Protein AF-0000000070205196 (afdb_homodimer)

Sequence (388 aa):
MRSLFSTGEDVELSTSTTYQYTLLTQYGYVFTPSPQANCITFQVKACHDAHIGLFESEDDLVNRYNVVIGGWINTRTVIQTSLSLDDIIIGHEEDGVISCDEYRYFWISWRNDGEVVLGRGEVVFQDVLLTARDDEYLYQVRFVGISTGFGSSGKWKFPRLLVWVYDQVLVGLLTSVDTPDVLTAFVYSPGTVIMRSLFSTGEDVELSTSTTYQYTLLTQYGYVFTPSPQANCITFQVKACHDAHIGLFESEDDLVNRYNVVIGGWINTRTVIQTSLSLDDIIIGHEEDGVISCDEYRYFWISWRNDGEVVLGRGEVVFQDVLLTARDDEYLYQVRFVGISTGFGSSGKWKFPRLLVWVYDQVLVGLLTSVDTPDVLTAFVYSPGTVI

Organism: Mizuhopecten yessoensis (NCBI:txid6573)

Radius of gyration: 24.02 Å; Cα contacts (8 Å, |Δi|>4): 1110; chains: 2; bounding box: 37×71×52 Å

Secondary structure (DSSP, 8-state):
---TTTTSPPEEEEE-TT--PEEGGGGT--SSPPPSEEEEEEEEEESS-EEEEEES-SS-TTSS-EEEEEHHHHTEEEEE-SS-TT-EEEEEE-TTSS-SSS-EEEEEEE-TTSEEEEEESSSTTSSEEEEEE-TT------EEEEEE-TT--EEEEE-SEEEEEETTEEEEEEE-SSS-SEEEEEEEETTEE-/---TTTTSPPEEEEE-TT--PEEGGGGT--SSPPPSEEEEEEEEEESS-EEEEEES-SS----SEEEEEEHHHHTEEEEESSSSTT-EEEEEE-TTSS-SSS-EEEEEEE-TTSEEEEEESSSTTSSEEEEEE-TT------EEEEEE-TT--EEEEE-SEEEEEETTEEEEEEE-SSS-SEEEEEEEETTEE-

Foldseek 3Di:
DPDPPPPDDDDDDDDDPPPDDDDCVVVVDDDDDDFQKKKWKKWKAKQFFKWKAFDQDPPCQFFTWIWTQLPPRHQKIFIATGDDPPGTQDMAGHHCRHHNPDIWMKMWMAGQQAWIWIAGDDDPPPRTRDIGGDNVRNGDGDDMDIDGDPPMDMDMDTFQWMWTHDPQKIKIFRADPVHNDGPDIAIDHVPPRD/DPDPPPPDDDDDDDDDPPPDDDDCVVVVDDDDDDFQKKKWKKKKAKQFFKKKFFDQDPPPSQGQWIWTQLPPRHQKIFIAGGPPPPGTQDMAGHHCRHHNPDIWMKMWMAGQQAWIWIAGDDDPPPRTRDIGGDNVRNGDGDDMDIDGDDPMDMDMDTFQWIWTHDPQKIWIFRADPVHNDGPDIAIDHVPPRD

Structure (mmCIF, N/CA/C/O backbone):
data_AF-0000000070205196-model_v1
#
loop_
_entity.id
_entity.type
_entity.pdbx_description
1 polymer 'C3 and PZP-like alpha-2-macroglobulin domain-containing protein 8'
#
loop_
_atom_site.group_PDB
_atom_site.id
_atom_site.type_symbol
_atom_site.label_atom_id
_atom_site.label_alt_id
_atom_site.label_comp_id
_atom_site.label_asym_id
_atom_site.label_entity_id
_atom_site.label_seq_id
_atom_site.pdbx_PDB_ins_code
_atom_site.Cartn_x
_atom_site.Cartn_y
_atom_site.Cartn_z
_atom_site.occupancy
_atom_site.B_iso_or_equiv
_atom_site.auth_seq_id
_atom_site.auth_comp_id
_atom_site.auth_asym_id
_atom_site.auth_atom_id
_atom_site.pdbx_PDB_model_num
ATOM 1 N N . MET A 1 1 ? -5.441 -5.613 -27.625 1 22.12 1 MET A N 1
ATOM 2 C CA . MET A 1 1 ? -5.551 -4.746 -26.453 1 22.12 1 MET A CA 1
ATOM 3 C C . MET A 1 1 ? -4.473 -5.074 -25.438 1 22.12 1 MET A C 1
ATOM 5 O O . MET A 1 1 ? -4.379 -6.211 -24.969 1 22.12 1 MET A O 1
ATOM 9 N N . ARG A 1 2 ? -3.414 -4.406 -25.5 1 29.23 2 ARG A N 1
ATOM 10 C CA . ARG A 1 2 ? -2.238 -4.641 -24.656 1 29.23 2 ARG A CA 1
ATOM 11 C C . ARG A 1 2 ? -2.598 -4.605 -23.188 1 29.23 2 ARG A C 1
ATOM 13 O O . ARG A 1 2 ? -3.42 -3.789 -22.75 1 29.23 2 ARG A O 1
ATOM 20 N N . SER A 1 3 ? -2.496 -5.727 -22.641 1 33.59 3 SER A N 1
ATOM 21 C CA . SER A 1 3 ? -2.764 -5.711 -21.203 1 33.59 3 SER A CA 1
ATOM 22 C C . SER A 1 3 ? -2.141 -4.488 -20.531 1 33.59 3 SER A C 1
ATOM 24 O O . SER A 1 3 ? -1.09 -4.012 -20.969 1 33.59 3 SER A O 1
ATOM 26 N N . LEU A 1 4 ? -2.898 -3.525 -20.109 1 38.59 4 LEU A N 1
ATOM 27 C CA . LEU A 1 4 ? -2.461 -2.348 -19.375 1 38.59 4 LEU A CA 1
ATOM 28 C C . LEU A 1 4 ? -1.177 -2.635 -18.609 1 38.59 4 LEU A C 1
ATOM 30 O O . LEU A 1 4 ? -0.462 -1.709 -18.219 1 38.59 4 LEU A O 1
ATOM 34 N N . PHE A 1 5 ? -0.943 -3.965 -18.484 1 42.78 5 PHE A N 1
ATOM 35 C CA . PHE A 1 5 ? 0.131 -4.371 -17.594 1 42.78 5 PHE A CA 1
ATOM 36 C C . PHE A 1 5 ? 1.384 -4.738 -18.375 1 42.78 5 PHE A C 1
ATOM 38 O O . PHE A 1 5 ? 2.328 -5.305 -17.828 1 42.78 5 PHE A O 1
ATOM 45 N N . SER A 1 6 ? 1.266 -4.684 -19.641 1 41.16 6 SER A N 1
ATOM 46 C CA . SER A 1 6 ? 2.336 -5.246 -20.453 1 41.16 6 SER A CA 1
ATOM 47 C C . SER A 1 6 ? 3.48 -4.254 -20.625 1 41.16 6 SER A C 1
ATOM 49 O O . SER A 1 6 ? 3.898 -3.965 -21.75 1 41.16 6 SER A O 1
ATOM 51 N N . THR A 1 7 ? 3.68 -3.342 -19.656 1 46.72 7 THR A N 1
ATOM 52 C CA . THR A 1 7 ? 4.605 -2.338 -20.172 1 46.72 7 THR A CA 1
ATOM 53 C C . THR A 1 7 ? 6.027 -2.885 -20.219 1 46.72 7 THR A C 1
ATOM 55 O O . THR A 1 7 ? 6.891 -2.328 -20.906 1 46.72 7 THR A O 1
ATOM 58 N N . GLY A 1 8 ? 6.227 -3.875 -19.328 1 51.22 8 GLY A N 1
ATOM 59 C CA . GLY A 1 8 ? 7.605 -4.32 -19.422 1 51.22 8 GLY A CA 1
ATOM 60 C C . GLY A 1 8 ? 7.738 -5.793 -19.75 1 51.22 8 GLY A C 1
ATOM 61 O O . GLY A 1 8 ? 6.738 -6.48 -19.969 1 51.22 8 GLY A O 1
ATOM 62 N N . GLU A 1 9 ? 9.047 -6.172 -20.094 1 62 9 GLU A N 1
ATOM 63 C CA . GLU A 1 9 ? 9.344 -7.562 -20.438 1 62 9 GLU A CA 1
ATOM 64 C C . GLU A 1 9 ? 9.016 -8.5 -19.266 1 62 9 GLU A C 1
ATOM 66 O O . GLU A 1 9 ? 9.344 -8.203 -18.125 1 62 9 GLU A O 1
ATOM 71 N N . ASP A 1 10 ? 8.273 -9.453 -19.453 1 72.69 10 ASP A N 1
ATOM 72 C CA . ASP A 1 10 ? 7.969 -10.484 -18.469 1 72.69 10 ASP A CA 1
ATOM 73 C C . ASP A 1 10 ? 9.25 -11.148 -17.969 1 72.69 10 ASP A C 1
ATOM 75 O O . ASP A 1 10 ? 10.25 -11.219 -18.672 1 72.69 10 ASP A O 1
ATOM 79 N N . VAL A 1 11 ? 9.297 -11.359 -16.75 1 77.94 11 VAL A N 1
ATOM 80 C CA . VAL A 1 11 ? 10.32 -12.242 -16.203 1 77.94 11 VAL A CA 1
ATOM 81 C C . VAL A 1 11 ? 9.992 -13.688 -16.547 1 77.94 11 VAL A C 1
ATOM 83 O O . VAL A 1 11 ? 8.883 -14.164 -16.281 1 77.94 11 VAL A O 1
ATOM 86 N N . GLU A 1 12 ? 10.977 -14.32 -17.234 1 88.88 12 GLU A N 1
ATOM 87 C CA . GLU A 1 12 ? 10.781 -15.719 -17.594 1 88.88 12 GLU A CA 1
ATOM 88 C C . GLU A 1 12 ? 11.523 -16.641 -16.625 1 88.88 12 GLU A C 1
ATOM 90 O O . GLU A 1 12 ? 12.719 -16.453 -16.375 1 88.88 12 GLU A O 1
ATOM 95 N N . LEU A 1 13 ? 10.766 -17.562 -16.047 1 92.62 13 LEU A N 1
ATOM 96 C CA . LEU A 1 13 ? 11.328 -18.5 -15.086 1 92.62 13 LEU A CA 1
ATOM 97 C C . LEU A 1 13 ? 11.023 -19.938 -15.5 1 92.62 13 LEU A C 1
ATOM 99 O O . LEU A 1 13 ? 10.141 -20.172 -16.328 1 92.62 13 LEU A O 1
ATOM 103 N N . SER A 1 14 ? 11.812 -20.828 -14.969 1 96.06 14 SER A N 1
ATOM 104 C CA . SER A 1 14 ? 11.57 -22.25 -15.195 1 96.06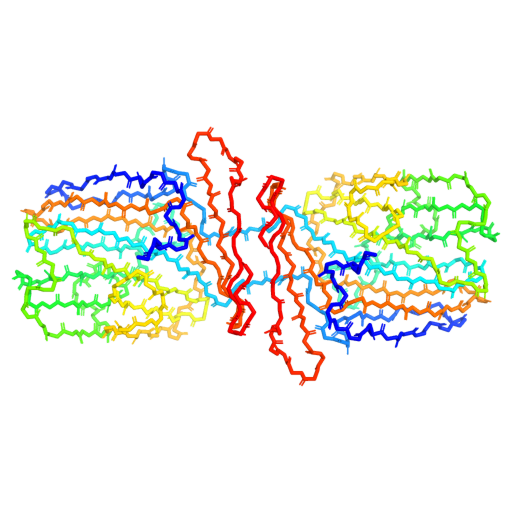 14 SER A CA 1
ATOM 105 C C . SER A 1 14 ? 11.617 -23.031 -13.891 1 96.06 14 SER A C 1
ATOM 107 O O . SER A 1 14 ? 12.352 -22.672 -12.969 1 96.06 14 SER A O 1
ATOM 109 N N . THR A 1 15 ? 10.766 -23.906 -13.766 1 95.5 15 THR A N 1
ATOM 110 C CA . THR A 1 15 ? 10.812 -24.859 -12.672 1 95.5 15 THR A CA 1
ATOM 111 C C . THR A 1 15 ? 11.172 -26.266 -13.18 1 95.5 15 THR A C 1
ATOM 113 O O . THR A 1 15 ? 10.789 -26.641 -14.289 1 95.5 15 THR A O 1
ATOM 116 N N . SER A 1 16 ? 11.914 -26.938 -12.359 1 94.06 16 SER A N 1
ATOM 117 C CA . SER A 1 16 ? 12.406 -28.25 -12.773 1 94.06 16 SER A CA 1
ATOM 118 C C . SER A 1 16 ? 11.562 -29.375 -12.172 1 94.06 16 SER A C 1
ATOM 120 O O . SER A 1 16 ? 10.555 -29.125 -11.508 1 94.06 16 SER A O 1
ATOM 122 N N . THR A 1 17 ? 12.016 -30.656 -12.406 1 93.38 17 THR A N 1
ATOM 123 C CA . THR A 1 17 ? 11.25 -31.844 -12.016 1 93.38 17 THR A CA 1
ATOM 124 C C . THR A 1 17 ? 11.539 -32.219 -10.562 1 93.38 17 THR A C 1
ATOM 126 O O . THR A 1 17 ? 11.086 -33.25 -10.086 1 93.38 17 THR A O 1
ATOM 129 N N . THR A 1 18 ? 12.211 -31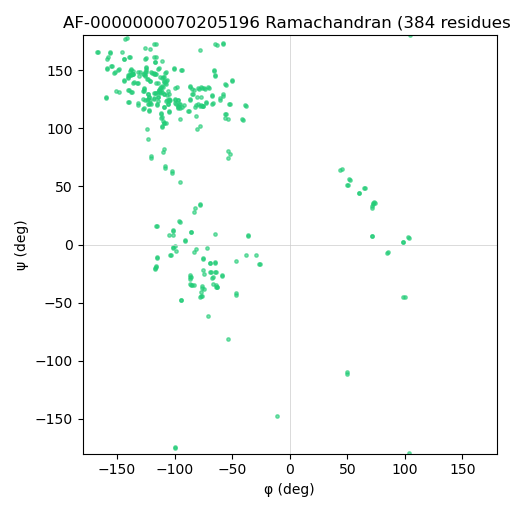.422 -9.719 1 90.12 18 THR A N 1
ATOM 130 C CA . THR A 1 18 ? 12.688 -31.766 -8.383 1 90.12 18 THR A CA 1
ATOM 131 C C . THR A 1 18 ? 11.766 -31.203 -7.312 1 90.12 18 THR A C 1
ATOM 133 O O . THR A 1 18 ? 12.031 -31.344 -6.117 1 90.12 18 THR A O 1
ATOM 136 N N . TYR A 1 19 ? 10.68 -30.766 -7.641 1 88.44 19 TYR A N 1
ATOM 137 C CA . TYR A 1 19 ? 9.68 -30.203 -6.727 1 88.44 19 TYR A CA 1
ATOM 138 C C . TYR A 1 19 ? 10.328 -29.281 -5.707 1 88.44 19 TYR A C 1
ATOM 140 O O . TYR A 1 19 ? 10.359 -29.594 -4.512 1 88.44 19 TYR A O 1
ATOM 148 N N . GLN A 1 20 ? 10.883 -28.266 -6 1 88.38 20 GLN A N 1
ATOM 149 C CA . GLN A 1 20 ? 11.484 -27.219 -5.188 1 88.38 20 GLN A CA 1
ATOM 150 C C . GLN A 1 20 ? 10.922 -25.844 -5.555 1 88.38 20 GLN A C 1
ATOM 152 O O . GLN A 1 20 ? 10.836 -25.5 -6.734 1 88.38 20 GLN A O 1
ATOM 157 N N . TYR A 1 21 ? 10.586 -25.203 -4.52 1 90.19 21 TYR A N 1
ATOM 158 C CA . TYR A 1 21 ? 10.008 -23.891 -4.793 1 90.19 21 TYR A CA 1
ATOM 159 C C . TYR A 1 21 ? 11.102 -22.859 -5.09 1 90.19 21 TYR A C 1
ATOM 161 O O . TYR A 1 21 ? 12.164 -22.875 -4.453 1 90.19 21 TYR A O 1
ATOM 169 N N . THR A 1 22 ? 10.867 -22.125 -6.086 1 90.62 22 THR A N 1
ATOM 170 C CA . THR A 1 22 ? 11.594 -20.906 -6.383 1 90.62 22 THR A CA 1
ATOM 171 C C . THR A 1 22 ? 10.812 -19.688 -5.922 1 90.62 22 THR A C 1
ATOM 173 O O . THR A 1 22 ? 9.664 -19.484 -6.336 1 90.62 22 THR A O 1
ATOM 176 N N . LEU A 1 23 ? 11.477 -18.922 -5.047 1 87.88 23 LEU A N 1
ATOM 177 C CA . LEU A 1 23 ? 10.781 -17.75 -4.527 1 87.88 23 LEU A CA 1
ATOM 178 C C . LEU A 1 23 ? 10.938 -16.562 -5.477 1 87.88 23 LEU A C 1
ATOM 180 O O . LEU A 1 23 ? 12.039 -16.266 -5.922 1 87.88 23 LEU A O 1
ATOM 184 N N . LEU A 1 24 ? 9.82 -15.914 -5.719 1 84.94 24 LEU A N 1
ATOM 185 C CA . LEU A 1 24 ? 9.812 -14.812 -6.672 1 84.94 24 LEU A CA 1
ATOM 186 C C . LEU A 1 24 ? 10.586 -13.617 -6.121 1 84.94 24 LEU A C 1
ATOM 188 O O . LEU A 1 24 ? 11.039 -12.758 -6.883 1 84.94 24 LEU A O 1
ATOM 192 N N . THR A 1 25 ? 10.688 -13.578 -4.781 1 77.69 25 THR A N 1
ATOM 193 C CA . THR A 1 25 ? 11.461 -12.5 -4.176 1 77.69 25 THR A CA 1
ATOM 194 C C . THR A 1 25 ? 12.906 -12.523 -4.676 1 77.69 25 THR A C 1
ATOM 196 O O . THR A 1 25 ? 13.57 -11.492 -4.711 1 77.69 25 THR A O 1
ATOM 199 N N . GLN A 1 26 ? 13.352 -13.711 -5.066 1 78.69 26 GLN A N 1
ATOM 200 C CA . GLN A 1 26 ? 14.695 -13.844 -5.625 1 78.69 26 GLN A CA 1
ATOM 201 C C . GLN A 1 26 ? 14.812 -13.094 -6.949 1 78.69 26 GLN A C 1
ATOM 203 O O . GLN A 1 26 ? 15.922 -12.836 -7.43 1 78.69 26 GLN A O 1
ATOM 208 N N . TYR A 1 27 ? 13.758 -12.75 -7.496 1 75.5 27 TYR A N 1
ATOM 209 C CA . TYR A 1 27 ? 13.742 -12.078 -8.789 1 75.5 27 TYR A CA 1
ATOM 210 C C . TYR A 1 27 ? 13.18 -10.664 -8.664 1 75.5 27 TYR A C 1
ATOM 212 O O . TYR A 1 27 ? 12.633 -10.117 -9.625 1 75.5 27 TYR A O 1
ATOM 220 N N . GLY A 1 28 ? 13.109 -10.164 -7.461 1 70.31 28 GLY A N 1
ATOM 221 C CA . GLY A 1 28 ? 12.82 -8.758 -7.23 1 70.31 28 GLY A CA 1
ATOM 222 C C . GLY A 1 28 ? 11.359 -8.5 -6.906 1 70.31 28 GLY A C 1
ATOM 223 O O . GLY A 1 28 ? 10.953 -7.344 -6.758 1 70.31 28 GLY A O 1
ATOM 224 N N . TYR A 1 29 ? 10.555 -9.547 -6.828 1 74.06 29 TYR A N 1
ATOM 225 C CA . TYR A 1 29 ? 9.156 -9.328 -6.488 1 74.06 29 TYR A CA 1
ATOM 226 C C . TYR A 1 29 ? 8.992 -9.055 -4.996 1 74.06 29 TYR A C 1
ATOM 228 O O . TYR A 1 29 ? 9.625 -9.711 -4.168 1 74.06 29 TYR A O 1
ATOM 236 N N . VAL A 1 30 ? 8.164 -8 -4.73 1 68.38 30 VAL A N 1
ATOM 237 C CA . VAL A 1 30 ? 7.836 -7.648 -3.352 1 68.38 30 VAL A CA 1
ATOM 238 C C . VAL A 1 30 ? 6.32 -7.68 -3.156 1 68.38 30 VAL A C 1
ATOM 240 O O . VAL A 1 30 ? 5.578 -7.039 -3.906 1 68.38 30 VAL A O 1
ATOM 243 N N . PHE A 1 31 ? 5.836 -8.508 -2.238 1 70.12 31 PHE A N 1
ATOM 244 C CA . PHE A 1 31 ? 4.402 -8.734 -2.1 1 70.12 31 PHE A CA 1
ATOM 245 C C . PHE A 1 31 ? 3.846 -7.977 -0.898 1 70.12 31 PHE A C 1
ATOM 247 O O . PHE A 1 31 ? 2.631 -7.926 -0.698 1 70.12 31 PHE A O 1
ATOM 254 N N . THR A 1 32 ? 4.582 -7.402 -0.048 1 62.22 32 THR A N 1
ATOM 255 C CA . THR A 1 32 ? 4.145 -6.535 1.039 1 62.22 32 THR A CA 1
ATOM 256 C C . THR A 1 32 ? 4.762 -5.148 0.906 1 62.22 32 THR A C 1
ATOM 258 O O . THR A 1 32 ? 5.766 -4.844 1.555 1 62.22 32 THR A O 1
ATOM 261 N N . PRO A 1 33 ? 4.102 -4.504 -0.108 1 55.75 33 PRO A N 1
ATOM 262 C CA . PRO A 1 33 ? 4.77 -3.207 -0.235 1 55.75 33 PRO A CA 1
ATOM 263 C C . PRO A 1 33 ? 4.391 -2.234 0.879 1 55.75 33 PRO A C 1
ATOM 265 O O . PRO A 1 33 ? 3.25 -2.246 1.351 1 55.75 33 PRO A O 1
ATOM 268 N N . SER A 1 34 ? 5.25 -1.84 1.588 1 59.72 34 SER A N 1
ATOM 269 C CA . SER A 1 34 ? 5.074 -0.721 2.51 1 59.72 34 SER A CA 1
ATOM 270 C C . SER A 1 34 ? 5.551 0.587 1.886 1 59.72 34 SER A C 1
ATOM 272 O O . SER A 1 34 ? 6.621 0.64 1.28 1 59.72 34 SER A O 1
ATOM 274 N N . PRO A 1 35 ? 4.469 1.461 1.77 1 62.69 35 PRO A N 1
ATOM 275 C CA . PRO A 1 35 ? 4.969 2.73 1.235 1 62.69 35 PRO A CA 1
ATOM 276 C C . PRO A 1 35 ? 6.188 3.25 1.992 1 62.69 35 PRO A C 1
ATOM 278 O O . PRO A 1 35 ? 6.328 2.996 3.191 1 62.69 35 PRO A O 1
ATOM 281 N N . GLN A 1 36 ? 7.078 3.82 1.13 1 66 36 GLN A N 1
ATOM 282 C CA . GLN A 1 36 ? 8.25 4.449 1.728 1 66 36 GLN A CA 1
ATOM 283 C C . GLN A 1 36 ? 7.859 5.691 2.527 1 66 36 GLN A C 1
ATOM 285 O O . GLN A 1 36 ? 8.547 6.062 3.48 1 66 36 GLN A O 1
ATOM 290 N N . ALA A 1 37 ? 6.75 6.246 2.01 1 72.69 37 ALA A N 1
ATOM 291 C CA . ALA A 1 37 ? 6.281 7.453 2.691 1 72.69 37 ALA A CA 1
ATOM 292 C C . ALA A 1 37 ? 4.77 7.609 2.545 1 72.69 37 ALA A C 1
ATOM 294 O O . ALA A 1 37 ? 4.18 7.133 1.574 1 72.69 37 ALA A O 1
ATOM 295 N N . ASN A 1 38 ? 4.23 8.164 3.533 1 79.5 38 ASN A N 1
ATOM 296 C CA . ASN A 1 38 ? 2.854 8.648 3.496 1 79.5 38 ASN A CA 1
ATOM 297 C C . ASN A 1 38 ? 2.797 10.172 3.447 1 79.5 38 ASN A C 1
ATOM 299 O O . ASN A 1 38 ? 3.652 10.852 4.023 1 79.5 38 ASN A O 1
ATOM 303 N N . CYS A 1 39 ? 1.847 10.609 2.652 1 81.25 39 CYS A N 1
ATOM 304 C CA . CYS A 1 39 ? 1.743 12.055 2.533 1 81.25 39 CYS A CA 1
ATOM 305 C C . CYS A 1 39 ? 0.289 12.508 2.604 1 81.25 39 CYS A C 1
ATOM 307 O O . CYS A 1 39 ? -0.608 11.805 2.141 1 81.25 39 CYS A O 1
ATOM 309 N N . ILE A 1 40 ? 0.09 13.695 3.176 1 84 40 ILE A N 1
ATOM 310 C CA . ILE A 1 40 ? -1.214 14.344 3.102 1 84 40 ILE A CA 1
ATOM 311 C C . ILE A 1 40 ? -1.032 15.836 2.82 1 84 40 ILE A C 1
ATOM 313 O O . ILE A 1 40 ? -0.119 16.469 3.357 1 84 40 ILE A O 1
ATOM 317 N N . THR A 1 41 ? -1.768 16.297 1.849 1 84.5 41 THR A N 1
ATOM 318 C CA . THR A 1 41 ? -1.832 17.719 1.559 1 84.5 41 THR A CA 1
ATOM 319 C C . THR A 1 41 ? -3.012 18.359 2.277 1 84.5 41 THR A C 1
ATOM 321 O O . THR A 1 41 ? -4.004 17.688 2.582 1 84.5 41 THR A O 1
ATOM 324 N N . PHE A 1 42 ? -2.84 19.688 2.615 1 90.81 42 PHE A N 1
ATOM 325 C CA . PHE A 1 42 ? -3.934 20.391 3.283 1 90.81 42 PHE A CA 1
ATOM 326 C C . PHE A 1 42 ? -3.809 21.891 3.104 1 90.81 42 PHE A C 1
ATOM 328 O O . PHE A 1 42 ? -2.76 22.391 2.688 1 90.81 42 PHE A O 1
ATOM 335 N N . GLN A 1 43 ? -4.938 22.469 3.332 1 94.12 43 GLN A N 1
ATOM 336 C CA . GLN A 1 43 ? -4.965 23.922 3.479 1 94.12 43 GLN A CA 1
ATOM 337 C C . GLN A 1 43 ? -5.316 24.328 4.906 1 94.12 43 GLN A C 1
ATOM 339 O O . GLN A 1 43 ? -6.148 23.688 5.551 1 94.12 43 GLN A O 1
ATOM 344 N N . VAL A 1 44 ? -4.684 25.422 5.336 1 97.56 44 VAL A N 1
ATOM 345 C CA . VAL A 1 44 ? -5.027 25.891 6.672 1 97.56 44 VAL A CA 1
ATOM 346 C C . VAL A 1 44 ? -5.094 27.422 6.68 1 97.56 44 VAL A C 1
ATOM 348 O O . VAL A 1 44 ? -4.27 28.078 6.047 1 97.56 44 VAL A O 1
ATOM 351 N N . LYS A 1 45 ? -6.109 27.891 7.238 1 98.44 45 LYS A N 1
ATOM 352 C CA . LYS A 1 45 ? -6.301 29.297 7.578 1 98.44 45 LYS A CA 1
ATOM 353 C C . LYS A 1 45 ? -6.289 29.5 9.094 1 98.44 45 LYS A C 1
ATOM 355 O O . LYS A 1 45 ? -7.195 29.047 9.789 1 98.44 45 LYS A O 1
ATOM 360 N N . ALA A 1 46 ? -5.246 30.109 9.609 1 98.38 46 ALA A N 1
ATOM 361 C CA . ALA A 1 46 ? -5.078 30.406 11.031 1 98.38 46 ALA A CA 1
ATOM 362 C C . ALA A 1 46 ? -4.152 31.594 11.242 1 98.38 46 ALA A C 1
ATOM 364 O O . ALA A 1 46 ? -3.275 31.859 10.422 1 98.38 46 ALA A O 1
ATOM 365 N N . CYS A 1 47 ? -4.336 32.25 12.328 1 97.94 47 CYS A N 1
ATOM 366 C CA . CYS A 1 47 ? -3.482 33.406 12.594 1 97.94 47 CYS A CA 1
ATOM 367 C C . CYS A 1 47 ? -2.098 32.969 13.055 1 97.94 47 CYS A C 1
ATOM 369 O O . CYS A 1 47 ? -1.105 33.656 12.789 1 97.94 47 CYS A O 1
ATOM 371 N N . HIS A 1 48 ? -2.008 31.969 13.758 1 97.12 48 HIS A N 1
ATOM 372 C CA . HIS A 1 48 ? -0.762 31.359 14.219 1 97.12 48 HIS A CA 1
ATOM 373 C C . HIS A 1 48 ? -1.007 29.984 14.812 1 97.12 48 HIS A C 1
ATOM 375 O O . HIS A 1 48 ? -2.156 29.578 15.023 1 97.12 48 HIS A O 1
ATOM 381 N N . ASP A 1 49 ? 0.075 29.172 15 1 96.38 49 ASP A N 1
ATOM 382 C CA . ASP A 1 49 ? 0.123 27.938 15.781 1 96.38 49 ASP A CA 1
ATOM 383 C C . ASP A 1 49 ? -0.776 26.859 15.172 1 96.38 49 ASP A C 1
ATOM 385 O O . ASP A 1 49 ? -1.599 26.266 15.867 1 96.38 49 ASP A O 1
ATOM 389 N N . ALA A 1 50 ? -0.726 26.594 13.93 1 96.62 50 ALA A N 1
ATOM 390 C CA . ALA A 1 50 ? -1.343 25.406 13.344 1 96.62 50 ALA A CA 1
ATOM 391 C C . ALA A 1 50 ? -0.517 24.156 13.633 1 96.62 50 ALA A C 1
ATOM 393 O O . ALA A 1 50 ? 0.652 24.078 13.25 1 96.62 50 ALA A O 1
ATOM 394 N N . HIS A 1 51 ? -1.086 23.219 14.297 1 92.94 51 HIS A N 1
ATOM 395 C CA . HIS A 1 51 ? -0.364 22.031 14.727 1 92.94 51 HIS A CA 1
ATOM 396 C C . HIS A 1 51 ? -0.827 20.797 13.961 1 92.94 51 HIS A C 1
ATOM 398 O O . HIS A 1 51 ? -2.027 20.609 13.758 1 92.94 51 HIS A O 1
ATOM 404 N N . ILE A 1 52 ? 0.07 20.031 13.539 1 92.31 52 ILE A N 1
ATOM 405 C CA . ILE A 1 52 ? -0.184 18.688 13.023 1 92.31 52 ILE A CA 1
ATOM 406 C C . ILE A 1 52 ? 0.595 17.672 13.844 1 92.31 52 ILE A C 1
ATOM 408 O O . ILE A 1 52 ? 1.816 17.766 13.977 1 92.31 52 ILE A O 1
ATOM 412 N N . GLY A 1 53 ? -0.093 16.766 14.344 1 89.25 53 GLY A N 1
ATOM 413 C CA . GLY A 1 53 ? 0.529 15.688 15.094 1 89.25 53 GLY A CA 1
ATOM 414 C C . GLY A 1 53 ? 0.53 14.359 14.359 1 89.25 53 GLY A C 1
ATOM 415 O O . GLY A 1 53 ? -0.447 14.016 13.688 1 89.25 53 GLY A O 1
ATOM 416 N N . LEU A 1 54 ? 1.581 13.641 14.414 1 87.44 54 LEU A N 1
ATOM 417 C CA . LEU A 1 54 ? 1.721 12.281 13.914 1 87.44 54 LEU A CA 1
ATOM 418 C C . LEU A 1 54 ? 1.833 11.289 15.07 1 87.44 54 LEU A C 1
ATOM 420 O O . LEU A 1 54 ? 2.793 11.336 15.844 1 87.44 54 LEU A O 1
ATOM 424 N N . PHE A 1 55 ? 0.861 10.398 15.109 1 83.25 55 PHE A N 1
ATOM 425 C CA . PHE A 1 55 ? 0.736 9.57 16.297 1 83.25 55 PHE A CA 1
ATOM 426 C C . PHE A 1 55 ? 0.738 8.094 15.938 1 83.25 55 PHE A C 1
ATOM 428 O O . PHE A 1 55 ? 0.243 7.711 14.875 1 83.25 55 PHE A O 1
ATOM 435 N N . GLU A 1 56 ? 1.26 7.34 16.828 1 79.94 56 GLU A N 1
ATOM 436 C CA . GLU A 1 56 ? 1.176 5.891 16.688 1 79.94 56 GLU A CA 1
ATOM 437 C C . GLU A 1 56 ? -0.124 5.348 17.266 1 79.94 56 GLU A C 1
ATOM 439 O O . GLU A 1 56 ? -0.627 4.312 16.828 1 79.94 56 GLU A O 1
ATOM 444 N N . SER A 1 57 ? -0.531 6.012 18.328 1 79.12 57 SER A N 1
ATOM 445 C CA . SER A 1 57 ? -1.733 5.574 19.031 1 79.12 57 SER A CA 1
ATOM 446 C C . SER A 1 57 ? -2.686 6.742 19.266 1 79.12 57 SER A C 1
ATOM 448 O O . SER A 1 57 ? -2.256 7.895 19.344 1 79.12 57 SER A O 1
ATOM 450 N N . GLU A 1 58 ? -3.988 6.41 19.266 1 76.12 58 GLU A N 1
ATOM 451 C CA . GLU A 1 58 ? -5.004 7.434 19.484 1 76.12 58 GLU A CA 1
ATOM 452 C C . GLU A 1 58 ? -4.887 8.039 20.875 1 76.12 58 GLU A C 1
ATOM 454 O O . GLU A 1 58 ? -5.227 9.211 21.078 1 76.12 58 GLU A O 1
ATOM 459 N N . ASP A 1 59 ? -4.531 7.172 21.875 1 70.19 59 ASP A N 1
ATOM 460 C CA . ASP A 1 59 ? -4.609 7.531 23.297 1 70.19 59 ASP A CA 1
ATOM 461 C C . ASP A 1 59 ? -3.332 8.227 23.75 1 70.19 59 ASP A C 1
ATOM 463 O O . ASP A 1 59 ? -3.322 8.891 24.797 1 70.19 59 ASP A O 1
ATOM 467 N N . ASP A 1 60 ? -2.281 7.91 23.156 1 61.47 60 ASP A N 1
ATOM 468 C CA . ASP A 1 60 ? -1.011 8.438 23.641 1 61.47 60 ASP A CA 1
ATOM 469 C C . ASP A 1 60 ? -0.448 9.484 22.672 1 61.47 60 ASP A C 1
ATOM 471 O O . ASP A 1 60 ? 0.375 9.156 21.812 1 61.47 60 ASP A O 1
ATOM 475 N N . LEU A 1 61 ? -0.996 10.594 22.906 1 58.66 61 LEU A N 1
ATOM 476 C CA . LEU A 1 61 ? -0.554 11.719 22.078 1 58.66 61 LEU A CA 1
ATOM 477 C C . LEU A 1 61 ? 0.856 12.148 22.469 1 58.66 61 LEU A C 1
ATOM 479 O O . LEU A 1 61 ? 1.275 13.266 22.141 1 58.66 61 LEU A O 1
ATOM 483 N N . VAL A 1 62 ? 1.466 11.469 23.562 1 54.03 62 VAL A N 1
ATOM 484 C CA . VAL A 1 62 ? 2.809 11.883 23.953 1 54.03 62 VAL A CA 1
ATOM 485 C C . VAL A 1 62 ? 3.736 11.844 22.75 1 54.03 62 VAL A C 1
ATOM 487 O O . VAL A 1 62 ? 4.602 12.703 22.594 1 54.03 62 VAL A O 1
ATOM 490 N N . ASN A 1 63 ? 4.312 10.805 22.281 1 48.12 63 ASN A N 1
ATOM 491 C CA . ASN A 1 63 ? 5.559 10.398 21.641 1 48.12 63 ASN A CA 1
ATOM 492 C C . ASN A 1 63 ? 5.422 10.367 20.125 1 48.12 63 ASN A C 1
ATOM 494 O O . ASN A 1 63 ? 5.141 9.312 19.547 1 48.12 63 ASN A O 1
ATOM 498 N N . ARG A 1 64 ? 4.938 11.547 19.406 1 65.31 64 ARG A N 1
ATOM 499 C CA . ARG A 1 64 ? 5.117 11.438 17.969 1 65.31 64 ARG A CA 1
ATOM 500 C C . ARG A 1 64 ? 5.418 12.797 17.344 1 65.31 64 ARG A C 1
ATOM 502 O O . ARG A 1 64 ? 5.508 13.805 18.047 1 65.31 64 ARG A O 1
ATOM 509 N N . TYR A 1 65 ? 5.895 13.062 16.109 1 78.88 65 TYR A N 1
ATOM 510 C CA . TYR A 1 65 ? 6.223 14.336 15.461 1 78.88 65 TYR A CA 1
ATOM 511 C C . TYR A 1 65 ? 5.059 15.312 15.562 1 78.88 65 TYR A C 1
ATOM 513 O O . TYR A 1 65 ? 3.906 14.945 15.336 1 78.88 65 TYR A O 1
ATOM 521 N N . ASN A 1 66 ? 5.418 16.484 16.219 1 86.94 66 ASN A N 1
ATOM 522 C CA . ASN A 1 66 ? 4.508 17.625 16.156 1 86.94 66 ASN A CA 1
ATOM 523 C C . ASN A 1 66 ? 5.047 18.719 15.25 1 86.94 66 ASN A C 1
ATOM 525 O O . ASN A 1 66 ? 6.172 19.188 15.445 1 86.94 66 ASN A O 1
ATOM 529 N N . VAL A 1 67 ? 4.316 19.031 14.375 1 91.94 67 VAL A N 1
ATOM 530 C CA . VAL A 1 67 ? 4.684 20.109 13.469 1 91.94 67 VAL A CA 1
ATOM 531 C C . VAL A 1 67 ? 3.875 21.359 13.805 1 91.94 67 VAL A C 1
ATOM 533 O O . VAL A 1 67 ? 2.646 21.312 13.898 1 91.94 67 VAL A O 1
ATOM 536 N N . VAL A 1 68 ? 4.586 22.422 14.047 1 93.69 68 VAL A N 1
ATOM 537 C CA . VAL A 1 68 ? 3.926 23.703 14.305 1 93.69 68 VAL A CA 1
ATOM 538 C C . VAL A 1 68 ? 4.199 24.656 13.156 1 93.69 68 VAL A C 1
ATOM 540 O O . VAL A 1 68 ? 5.352 25.016 12.883 1 93.69 68 VAL A O 1
ATOM 543 N N . ILE A 1 69 ? 3.18 24.953 12.469 1 96.81 69 ILE A N 1
ATOM 544 C CA . ILE A 1 69 ? 3.287 25.922 11.383 1 96.81 69 ILE A CA 1
ATOM 545 C C . ILE A 1 69 ? 2.842 27.297 11.875 1 96.81 69 ILE A C 1
ATOM 547 O O . ILE A 1 69 ? 1.727 27.453 12.383 1 96.81 69 ILE A O 1
ATOM 551 N N . GLY A 1 70 ? 3.738 28.266 11.711 1 97.44 70 GLY A N 1
ATOM 552 C CA . GLY A 1 70 ? 3.447 29.609 12.188 1 97.44 70 GLY A CA 1
ATOM 553 C C . GLY A 1 70 ? 3.467 29.734 13.695 1 97.44 70 GLY A C 1
ATOM 554 O O . GLY A 1 70 ? 2.631 30.422 14.281 1 97.44 70 GLY A O 1
ATOM 555 N N . GLY A 1 71 ? 4.254 28.984 14.359 1 95 71 GLY A N 1
ATOM 556 C CA . GLY A 1 71 ? 4.445 29.156 15.789 1 95 71 GLY A CA 1
ATOM 557 C C . GLY A 1 71 ? 5.051 30.5 16.156 1 95 71 GLY A C 1
ATOM 558 O O . GLY A 1 71 ? 5.414 31.281 15.266 1 95 71 GLY A O 1
ATOM 559 N N . TRP A 1 72 ? 5.098 30.797 17.562 1 93.56 72 TRP A N 1
ATOM 560 C CA . TRP A 1 72 ? 5.68 32.062 18.031 1 93.56 72 TRP A CA 1
ATOM 561 C C . TRP A 1 72 ? 5.09 33.25 17.281 1 93.56 72 TRP A C 1
ATOM 563 O O . TRP A 1 72 ? 5.832 34.062 16.719 1 93.56 72 TRP A O 1
ATOM 573 N N . ILE A 1 73 ? 3.771 33.25 17.266 1 95.12 73 ILE A N 1
ATOM 574 C CA . ILE A 1 73 ? 2.969 34.312 16.641 1 95.12 73 ILE A CA 1
ATOM 575 C C . ILE A 1 73 ? 3.287 34.406 15.156 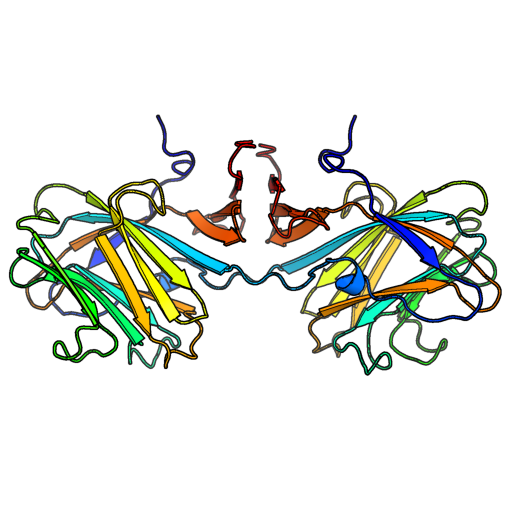1 95.12 73 ILE A C 1
ATOM 577 O O . ILE A 1 73 ? 3.557 35.469 14.633 1 95.12 73 ILE A O 1
ATOM 581 N N . ASN A 1 74 ? 3.377 33.281 14.492 1 97.56 74 ASN A N 1
ATOM 582 C CA . ASN A 1 74 ? 3.477 33.125 13.047 1 97.56 74 ASN A CA 1
ATOM 583 C C . ASN A 1 74 ? 4.852 33.562 12.531 1 97.56 74 ASN A C 1
ATOM 585 O O . ASN A 1 74 ? 4.961 34.156 11.461 1 97.56 74 ASN A O 1
ATOM 589 N N . THR A 1 75 ? 5.879 33.312 13.305 1 97.38 75 THR A N 1
ATOM 590 C CA . THR A 1 75 ? 7.207 33.719 12.859 1 97.38 75 THR A CA 1
ATOM 591 C C . THR A 1 75 ? 8.094 32.5 12.641 1 97.38 75 THR A C 1
ATOM 593 O O . THR A 1 75 ? 9.188 32.594 12.094 1 97.38 75 THR A O 1
ATOM 596 N N . ARG A 1 76 ? 7.59 31.312 13.117 1 96.62 76 ARG A N 1
ATOM 597 C CA . ARG A 1 76 ? 8.438 30.141 13.055 1 96.62 76 ARG A CA 1
ATOM 598 C C . ARG A 1 76 ? 7.621 28.891 12.742 1 96.62 76 ARG A C 1
ATOM 600 O O . ARG A 1 76 ? 6.5 28.734 13.234 1 96.62 76 ARG A O 1
ATOM 607 N N . THR A 1 77 ? 8.156 28.016 11.938 1 96.12 77 THR A N 1
ATOM 608 C CA . THR A 1 77 ? 7.672 26.656 11.734 1 96.12 77 THR A CA 1
ATOM 609 C C . THR A 1 77 ? 8.68 25.625 12.266 1 96.12 77 THR A C 1
ATOM 611 O O . THR A 1 77 ? 9.883 25.766 12.031 1 96.12 77 THR A O 1
ATOM 614 N N . VAL A 1 78 ? 8.172 24.688 13.055 1 93.38 78 VAL A N 1
ATOM 615 C CA . VAL A 1 78 ? 9.117 23.75 13.656 1 93.38 78 VAL A CA 1
ATOM 616 C C . VAL A 1 78 ? 8.57 22.328 13.57 1 93.38 78 VAL A C 1
ATOM 618 O O . VAL A 1 78 ? 7.355 22.141 13.461 1 93.38 78 VAL A O 1
ATOM 621 N N . ILE A 1 79 ? 9.406 21.359 13.477 1 91.12 79 ILE A N 1
ATOM 622 C CA . ILE A 1 79 ? 9.102 19.953 13.75 1 91.12 79 ILE A CA 1
ATOM 623 C C . ILE A 1 79 ? 9.711 19.547 15.094 1 91.12 79 ILE A C 1
ATOM 625 O O . ILE A 1 79 ? 10.914 19.734 15.32 1 91.12 79 ILE A O 1
ATOM 629 N N . GLN A 1 80 ? 8.906 19.109 15.883 1 85.5 80 GLN A N 1
ATOM 630 C CA . GLN A 1 80 ? 9.328 18.766 17.234 1 85.5 80 GLN A CA 1
ATOM 631 C C . GLN A 1 80 ? 8.977 17.312 17.562 1 85.5 80 GLN A C 1
ATOM 633 O O . GLN A 1 80 ? 8.148 16.703 16.891 1 85.5 80 GLN A O 1
ATOM 638 N N . THR A 1 81 ? 9.789 16.766 18.391 1 72.12 81 THR A N 1
ATOM 639 C CA . THR A 1 81 ? 9.406 15.461 18.938 1 72.12 81 THR A CA 1
ATOM 640 C C . THR A 1 81 ? 8.367 15.617 20.031 1 72.12 81 THR A C 1
ATOM 642 O O . THR A 1 81 ? 8.188 16.703 20.578 1 72.12 81 THR A O 1
ATOM 645 N N . SER A 1 82 ? 7.684 14.688 20.531 1 55.34 82 SER A N 1
ATOM 646 C CA . SER A 1 82 ? 6.594 14.609 21.5 1 55.34 82 SER A CA 1
ATOM 647 C C . SER A 1 82 ? 6.383 15.945 22.219 1 55.34 82 SER A C 1
ATOM 649 O O . SER A 1 82 ? 7.094 16.906 21.938 1 55.34 82 SER A O 1
ATOM 651 N N . LEU A 1 83 ? 5.93 15.867 23.609 1 52.03 83 LEU A N 1
ATOM 652 C CA . LEU A 1 83 ? 5.129 16.672 24.516 1 52.03 83 LEU A CA 1
ATOM 653 C C . LEU A 1 83 ? 5.828 18 24.828 1 52.03 83 LEU A C 1
ATOM 655 O O . LEU A 1 83 ? 5.184 18.953 25.25 1 52.03 83 LEU A O 1
ATOM 659 N N . SER A 1 84 ? 7.168 17.953 24.875 1 52.75 84 SER A N 1
ATOM 660 C CA . SER A 1 84 ? 7.648 19.203 25.438 1 52.75 84 SER A CA 1
ATOM 661 C C . SER A 1 84 ? 8.031 20.203 24.344 1 52.75 84 SER A C 1
ATOM 663 O O . SER A 1 84 ? 8.656 19.828 23.344 1 52.75 84 SER A O 1
ATOM 665 N N . LEU A 1 85 ? 7.277 21.203 24.156 1 53.38 85 LEU A N 1
ATOM 666 C CA . LEU A 1 85 ? 7.543 22.359 23.297 1 53.38 85 LEU A CA 1
ATOM 667 C C . LEU A 1 85 ? 9.039 22.625 23.203 1 53.38 85 LEU A C 1
ATOM 669 O O . LEU A 1 85 ? 9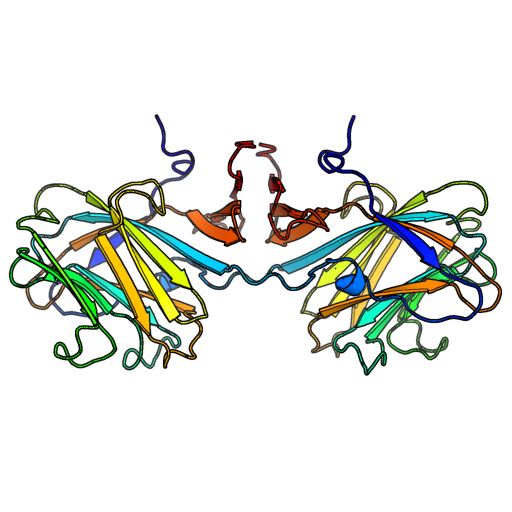.492 23.281 22.266 1 53.38 85 LEU A O 1
ATOM 673 N N . ASP A 1 86 ? 9.789 21.938 24 1 59.72 86 ASP A N 1
ATOM 674 C CA . ASP A 1 86 ? 11.211 22.25 24.078 1 59.72 86 ASP A CA 1
ATOM 675 C C . ASP A 1 86 ? 12.039 21.281 23.25 1 59.72 86 ASP A C 1
ATOM 677 O O . ASP A 1 86 ? 13.234 21.516 23.031 1 59.72 86 ASP A O 1
ATOM 681 N N . ASP A 1 87 ? 11.391 20.328 22.641 1 72.75 87 ASP A N 1
ATOM 682 C CA . ASP A 1 87 ? 12.227 19.375 21.922 1 72.75 87 ASP A CA 1
ATOM 683 C C . ASP A 1 87 ? 12.078 19.562 20.406 1 72.75 87 ASP A C 1
ATOM 685 O O . ASP A 1 87 ? 11.594 18.656 19.719 1 72.75 87 ASP A O 1
ATOM 689 N N . ILE A 1 88 ? 12.57 20.719 19.953 1 71.94 88 ILE A N 1
ATOM 690 C CA . ILE A 1 88 ? 12.523 21.078 18.531 1 71.94 88 ILE A CA 1
ATOM 691 C C . ILE A 1 88 ? 13.625 20.328 17.781 1 71.94 88 ILE A C 1
ATOM 693 O O . ILE A 1 88 ? 14.805 20.438 18.141 1 71.94 88 ILE A O 1
ATOM 697 N N . ILE A 1 89 ? 13.227 19.562 16.875 1 76.88 89 ILE A N 1
ATOM 698 C CA . ILE A 1 89 ? 14.18 18.875 16.016 1 76.88 89 ILE A CA 1
ATOM 699 C C . ILE A 1 89 ? 14.742 19.828 14.977 1 76.88 89 ILE A C 1
ATOM 701 O O . ILE A 1 89 ? 15.953 19.906 14.789 1 76.88 89 ILE A O 1
ATOM 705 N N . ILE A 1 90 ? 13.969 20.609 14.359 1 88.81 90 ILE A N 1
ATOM 706 C CA . ILE A 1 90 ? 14.367 21.531 13.297 1 88.81 90 ILE A CA 1
ATOM 707 C C . ILE A 1 90 ? 13.328 22.641 13.156 1 88.81 90 ILE A C 1
ATOM 709 O O . ILE A 1 90 ? 12.156 22.453 13.484 1 88.81 90 ILE A O 1
ATOM 713 N N . GLY A 1 91 ? 13.758 23.875 12.68 1 93.44 91 GLY A N 1
ATOM 714 C CA . GLY A 1 91 ? 12.859 25 12.516 1 93.44 91 GLY A CA 1
ATOM 715 C C . GLY A 1 91 ? 13.188 25.859 11.305 1 93.44 91 GLY A C 1
ATOM 716 O O . GLY A 1 91 ? 14.258 25.719 10.711 1 93.44 91 GLY A O 1
ATOM 717 N N . HIS A 1 92 ? 12.297 26.562 10.875 1 95.75 92 HIS A N 1
ATOM 718 C CA . HIS A 1 92 ? 12.367 27.531 9.789 1 95.75 92 HIS A CA 1
ATOM 719 C C . HIS A 1 92 ? 11.75 28.859 10.188 1 95.75 92 HIS A C 1
ATOM 721 O O . HIS A 1 92 ? 10.586 28.922 10.578 1 95.75 92 HIS A O 1
ATOM 727 N N . GLU A 1 93 ? 12.547 29.938 10.148 1 96.69 93 GLU A N 1
ATOM 728 C CA . GLU A 1 93 ? 12.047 31.266 10.508 1 96.69 93 GLU A CA 1
ATOM 729 C C . GLU A 1 93 ? 11.539 32 9.281 1 96.69 93 GLU A C 1
ATOM 731 O O . GLU A 1 93 ? 12.289 32.25 8.336 1 96.69 93 GLU A O 1
ATOM 736 N N . GLU A 1 94 ? 10.352 32.312 9.32 1 97.06 94 GLU A N 1
ATOM 737 C CA . GLU A 1 94 ? 9.688 33.094 8.281 1 97.06 94 GLU A CA 1
ATOM 738 C C . GLU A 1 94 ? 8.398 33.75 8.805 1 97.06 94 GLU A C 1
ATOM 740 O O . GLU A 1 94 ? 7.527 33.031 9.328 1 97.06 94 GLU A O 1
ATOM 745 N N . ASP A 1 95 ? 8.344 35 8.617 1 97 95 ASP A N 1
ATOM 746 C CA . ASP A 1 95 ? 7.141 35.688 9.062 1 97 95 ASP A CA 1
ATOM 747 C C . ASP A 1 95 ? 5.961 35.406 8.141 1 97 95 ASP A C 1
ATOM 749 O O . ASP A 1 95 ? 6.105 35.406 6.914 1 97 95 ASP A O 1
ATOM 753 N N . GLY A 1 96 ? 4.793 35.094 8.742 1 97.38 96 GLY A N 1
ATOM 754 C CA . GLY A 1 96 ? 3.543 35.031 8.008 1 97.38 96 GLY A CA 1
ATOM 755 C C . GLY A 1 96 ? 3.441 33.781 7.133 1 97.38 96 GLY A C 1
ATOM 756 O O . GLY A 1 96 ? 2.99 33.875 5.988 1 97.38 96 GLY A O 1
ATOM 757 N N . VAL A 1 97 ? 3.955 32.719 7.609 1 97.69 97 VAL A N 1
ATOM 758 C CA . VAL A 1 97 ? 3.902 31.469 6.844 1 97.69 97 VAL A CA 1
ATOM 759 C C . VAL A 1 97 ? 2.449 31.047 6.656 1 97.69 97 VAL A C 1
ATOM 761 O O . VAL A 1 97 ? 2.096 30.453 5.633 1 97.69 97 VAL A O 1
ATOM 764 N N . ILE A 1 98 ? 1.59 31.266 7.648 1 98.25 98 ILE A N 1
ATOM 765 C CA . ILE A 1 98 ? 0.153 31.047 7.523 1 98.25 98 ILE A CA 1
ATOM 766 C C . ILE A 1 98 ? -0.582 32.375 7.684 1 98.25 98 ILE A C 1
ATOM 768 O O . ILE A 1 98 ? 0.041 33.406 7.934 1 98.25 98 ILE A O 1
ATOM 772 N N . SER A 1 99 ? -1.888 32.375 7.445 1 98.06 99 SER A N 1
ATOM 773 C CA . SER A 1 99 ? -2.625 33.625 7.375 1 98.06 99 SER A CA 1
ATOM 774 C C . SER A 1 99 ? -3.992 33.5 8.039 1 98.06 99 SER A C 1
ATOM 776 O O . SER A 1 99 ? -4.66 32.469 7.91 1 98.06 99 SER A O 1
ATOM 778 N N . CYS A 1 100 ? -4.383 34.625 8.648 1 95.88 100 CYS A N 1
ATOM 779 C CA . CYS A 1 100 ? -5.707 34.688 9.25 1 95.88 100 CYS A CA 1
ATOM 780 C C . CYS A 1 100 ? -6.785 34.844 8.188 1 95.88 100 CYS A C 1
ATOM 782 O O . CYS A 1 100 ? -7.969 34.625 8.461 1 95.88 100 CYS A O 1
ATOM 784 N N . ASP A 1 101 ? -6.398 35.125 7.023 1 96.88 101 ASP A N 1
ATOM 785 C CA . ASP A 1 101 ? -7.387 35.594 6.055 1 96.88 101 ASP A CA 1
ATOM 786 C C . ASP A 1 101 ? -7.5 34.625 4.883 1 96.88 101 ASP A C 1
ATOM 788 O O . ASP A 1 101 ? -8.492 34.625 4.145 1 96.88 101 ASP A O 1
ATOM 792 N N . GLU A 1 102 ? -6.473 33.844 4.711 1 97.44 102 GLU A N 1
ATOM 793 C CA . GLU A 1 102 ? -6.496 33 3.521 1 97.44 102 GLU A CA 1
ATOM 794 C C . GLU A 1 102 ? -6.004 31.594 3.836 1 97.44 102 GLU A C 1
ATOM 796 O O . GLU A 1 102 ? -5.121 31.406 4.676 1 97.44 102 GLU A O 1
ATOM 801 N N . TYR A 1 103 ? -6.613 30.703 3.15 1 96.81 103 TYR A N 1
ATOM 802 C CA . TYR A 1 103 ? -6.105 29.328 3.195 1 96.81 103 TYR A CA 1
ATOM 803 C C . TYR A 1 103 ? -4.766 29.219 2.477 1 96.81 103 TYR A C 1
ATOM 805 O O . TYR A 1 103 ? -4.598 29.75 1.377 1 96.81 103 TYR A O 1
ATOM 813 N N . ARG A 1 104 ? -3.82 28.562 3.059 1 96.81 104 ARG A N 1
ATOM 814 C CA . ARG A 1 104 ? -2.533 28.281 2.428 1 96.81 104 ARG A CA 1
ATOM 815 C C . ARG A 1 104 ? -2.252 26.781 2.387 1 96.81 104 ARG A C 1
ATOM 817 O O . ARG A 1 104 ? -2.541 26.062 3.346 1 96.81 104 ARG A O 1
ATOM 824 N N . TYR A 1 105 ? -1.65 26.359 1.283 1 93.56 105 TYR A N 1
ATOM 825 C CA . TYR A 1 105 ? -1.425 24.938 1.037 1 93.56 105 TYR A CA 1
ATOM 826 C C . TYR A 1 105 ? -0.123 24.484 1.678 1 93.56 105 TYR A C 1
ATOM 828 O O . TYR A 1 105 ? 0.908 25.141 1.556 1 93.56 105 TYR A O 1
ATOM 836 N N . PHE A 1 106 ? -0.223 23.312 2.312 1 94.5 106 PHE A N 1
ATOM 837 C CA . PHE A 1 106 ? 0.938 22.609 2.844 1 94.5 106 PHE A CA 1
ATOM 838 C C . PHE A 1 106 ? 0.821 21.109 2.602 1 94.5 106 PHE A C 1
ATOM 840 O O . PHE A 1 106 ? -0.249 20.625 2.244 1 94.5 106 PHE A O 1
ATOM 847 N N . TRP A 1 107 ? 1.916 20.453 2.68 1 88.62 107 TRP A N 1
ATOM 848 C CA . TRP A 1 107 ? 1.918 18.984 2.725 1 88.62 107 TRP A CA 1
ATOM 849 C C . TRP A 1 107 ? 2.928 18.484 3.746 1 88.62 107 TRP A C 1
ATOM 851 O O . TRP A 1 107 ? 3.918 19.156 4.039 1 88.62 107 TRP A O 1
ATOM 861 N N . ILE A 1 108 ? 2.631 17.328 4.336 1 91.38 108 ILE A N 1
ATOM 862 C CA . ILE A 1 108 ? 3.535 16.625 5.246 1 91.38 108 ILE A CA 1
ATOM 863 C C . ILE A 1 108 ? 3.727 15.188 4.789 1 91.38 108 ILE A C 1
ATOM 865 O O . ILE A 1 108 ? 2.77 14.531 4.363 1 91.38 108 ILE A O 1
ATOM 869 N N . SER A 1 109 ? 4.922 14.805 4.793 1 86.69 109 SER A N 1
ATOM 870 C CA . SER A 1 109 ? 5.277 13.422 4.488 1 86.69 109 SER A CA 1
ATOM 871 C C . SER A 1 109 ? 6.035 12.773 5.645 1 86.69 109 SER A C 1
ATOM 873 O O . SER A 1 109 ? 6.852 13.43 6.297 1 86.69 109 SER A O 1
ATOM 875 N N . TRP A 1 110 ? 5.73 11.516 5.887 1 86.25 110 TRP A N 1
ATOM 876 C CA . TRP A 1 110 ? 6.465 10.781 6.91 1 86.25 110 TRP A CA 1
ATOM 877 C C . TRP A 1 110 ? 6.801 9.375 6.434 1 86.25 110 TRP A C 1
ATOM 879 O O . TRP A 1 110 ? 6.051 8.781 5.652 1 86.25 110 TRP A O 1
ATOM 889 N N . ARG A 1 111 ? 7.934 8.977 6.914 1 80.56 111 ARG A N 1
ATOM 890 C CA . ARG A 1 111 ? 8.422 7.645 6.582 1 80.56 111 ARG A CA 1
ATOM 891 C C . ARG A 1 111 ? 8.547 6.781 7.832 1 80.56 111 ARG A C 1
ATOM 893 O O . ARG A 1 111 ? 8.719 7.297 8.938 1 80.56 111 ARG A O 1
ATOM 900 N N . ASN A 1 112 ? 8.508 5.527 7.574 1 71.69 112 ASN A N 1
ATOM 901 C CA . ASN A 1 112 ? 8.602 4.586 8.688 1 71.69 112 ASN A CA 1
ATOM 902 C C . ASN A 1 112 ? 10 4.598 9.312 1 71.69 112 ASN A C 1
ATOM 904 O O . ASN A 1 112 ? 10.188 4.117 10.43 1 71.69 112 ASN A O 1
ATOM 908 N N . ASP A 1 113 ? 10.914 5.164 8.586 1 74 113 ASP A N 1
ATOM 909 C CA . ASP A 1 113 ? 12.266 5.211 9.133 1 74 113 ASP A CA 1
ATOM 910 C C . ASP A 1 113 ? 12.492 6.492 9.93 1 74 113 ASP A C 1
ATOM 912 O O . ASP A 1 113 ? 13.617 6.789 10.336 1 74 113 ASP A O 1
ATOM 916 N N . GLY A 1 114 ? 11.438 7.266 10.047 1 76.69 114 GLY A N 1
ATOM 917 C CA . GLY A 1 114 ? 11.492 8.383 10.969 1 76.69 114 GLY A CA 1
ATOM 918 C C . GLY A 1 114 ? 11.703 9.719 10.281 1 76.69 114 GLY A C 1
ATOM 919 O O . GLY A 1 114 ? 11.938 10.734 10.938 1 76.69 114 GLY A O 1
ATOM 920 N N . GLU A 1 115 ? 11.664 9.688 9.016 1 84.44 115 GLU A N 1
ATOM 921 C CA . GLU A 1 115 ? 11.789 10.961 8.312 1 84.44 115 GLU A CA 1
ATOM 922 C C . GLU A 1 115 ? 10.43 11.656 8.195 1 84.44 115 GLU A C 1
ATOM 924 O O . GLU A 1 115 ? 9.43 11.023 7.855 1 84.44 115 GLU A O 1
ATOM 929 N N . VAL A 1 116 ? 10.414 12.938 8.594 1 89 116 VAL A N 1
ATOM 930 C CA . VAL A 1 116 ? 9.242 13.781 8.414 1 89 116 VAL A CA 1
ATOM 931 C C . VAL A 1 116 ? 9.617 15.016 7.59 1 89 116 VAL A C 1
ATOM 933 O O . VAL A 1 116 ? 10.609 15.68 7.879 1 89 116 VAL A O 1
ATOM 936 N N . VAL A 1 117 ? 8.883 15.25 6.539 1 90.19 117 VAL A N 1
ATOM 937 C CA . VAL A 1 117 ? 9.156 16.391 5.668 1 90.19 117 VAL A CA 1
ATOM 938 C C . VAL A 1 117 ? 7.914 17.281 5.574 1 90.19 117 VAL A C 1
ATOM 940 O O . VAL A 1 117 ? 6.797 16.781 5.426 1 90.19 117 VAL A O 1
ATOM 943 N N . LEU A 1 118 ? 8.039 18.547 5.777 1 95.19 118 LEU A N 1
ATOM 944 C CA . LEU A 1 118 ? 6.996 19.547 5.594 1 95.19 118 LEU A CA 1
ATOM 945 C C . LEU A 1 118 ? 7.324 20.453 4.418 1 95.19 118 LEU A C 1
ATOM 947 O O . LEU A 1 118 ? 8.469 20.906 4.27 1 95.19 118 LEU A O 1
ATOM 951 N N . GLY A 1 119 ? 6.371 20.656 3.611 1 94.88 119 GLY A N 1
ATOM 952 C CA . GLY A 1 119 ? 6.539 21.625 2.535 1 94.88 119 GLY A CA 1
ATOM 953 C C . GLY A 1 119 ? 5.277 22.406 2.244 1 94.88 119 GLY A C 1
ATOM 954 O O . GLY A 1 119 ? 4.262 22.25 2.922 1 94.88 119 GLY A O 1
ATOM 955 N N . ARG A 1 120 ? 5.402 23.375 1.288 1 94.19 120 ARG A N 1
ATOM 956 C CA . ARG A 1 120 ? 4.289 24.234 0.893 1 94.19 120 ARG A CA 1
ATOM 957 C C . ARG A 1 120 ? 3.773 23.859 -0.492 1 94.19 120 ARG A C 1
ATOM 959 O O . ARG A 1 120 ? 4.527 23.344 -1.322 1 94.19 120 ARG A O 1
ATOM 966 N N . GLY A 1 121 ? 2.455 24.094 -0.583 1 87.56 121 GLY A N 1
ATOM 967 C CA . GLY A 1 121 ? 1.865 23.938 -1.903 1 87.56 121 GLY A CA 1
ATOM 968 C C . GLY A 1 121 ? 1.081 22.641 -2.059 1 87.56 121 GLY A C 1
ATOM 969 O O . GLY A 1 121 ? 0.983 21.859 -1.119 1 87.56 121 GLY A O 1
ATOM 970 N N . GLU A 1 122 ? 0.534 22.453 -3.238 1 76 122 GLU A N 1
ATOM 971 C CA . GLU A 1 122 ? -0.364 21.344 -3.539 1 76 122 GLU A CA 1
ATOM 972 C C . GLU A 1 122 ? 0.416 20.109 -3.959 1 76 122 GLU A C 1
ATOM 974 O O . GLU A 1 122 ? -0.087 18.984 -3.854 1 76 122 GLU A O 1
ATOM 979 N N . VAL A 1 123 ? 1.551 20.375 -4.473 1 72.38 123 VAL A N 1
ATOM 980 C CA . VAL A 1 123 ? 2.338 19.266 -5.008 1 72.38 123 VAL A CA 1
ATOM 981 C C . VAL A 1 123 ? 3.346 18.797 -3.959 1 72.38 123 VAL A C 1
ATOM 983 O O . VAL A 1 123 ? 4.23 19.562 -3.559 1 72.38 123 VAL A O 1
ATOM 986 N N . VAL A 1 124 ? 3.244 17.547 -3.59 1 77.75 124 VAL A N 1
ATOM 987 C CA . VAL A 1 124 ? 4.098 16.984 -2.555 1 77.75 124 VAL A CA 1
ATOM 988 C C . VAL A 1 124 ? 5.551 16.984 -3.027 1 77.75 124 VAL A C 1
ATOM 990 O O . VAL A 1 124 ? 5.82 16.875 -4.227 1 77.75 124 VAL A O 1
ATOM 993 N N . PHE A 1 125 ? 6.484 17.188 -2.131 1 77.06 125 PHE A N 1
ATOM 994 C CA . PHE A 1 125 ? 7.938 17.125 -2.252 1 77.06 125 PHE A CA 1
ATOM 995 C C . PHE A 1 125 ? 8.469 18.297 -3.074 1 77.06 125 PHE A C 1
ATOM 997 O O . PHE A 1 125 ? 9.609 18.25 -3.543 1 77.06 125 PHE A O 1
ATOM 1004 N N . GLN A 1 126 ? 7.602 19.141 -3.354 1 80.12 126 GLN A N 1
ATOM 1005 C CA . GLN A 1 126 ? 8.055 20.438 -3.869 1 80.12 126 GLN A CA 1
ATOM 1006 C C . GLN A 1 1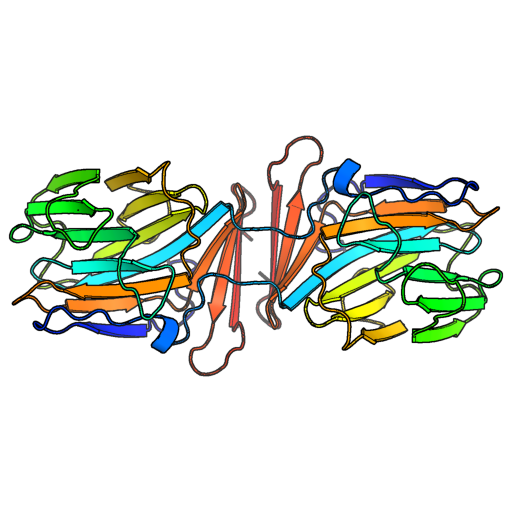26 ? 8.031 21.5 -2.779 1 80.12 126 GLN A C 1
ATOM 1008 O O . GLN A 1 126 ? 7.25 21.406 -1.83 1 80.12 126 GLN A O 1
ATOM 1013 N N . ASP A 1 127 ? 8.906 22.578 -2.818 1 91.38 127 ASP A N 1
ATOM 1014 C CA . ASP A 1 127 ? 8.984 23.703 -1.887 1 91.38 127 ASP A CA 1
ATOM 1015 C C . ASP A 1 127 ? 9.07 23.203 -0.443 1 91.38 127 ASP A C 1
ATOM 1017 O O . ASP A 1 127 ? 8.258 23.594 0.401 1 91.38 127 ASP A O 1
ATOM 1021 N N . VAL A 1 128 ? 10.086 22.359 -0.19 1 93.25 128 VAL A N 1
ATOM 1022 C CA . VAL A 1 128 ? 10.32 21.766 1.119 1 93.25 128 VAL A CA 1
ATOM 1023 C C . VAL A 1 128 ? 10.734 22.844 2.117 1 93.25 128 VAL A C 1
ATOM 1025 O O . VAL A 1 128 ? 11.648 23.625 1.854 1 93.25 128 VAL A O 1
ATOM 1028 N N . LEU A 1 129 ? 10.047 22.922 3.295 1 96.38 129 LEU A N 1
ATOM 1029 C CA . LEU A 1 129 ? 10.367 23.859 4.355 1 96.38 129 LEU A CA 1
ATOM 1030 C C . LEU A 1 129 ? 11.281 23.219 5.395 1 96.38 129 LEU A C 1
ATOM 1032 O O . LEU A 1 129 ? 12.281 23.812 5.805 1 96.38 129 LEU A O 1
ATOM 1036 N N . LEU A 1 130 ? 10.93 22.062 5.812 1 96.06 130 LEU A N 1
ATOM 1037 C CA . LEU A 1 130 ? 11.688 21.375 6.852 1 96.06 130 LEU A CA 1
ATOM 1038 C C . LEU A 1 130 ? 11.797 19.891 6.539 1 96.06 130 LEU A C 1
ATOM 1040 O O . LEU A 1 130 ? 10.852 19.281 6.027 1 96.06 130 LEU A O 1
ATOM 1044 N N . THR A 1 131 ? 12.859 19.25 6.816 1 92.44 131 THR A N 1
ATOM 1045 C CA . THR A 1 131 ? 13.07 17.812 6.852 1 92.44 131 THR A CA 1
ATOM 1046 C C . THR A 1 131 ? 13.664 17.391 8.195 1 92.44 131 THR A C 1
ATOM 1048 O O . THR A 1 131 ? 14.734 17.875 8.586 1 92.44 131 THR A O 1
ATOM 1051 N N . ALA A 1 132 ? 12.891 16.594 8.859 1 88.31 132 ALA A N 1
ATOM 1052 C CA . ALA A 1 132 ? 13.375 16.094 10.148 1 88.31 132 ALA A CA 1
ATOM 1053 C C . ALA A 1 132 ? 13.586 14.578 10.094 1 88.31 132 ALA A C 1
ATOM 1055 O O . ALA A 1 132 ? 12.898 13.875 9.359 1 88.31 132 ALA A O 1
ATOM 1056 N N . ARG A 1 133 ? 14.477 14.102 10.859 1 82.31 133 ARG A N 1
ATOM 1057 C CA . ARG A 1 133 ? 14.711 12.672 11.031 1 82.31 133 ARG A CA 1
ATOM 1058 C C . ARG A 1 133 ? 14.984 12.328 12.492 1 82.31 133 ARG A C 1
ATOM 1060 O O . ARG A 1 133 ? 15.75 13.023 13.164 1 82.31 133 ARG A O 1
ATOM 1067 N N . ASP A 1 134 ? 14.172 11.484 12.898 1 72.56 134 ASP A N 1
ATOM 1068 C CA . ASP A 1 134 ? 14.445 10.945 14.227 1 72.56 134 ASP A CA 1
ATOM 1069 C C . ASP A 1 134 ? 14.859 9.477 14.148 1 72.56 134 ASP A C 1
ATOM 1071 O O . ASP A 1 134 ? 14.023 8.594 13.922 1 72.56 134 ASP A O 1
ATOM 1075 N N . ASP A 1 135 ? 16.062 9.297 14.25 1 66.19 135 ASP A N 1
ATOM 1076 C CA . ASP A 1 135 ? 16.625 7.953 14.102 1 66.19 135 ASP A CA 1
ATOM 1077 C C . ASP A 1 135 ? 16.125 7.027 15.211 1 66.19 135 ASP A C 1
ATOM 1079 O O . ASP A 1 135 ? 16.203 5.805 15.086 1 66.19 135 ASP A O 1
ATOM 1083 N N . GLU A 1 136 ? 15.734 7.711 16.297 1 62.22 136 GLU A N 1
ATOM 1084 C CA . GLU A 1 136 ? 15.258 6.879 17.406 1 62.22 136 GLU A CA 1
ATOM 1085 C C . GLU A 1 136 ? 13.797 6.488 17.219 1 62.22 136 GLU A C 1
ATOM 1087 O O . GLU A 1 136 ? 13.266 5.672 17.969 1 62.22 136 GLU A O 1
ATOM 1092 N N . TYR A 1 137 ? 13.25 7.145 16.125 1 57.22 137 TYR A N 1
ATOM 1093 C CA . TYR A 1 137 ? 11.82 6.973 15.93 1 57.22 137 TYR A CA 1
ATOM 1094 C C . TYR A 1 137 ? 11.508 5.617 15.305 1 57.22 137 TYR A C 1
ATOM 1096 O O . TYR A 1 137 ? 11.938 5.328 14.188 1 57.22 137 TYR A O 1
ATOM 1104 N N . LEU A 1 138 ? 11.039 4.617 16.172 1 55.12 138 LEU A N 1
ATOM 1105 C CA . LEU A 1 138 ? 10.703 3.266 15.742 1 55.12 138 LEU A CA 1
ATOM 1106 C C . LEU A 1 138 ? 9.211 3.135 15.477 1 55.12 138 LEU A C 1
ATOM 1108 O O . LEU A 1 138 ? 8.695 2.023 15.344 1 55.12 138 LEU A O 1
ATOM 1112 N N . TYR A 1 139 ? 8.539 4.363 15.258 1 61.69 139 TYR A N 1
ATOM 1113 C CA . TYR A 1 139 ? 7.121 4.02 15.32 1 61.69 139 TYR A CA 1
ATOM 1114 C C . TYR A 1 139 ? 6.438 4.312 13.984 1 61.69 139 TYR A C 1
ATOM 1116 O O . TYR A 1 139 ? 6.906 5.148 13.211 1 61.69 139 TYR A O 1
ATOM 1124 N N . GLN A 1 140 ? 5.492 3.5 13.742 1 71.88 140 GLN A N 1
ATOM 1125 C CA . GLN A 1 140 ? 4.617 3.643 12.586 1 71.88 140 GLN A CA 1
ATOM 1126 C C . GLN A 1 140 ? 3.51 4.66 12.852 1 71.88 140 GLN A C 1
ATOM 1128 O O . GLN A 1 140 ? 2.762 4.531 13.828 1 71.88 140 GLN A O 1
ATOM 1133 N N . VAL A 1 141 ? 3.463 5.75 12.031 1 81.56 141 VAL A N 1
ATOM 1134 C CA . VAL A 1 141 ? 2.387 6.73 12.141 1 81.56 141 VAL A CA 1
ATOM 1135 C C . VAL A 1 141 ? 1.064 6.094 11.719 1 81.56 141 VAL A C 1
ATOM 1137 O O . VAL A 1 141 ? 0.936 5.602 10.594 1 81.56 141 VAL A O 1
ATOM 1140 N N . ARG A 1 142 ? 0.091 6.086 12.625 1 79.38 142 ARG A N 1
ATOM 1141 C CA . ARG A 1 142 ? -1.219 5.516 12.328 1 79.38 142 ARG A CA 1
ATOM 1142 C C . ARG A 1 142 ? -2.307 6.586 12.383 1 79.38 142 ARG A C 1
ATOM 1144 O O . ARG A 1 142 ? -3.404 6.387 11.859 1 79.38 142 ARG A O 1
ATOM 1151 N N . PHE A 1 143 ? -1.953 7.656 13.023 1 83.25 143 PHE A N 1
ATOM 1152 C CA . PHE A 1 143 ? -2.932 8.719 13.195 1 83.25 143 PHE A CA 1
ATOM 1153 C C . PHE A 1 143 ? -2.303 10.078 12.914 1 83.25 143 PHE A C 1
ATOM 1155 O O . PHE A 1 143 ? -1.152 10.328 13.281 1 83.25 143 PHE A O 1
ATOM 1162 N N . VAL A 1 144 ? -3.047 10.836 12.266 1 87.5 144 VAL A N 1
ATOM 1163 C CA . VAL A 1 144 ? -2.701 12.242 12.062 1 87.5 144 VAL A CA 1
ATOM 1164 C C . VAL A 1 144 ? -3.752 13.133 12.719 1 87.5 144 VAL A C 1
ATOM 1166 O O . VAL A 1 144 ? -4.953 12.914 12.547 1 87.5 144 VAL A O 1
ATOM 1169 N N . GLY A 1 145 ? -3.271 14.016 13.453 1 90.25 145 GLY A N 1
ATOM 1170 C CA . GLY A 1 145 ? -4.168 14.945 14.117 1 90.25 145 GLY A CA 1
ATOM 1171 C C . GLY A 1 145 ? -3.85 16.391 13.828 1 90.25 145 GLY A C 1
ATOM 1172 O O . GLY A 1 145 ? -2.701 16.734 13.531 1 90.25 145 GLY A O 1
ATOM 1173 N N . ILE A 1 146 ? -4.895 17.203 13.898 1 93 146 ILE A N 1
ATOM 1174 C CA . ILE A 1 146 ? -4.699 18.641 13.734 1 93 146 ILE A CA 1
ATOM 1175 C C . ILE A 1 146 ? -5.16 19.375 14.992 1 93 146 ILE A C 1
ATOM 1177 O O . ILE A 1 146 ? -6.074 18.922 15.688 1 93 146 ILE A O 1
ATOM 1181 N N . SER A 1 147 ? -4.449 20.469 15.234 1 93.62 147 SER A N 1
ATOM 1182 C CA . SER A 1 147 ? -4.805 21.359 16.328 1 93.62 147 SER A CA 1
ATOM 1183 C C . SER A 1 147 ? -4.27 22.766 16.078 1 93.62 147 SER A C 1
ATOM 1185 O O . SER A 1 147 ? -3.537 23 15.109 1 93.62 147 SER A O 1
ATOM 1187 N N . THR A 1 148 ? -4.777 23.688 16.812 1 95.5 148 THR A N 1
ATOM 1188 C CA . THR A 1 148 ? -4.145 25 16.953 1 95.5 148 THR A CA 1
ATOM 1189 C C . THR A 1 148 ? -3.721 25.25 18.391 1 95.5 148 THR A C 1
ATOM 1191 O O . THR A 1 148 ? -4.289 24.672 19.328 1 95.5 148 THR A O 1
ATOM 1194 N N . GLY A 1 149 ? -2.623 25.969 18.547 1 91.88 149 GLY A N 1
ATOM 1195 C CA . GLY A 1 149 ? -2.178 26.297 19.891 1 91.88 149 GLY A CA 1
ATOM 1196 C C . GLY A 1 149 ? -3.221 27.047 20.688 1 91.88 149 GLY A C 1
ATOM 1197 O O . GLY A 1 149 ? -4.262 27.438 20.156 1 91.88 149 GLY A O 1
ATOM 1198 N N . PHE A 1 150 ? -2.836 27.203 21.969 1 90.5 150 PHE A N 1
ATOM 1199 C CA . PHE A 1 150 ? -3.734 27.938 22.859 1 90.5 150 PHE A CA 1
ATOM 1200 C C . PHE A 1 150 ? -4.008 29.344 22.328 1 90.5 150 PHE A C 1
ATOM 1202 O O . PHE A 1 150 ? -3.078 30.062 21.953 1 90.5 150 PHE A O 1
ATOM 1209 N N . GLY A 1 151 ? -5.344 29.703 22.25 1 91.06 151 GLY A N 1
ATOM 1210 C CA . GLY A 1 151 ? -5.734 31.031 21.812 1 91.06 151 GLY A CA 1
ATOM 1211 C C . GLY A 1 151 ? -5.812 31.172 20.312 1 91.06 151 GLY A C 1
ATOM 1212 O O . GLY A 1 151 ? -6.172 32.25 19.797 1 91.06 151 GLY A O 1
ATOM 1213 N N . SER A 1 152 ? -5.41 30.203 19.641 1 94.25 152 SER A N 1
ATOM 1214 C CA . SER A 1 152 ? -5.48 30.234 18.188 1 94.25 152 SER A CA 1
ATOM 1215 C C . SER A 1 152 ? -6.543 29.266 17.672 1 94.25 152 SER A C 1
ATOM 1217 O O . SER A 1 152 ? -6.75 28.203 18.234 1 94.25 152 SER A O 1
ATOM 1219 N N . SER A 1 153 ? -7.281 29.688 16.656 1 97.06 153 SER A N 1
ATOM 1220 C CA . SER A 1 153 ? -8.211 28.812 15.945 1 97.06 153 SER A CA 1
ATOM 1221 C C . SER A 1 153 ? -7.801 28.625 14.492 1 97.06 153 SER A C 1
ATOM 1223 O O . SER A 1 153 ? -6.953 29.359 13.984 1 97.06 153 SER A O 1
ATOM 1225 N N . GLY A 1 154 ? -8.32 27.609 13.883 1 97.81 154 GLY A N 1
ATOM 1226 C CA . GLY A 1 154 ? -7.945 27.344 12.5 1 97.81 154 GLY A CA 1
ATOM 1227 C C . GLY A 1 154 ? -9.055 26.688 11.695 1 97.81 154 GLY A C 1
ATOM 1228 O O . GLY A 1 154 ? -9.938 26.047 12.266 1 97.81 154 GLY A O 1
ATOM 1229 N N . LYS A 1 155 ? -9.047 26.969 10.43 1 97.75 155 LYS A N 1
ATOM 1230 C CA . LYS A 1 155 ? -9.867 26.281 9.438 1 97.75 155 LYS A CA 1
ATOM 1231 C C . LYS A 1 155 ? -9 25.484 8.461 1 97.75 155 LYS A C 1
ATOM 1233 O O . LYS A 1 155 ? -7.961 25.969 8.016 1 97.75 155 LYS A O 1
ATOM 1238 N N . TRP A 1 156 ? -9.477 24.25 8.289 1 95.88 156 TRP A N 1
ATOM 1239 C CA . TRP A 1 156 ? -8.672 23.328 7.504 1 95.88 156 TRP A CA 1
ATOM 1240 C C . TRP A 1 156 ? -9.477 22.734 6.352 1 95.88 156 TRP A C 1
ATOM 1242 O O . TRP A 1 156 ? -10.688 22.531 6.473 1 95.88 156 TRP A O 1
ATOM 1252 N N . LYS A 1 157 ? -8.781 22.516 5.316 1 89.19 157 LYS A N 1
ATOM 1253 C CA . LYS A 1 157 ? -9.312 21.75 4.199 1 89.19 157 LYS A CA 1
ATOM 1254 C C . LYS A 1 157 ? -8.398 20.594 3.836 1 89.19 157 LYS A C 1
ATOM 1256 O O . LYS A 1 157 ? -7.188 20.781 3.676 1 89.19 157 LYS A O 1
ATOM 1261 N N . PHE A 1 158 ? -8.93 19.438 3.834 1 86.31 158 PHE A N 1
ATOM 1262 C CA . PHE A 1 158 ? -8.195 18.234 3.438 1 86.31 158 PHE A CA 1
ATOM 1263 C C . PHE A 1 158 ? -8.828 17.594 2.207 1 86.31 158 PHE A C 1
ATOM 1265 O O . PHE A 1 158 ? -10.031 17.328 2.188 1 86.31 158 PHE A O 1
ATOM 1272 N N . PRO A 1 159 ? -7.906 17.438 1.239 1 73.44 159 PRO A N 1
ATOM 1273 C CA . PRO A 1 159 ? -8.461 16.625 0.155 1 73.44 159 PRO A CA 1
ATOM 1274 C C . PRO A 1 159 ? -8.758 15.195 0.585 1 73.44 159 PRO A C 1
ATOM 1276 O O . PRO A 1 159 ? -8.141 14.68 1.521 1 73.44 159 PRO A O 1
ATOM 1279 N N . ARG A 1 160 ? -9.672 14.602 0.045 1 62.72 160 ARG A N 1
ATOM 1280 C CA . ARG A 1 160 ? -9.992 13.195 0.297 1 62.72 160 ARG A CA 1
ATOM 1281 C C . ARG A 1 160 ? -9.039 12.273 -0.453 1 62.72 160 ARG A C 1
ATOM 1283 O O . ARG A 1 160 ? -9.477 11.422 -1.229 1 62.72 160 ARG A O 1
ATOM 1290 N N . LEU A 1 161 ? -7.777 12.82 -0.504 1 59.72 161 LEU A N 1
ATOM 1291 C CA . LEU A 1 161 ? -6.75 12.078 -1.224 1 59.72 161 LEU A CA 1
ATOM 1292 C C . LEU A 1 161 ? -5.562 11.773 -0.316 1 59.72 161 LEU A C 1
ATOM 1294 O O . LEU A 1 161 ? -5.023 12.68 0.332 1 59.72 161 LEU A O 1
ATOM 1298 N N . LEU A 1 162 ? -5.398 10.469 -0.121 1 62.34 162 LEU A N 1
ATOM 1299 C CA . LEU A 1 162 ? -4.168 10.031 0.523 1 62.34 162 LEU A CA 1
ATOM 1300 C C . LEU A 1 162 ? -3.158 9.539 -0.51 1 62.34 162 LEU A C 1
ATOM 1302 O O . LEU A 1 162 ? -3.535 8.891 -1.491 1 62.34 162 LEU A O 1
ATOM 1306 N N . VAL A 1 163 ? -1.954 10 -0.298 1 62.69 163 VAL A N 1
ATOM 1307 C CA . VAL A 1 163 ? -0.915 9.641 -1.258 1 62.69 163 VAL A CA 1
ATOM 1308 C C . VAL A 1 163 ? 0.135 8.766 -0.581 1 62.69 163 VAL A C 1
ATOM 1310 O O . VAL A 1 163 ? 0.539 9.031 0.553 1 62.69 163 VAL A O 1
ATOM 1313 N N . TRP A 1 164 ? 0.433 7.75 -1.189 1 69 164 TRP A N 1
ATOM 1314 C CA . TRP A 1 164 ? 1.524 6.863 -0.803 1 69 164 TRP A CA 1
ATOM 1315 C C . TRP A 1 164 ? 2.648 6.902 -1.832 1 69 164 TRP A C 1
ATOM 1317 O O . TRP A 1 164 ? 2.395 6.957 -3.037 1 69 164 TRP A O 1
ATOM 1327 N N . VAL A 1 165 ? 3.729 6.992 -1.249 1 61.12 165 VAL A N 1
ATOM 1328 C CA . VAL A 1 165 ? 4.895 7.059 -2.123 1 61.12 165 VAL A CA 1
ATOM 1329 C C . VAL A 1 165 ? 5.625 5.719 -2.119 1 61.12 165 VAL A C 1
ATOM 1331 O O . VAL A 1 165 ? 6.035 5.23 -1.062 1 61.12 165 VAL A O 1
ATOM 1334 N N . TYR A 1 166 ? 5.582 5.207 -3.164 1 60.03 166 TYR A N 1
ATOM 1335 C CA . TYR A 1 166 ? 6.387 4.02 -3.416 1 60.03 166 TYR A CA 1
ATOM 1336 C C . TYR A 1 166 ? 7.539 4.332 -4.363 1 60.03 166 TYR A C 1
ATOM 1338 O O . TYR A 1 166 ? 7.324 4.559 -5.559 1 60.03 166 TYR A O 1
ATOM 1346 N N . ASP A 1 167 ? 8.641 4.402 -3.676 1 59.22 167 ASP A N 1
ATOM 1347 C CA . ASP A 1 167 ? 9.805 4.832 -4.441 1 59.22 167 ASP A CA 1
ATOM 1348 C C . ASP A 1 167 ? 9.5 6.105 -5.23 1 59.22 167 ASP A C 1
ATOM 1350 O O . ASP A 1 167 ? 9.18 7.145 -4.645 1 59.22 167 ASP A O 1
ATOM 1354 N N . GLN A 1 168 ? 9.43 6.066 -6.527 1 55.16 168 GLN A N 1
ATOM 1355 C CA . GLN A 1 168 ? 9.234 7.277 -7.32 1 55.16 168 GLN A CA 1
ATOM 1356 C C . GLN A 1 168 ? 7.781 7.402 -7.781 1 55.16 168 GLN A C 1
ATOM 1358 O O . GLN A 1 168 ? 7.453 8.281 -8.578 1 55.16 168 GLN A O 1
ATOM 1363 N N . VAL A 1 169 ? 6.988 6.441 -7.184 1 58.16 169 VAL A N 1
ATOM 1364 C CA . VAL A 1 169 ? 5.598 6.453 -7.625 1 58.16 169 VAL A CA 1
ATOM 1365 C C . VAL A 1 169 ? 4.703 6.965 -6.5 1 58.16 169 VAL A C 1
ATOM 1367 O O . VAL A 1 169 ? 4.832 6.539 -5.352 1 58.16 169 VAL A O 1
ATOM 1370 N N . LEU A 1 170 ? 3.936 7.898 -6.918 1 61.38 170 LEU A N 1
ATOM 1371 C CA . LEU A 1 170 ? 2.906 8.383 -6.008 1 61.38 170 LEU A CA 1
ATOM 1372 C C . LEU A 1 170 ? 1.564 7.719 -6.297 1 61.38 170 LEU A C 1
ATOM 1374 O O . LEU A 1 170 ? 1.124 7.672 -7.445 1 61.38 170 LEU A O 1
ATOM 1378 N N . VAL A 1 171 ? 1.115 7.047 -5.309 1 61.44 171 VAL A N 1
ATOM 1379 C CA . VAL A 1 171 ? -0.218 6.465 -5.422 1 61.44 171 VAL A CA 1
ATOM 1380 C C . VAL A 1 171 ? -1.204 7.258 -4.57 1 61.44 171 VAL A C 1
ATOM 1382 O O . VAL A 1 171 ? -0.962 7.488 -3.383 1 61.44 171 VAL A O 1
ATOM 1385 N N . GLY A 1 172 ? -2.217 7.785 -5.203 1 62.81 172 GLY A N 1
ATOM 1386 C CA . GLY A 1 172 ? -3.244 8.531 -4.492 1 62.81 172 GLY A CA 1
ATOM 1387 C C . GLY A 1 172 ? -4.602 7.859 -4.535 1 62.81 172 GLY A C 1
ATOM 1388 O O . GLY A 1 172 ? -5 7.309 -5.562 1 62.81 172 GLY A O 1
ATOM 1389 N N . LEU A 1 173 ? -5.168 7.664 -3.469 1 60.72 173 LEU A N 1
ATOM 1390 C CA . LEU A 1 173 ? -6.523 7.129 -3.387 1 60.72 173 LEU A CA 1
ATOM 1391 C C . LEU A 1 173 ? -7.477 8.156 -2.787 1 60.72 173 LEU A C 1
ATOM 1393 O O . LEU A 1 173 ? -7.164 8.781 -1.774 1 60.72 173 LEU A O 1
ATOM 1397 N N . LEU A 1 174 ? -8.453 8.445 -3.609 1 56.88 174 LEU A N 1
ATOM 1398 C CA . LEU A 1 174 ? -9.508 9.328 -3.127 1 56.88 174 LEU A CA 1
ATOM 1399 C C . LEU A 1 174 ? -10.602 8.531 -2.418 1 56.88 174 LEU A C 1
ATOM 1401 O O . LEU A 1 174 ? -11.117 7.551 -2.965 1 56.88 174 LEU A O 1
ATOM 1405 N N . THR A 1 175 ? -10.773 8.719 -1.201 1 51.81 175 THR A N 1
ATOM 1406 C CA . THR A 1 175 ? -11.805 8.023 -0.445 1 51.81 175 THR A CA 1
ATOM 1407 C C . THR A 1 175 ? -12.977 8.961 -0.141 1 51.81 175 THR A C 1
ATOM 1409 O O . THR A 1 175 ? -12.82 10.188 -0.195 1 51.81 175 THR A O 1
ATOM 1412 N N . SER A 1 176 ? -14.234 8.422 -0.492 1 47.22 176 SER A N 1
ATOM 1413 C CA . SER A 1 176 ? -15.398 9.195 -0.069 1 47.22 176 SER A CA 1
ATOM 1414 C C . SER A 1 176 ? -15.727 8.945 1.397 1 47.22 176 SER A C 1
ATOM 1416 O O . SER A 1 176 ? -15.516 7.84 1.904 1 47.22 176 SER A O 1
ATOM 1418 N N . VAL A 1 177 ? -15.844 10.031 2.199 1 46.47 177 VAL A N 1
ATOM 1419 C CA . VAL A 1 177 ? -16.266 9.93 3.594 1 46.47 177 VAL A CA 1
ATOM 1420 C C . VAL A 1 177 ? -17.484 9.023 3.701 1 46.47 177 VAL A C 1
ATOM 1422 O O . VAL A 1 177 ? -17.625 8.25 4.652 1 46.47 177 VAL A O 1
ATOM 1425 N N . ASP A 1 178 ? -18.281 9.258 2.826 1 46.53 178 ASP A N 1
ATOM 1426 C CA . ASP A 1 178 ? -19.594 8.648 3 1 46.53 178 ASP A CA 1
ATOM 1427 C C . ASP A 1 178 ? -19.594 7.199 2.504 1 46.53 178 ASP A C 1
ATOM 1429 O O . ASP A 1 178 ? -20.391 6.379 2.969 1 46.53 178 ASP A O 1
ATOM 1433 N N . THR A 1 179 ? -18.781 7.16 1.447 1 44.53 179 THR A N 1
ATOM 1434 C CA . THR A 1 179 ? -18.781 5.809 0.898 1 44.53 179 THR A CA 1
ATOM 1435 C C . THR A 1 179 ? -17.359 5.242 0.86 1 44.53 179 THR A C 1
ATOM 1437 O O . THR A 1 179 ? -16.484 5.777 0.172 1 44.53 179 THR A O 1
ATOM 1440 N N . PRO A 1 180 ? -16.969 4.562 1.933 1 45 180 PRO A N 1
ATOM 1441 C CA . PRO A 1 180 ? -15.633 3.98 2.078 1 45 180 PRO A CA 1
ATOM 1442 C C . PRO A 1 180 ? -15.078 3.445 0.759 1 45 180 PRO A C 1
ATOM 1444 O O . PRO A 1 180 ? -14.031 2.791 0.747 1 45 180 PRO A O 1
ATOM 1447 N N . ASP A 1 181 ? -15.828 3.781 -0.206 1 48.09 181 ASP A N 1
ATOM 1448 C CA . ASP A 1 181 ? -15.344 3.25 -1.476 1 48.09 181 ASP A CA 1
ATOM 1449 C C . ASP A 1 181 ? -14.32 4.184 -2.107 1 48.09 181 ASP A C 1
ATOM 1451 O O . ASP A 1 181 ? -14.375 5.402 -1.917 1 48.09 181 ASP A O 1
ATOM 1455 N N . VAL A 1 182 ? -13.195 3.691 -2.381 1 49.31 182 VAL A N 1
ATOM 1456 C CA . VAL A 1 182 ? -12.219 4.422 -3.18 1 49.31 182 VAL A CA 1
ATOM 1457 C C . VAL A 1 182 ? -12.852 4.867 -4.496 1 49.31 182 VAL A C 1
ATOM 1459 O O . VAL A 1 182 ? -13.383 4.047 -5.246 1 49.31 182 VAL A O 1
ATOM 1462 N N . LEU A 1 183 ? -13.148 6.148 -4.723 1 49.25 183 LEU A N 1
ATOM 1463 C CA . LEU A 1 183 ? -13.797 6.719 -5.898 1 49.25 183 LEU A CA 1
ATOM 1464 C C . LEU A 1 183 ? -12.82 6.809 -7.066 1 49.25 183 LEU A C 1
ATOM 1466 O O . LEU A 1 183 ? -13.188 6.543 -8.211 1 49.25 183 LEU A O 1
ATOM 1470 N N . THR A 1 184 ? -11.562 7.312 -6.586 1 51.94 184 THR A N 1
ATOM 1471 C CA . THR A 1 184 ? -10.602 7.535 -7.66 1 51.94 184 THR A CA 1
ATOM 1472 C C . THR A 1 184 ? -9.172 7.305 -7.168 1 51.94 184 THR A C 1
ATOM 1474 O O . THR A 1 184 ? -8.891 7.465 -5.977 1 51.94 184 THR A O 1
ATOM 1477 N N . ALA A 1 185 ? -8.461 6.559 -7.914 1 55.56 185 ALA A N 1
ATOM 1478 C CA . ALA A 1 185 ? -7.043 6.363 -7.625 1 55.56 185 ALA A CA 1
ATOM 1479 C C . ALA A 1 185 ? -6.176 6.949 -8.734 1 55.56 185 ALA A C 1
ATOM 1481 O O . ALA A 1 185 ? -6.621 7.086 -9.875 1 55.56 185 ALA A O 1
ATOM 1482 N N . PHE A 1 186 ? -5.094 7.598 -8.305 1 56.09 186 PHE A N 1
ATOM 1483 C CA . PHE A 1 186 ? -4.137 8.062 -9.297 1 56.09 186 PHE A CA 1
ATOM 1484 C C . PHE A 1 186 ? -2.732 7.562 -8.977 1 56.09 186 PHE A C 1
ATOM 1486 O O . PHE A 1 186 ? -2.449 7.191 -7.832 1 56.09 186 PHE A O 1
ATOM 1493 N N . VAL A 1 187 ? -2.041 7.324 -10.023 1 55.38 187 VAL A N 1
ATOM 1494 C CA . VAL A 1 187 ? -0.623 7.008 -9.891 1 55.38 187 VAL A CA 1
ATOM 1495 C C . VAL A 1 187 ? 0.21 8.031 -10.664 1 55.38 187 VAL A C 1
ATOM 1497 O O . VAL A 1 187 ? -0.166 8.438 -11.766 1 55.38 187 VAL A O 1
ATOM 1500 N N . TYR A 1 188 ? 1.046 8.672 -9.969 1 53.88 188 TYR A N 1
ATOM 1501 C CA . TYR A 1 188 ? 2.033 9.531 -10.617 1 53.88 188 TYR A CA 1
ATOM 1502 C C . TYR A 1 188 ? 3.43 8.93 -10.516 1 53.88 188 TYR A C 1
ATOM 1504 O O . TYR A 1 188 ? 3.854 8.508 -9.43 1 53.88 188 TYR A O 1
ATOM 1512 N N . SER A 1 189 ? 3.916 8.398 -11.547 1 47.25 189 SER A N 1
ATOM 1513 C CA . SER A 1 189 ? 5.316 7.996 -11.641 1 47.25 189 SER A CA 1
ATOM 1514 C C . SER A 1 189 ? 6.113 8.977 -12.5 1 47.25 189 SER A C 1
ATOM 1516 O O . SER A 1 189 ? 5.594 9.523 -13.469 1 47.25 189 SER A O 1
ATOM 1518 N N . PRO A 1 190 ? 7.227 9.461 -11.797 1 43.12 190 PRO A N 1
ATOM 1519 C CA . PRO A 1 190 ? 8.008 10.281 -12.727 1 43.12 190 PRO A CA 1
ATOM 1520 C C . PRO A 1 190 ? 8.062 9.695 -14.133 1 43.12 190 PRO A C 1
ATOM 1522 O O . PRO A 1 190 ? 8.344 8.508 -14.297 1 43.12 190 PRO A O 1
ATOM 1525 N N . GLY A 1 191 ? 7.566 10.461 -15.117 1 40.56 191 GLY A N 1
ATOM 1526 C CA . GLY A 1 191 ? 7.531 10.195 -16.547 1 40.56 191 GLY A CA 1
ATOM 1527 C C . GLY A 1 191 ? 6.191 9.656 -17.016 1 40.56 191 GLY A C 1
ATOM 1528 O O . GLY A 1 191 ? 5.91 9.648 -18.219 1 40.56 191 GLY A O 1
ATOM 1529 N N . THR A 1 192 ? 5.613 8.711 -16.312 1 34.91 192 THR A N 1
ATOM 1530 C CA . THR A 1 192 ? 4.379 8.164 -16.875 1 34.91 192 THR A CA 1
ATOM 1531 C C . THR A 1 192 ? 3.162 8.734 -16.156 1 34.91 192 THR A C 1
ATOM 1533 O O . THR A 1 192 ? 3.01 8.562 -14.945 1 34.91 192 THR A O 1
ATOM 1536 N N . VAL A 1 193 ? 2.881 10.023 -16.188 1 34.38 193 VAL A N 1
ATOM 1537 C CA . VAL A 1 193 ? 1.649 10.625 -15.688 1 34.38 193 VAL A CA 1
ATOM 1538 C C . VAL A 1 193 ? 0.442 9.906 -16.281 1 34.38 193 VAL A C 1
ATOM 1540 O O . VAL A 1 193 ? 0.304 9.82 -17.5 1 34.38 193 VAL A O 1
ATOM 1543 N N . ILE A 1 194 ? -0.067 8.703 -15.891 1 34.25 194 ILE A N 1
ATOM 1544 C CA . ILE A 1 194 ? -1.312 8.367 -16.562 1 34.25 194 ILE A CA 1
ATOM 1545 C C . ILE A 1 194 ? -2.496 8.945 -15.797 1 34.25 194 ILE A C 1
ATOM 1547 O O . ILE A 1 194 ? -2.568 8.82 -14.57 1 34.25 194 ILE A O 1
ATOM 1551 N N . MET B 1 1 ? -5.027 25.016 -13.469 1 21.88 1 MET B N 1
ATOM 1552 C CA . MET B 1 1 ? -4.605 23.625 -13.508 1 21.88 1 MET B CA 1
ATOM 1553 C C . MET B 1 1 ? -5.086 22.875 -12.273 1 21.88 1 MET B C 1
ATOM 1555 O O . MET B 1 1 ? -4.77 23.266 -11.148 1 21.88 1 MET B O 1
ATOM 1559 N N . ARG B 1 2 ? -6.172 22.266 -12.352 1 28.84 2 ARG B N 1
ATOM 1560 C CA . ARG B 1 2 ? -6.832 21.578 -11.25 1 28.84 2 ARG B CA 1
ATOM 1561 C C . ARG B 1 2 ? -5.906 20.531 -10.617 1 28.84 2 ARG B C 1
ATOM 1563 O O . ARG B 1 2 ? -5.137 19.875 -11.312 1 28.84 2 ARG B O 1
ATOM 1570 N N . SER B 1 3 ? -5.574 20.859 -9.445 1 33.41 3 SER B N 1
ATOM 1571 C CA . SER B 1 3 ? -4.758 19.844 -8.781 1 33.41 3 SER B CA 1
ATOM 1572 C C . SER B 1 3 ? -5.27 18.438 -9.094 1 33.41 3 SER B C 1
ATOM 1574 O O . SER B 1 3 ? -6.477 18.219 -9.242 1 33.41 3 SER B O 1
ATOM 1576 N N . LEU B 1 4 ? -4.609 17.656 -9.891 1 38.41 4 LEU B N 1
ATOM 1577 C CA . LEU B 1 4 ? -4.918 16.266 -10.203 1 38.41 4 LEU B CA 1
ATOM 1578 C C . LEU B 1 4 ? -5.68 15.609 -9.062 1 38.41 4 LEU B C 1
ATOM 1580 O O . LEU B 1 4 ? -6.32 14.57 -9.258 1 38.41 4 LEU B O 1
ATOM 1584 N N . PHE B 1 5 ? -5.574 16.297 -7.93 1 43 5 PHE B N 1
ATOM 1585 C CA . PHE B 1 5 ? -6.09 15.656 -6.723 1 43 5 PHE B CA 1
ATOM 1586 C C . PHE B 1 5 ? -7.461 16.219 -6.359 1 43 5 PHE B C 1
ATOM 1588 O O . PHE B 1 5 ? -7.965 15.977 -5.262 1 43 5 PHE B O 1
ATOM 1595 N N . SER B 1 6 ? -7.879 17.156 -7.125 1 41.38 6 SER B N 1
ATOM 1596 C CA . SER B 1 6 ? -9.07 17.891 -6.711 1 41.38 6 SER B CA 1
ATOM 1597 C C . SER B 1 6 ? -10.344 17.141 -7.094 1 41.38 6 SER B C 1
ATOM 1599 O O . SER B 1 6 ? -11.133 17.625 -7.906 1 41.38 6 SER B O 1
ATOM 1601 N N . THR B 1 7 ? -10.328 15.789 -7.113 1 46.94 7 THR B N 1
ATOM 1602 C CA . THR B 1 7 ? -11.539 15.305 -7.77 1 46.94 7 THR B CA 1
ATOM 1603 C C . THR B 1 7 ? -12.742 15.438 -6.836 1 46.94 7 THR B C 1
ATOM 1605 O O . THR B 1 7 ? -13.891 15.375 -7.281 1 46.94 7 THR B O 1
ATOM 1608 N N . GLY B 1 8 ? -12.352 15.492 -5.539 1 51.03 8 GLY B N 1
ATOM 1609 C CA . GLY B 1 8 ? -13.547 15.578 -4.707 1 51.03 8 GLY B CA 1
ATOM 1610 C C . GLY B 1 8 ? -13.523 16.766 -3.762 1 51.03 8 GLY B C 1
ATOM 1611 O O . GLY B 1 8 ? -12.586 17.562 -3.785 1 51.03 8 GLY B O 1
ATOM 1612 N N . GLU B 1 9 ? -14.758 17 -3.141 1 61.88 9 GLU B N 1
ATOM 1613 C CA . GLU B 1 9 ? -14.906 18.094 -2.195 1 61.88 9 GLU B CA 1
ATOM 1614 C C . GLU B 1 9 ? -13.969 17.938 -1.003 1 61.88 9 GLU B C 1
ATOM 1616 O O . GLU B 1 9 ? -13.852 16.844 -0.445 1 61.88 9 GLU B O 1
ATOM 1621 N N . ASP B 1 10 ? -13.188 18.844 -0.71 1 72.81 10 ASP B N 1
ATOM 1622 C CA . ASP B 1 10 ? -12.32 18.875 0.462 1 72.81 10 ASP B CA 1
ATOM 1623 C C . ASP B 1 10 ? -13.125 18.688 1.748 1 72.81 10 ASP B C 1
ATOM 1625 O O . ASP B 1 10 ? -14.297 19.062 1.811 1 72.81 10 ASP B O 1
ATOM 1629 N N . VAL B 1 11 ? -12.648 17.938 2.598 1 78.25 11 VAL B N 1
ATOM 1630 C CA . VAL B 1 11 ? -13.172 17.922 3.957 1 78.25 11 VAL B CA 1
ATOM 1631 C C . VAL B 1 11 ? -12.75 19.203 4.688 1 78.25 11 VAL B C 1
ATOM 1633 O O . VAL B 1 11 ? -11.562 19.531 4.723 1 78.25 11 VAL B O 1
ATOM 1636 N N . GLU B 1 12 ? -13.789 19.922 5.152 1 88.88 12 GLU B N 1
ATOM 1637 C CA . GLU B 1 12 ? -13.5 21.141 5.898 1 88.88 12 GLU B CA 1
ATOM 1638 C C . GLU B 1 12 ? -13.594 20.906 7.402 1 88.88 12 GLU B C 1
ATOM 1640 O O . GLU B 1 12 ? -14.602 20.375 7.891 1 88.88 12 GLU B O 1
ATOM 1645 N N . LEU B 1 13 ? -12.523 21.219 8.086 1 92.75 13 LEU B N 1
ATOM 1646 C CA . LEU B 1 13 ? -12.461 21.047 9.531 1 92.75 13 LEU B CA 1
ATOM 1647 C C . LEU B 1 13 ? -12.094 22.359 10.219 1 92.75 13 LEU B C 1
ATOM 1649 O O . LEU B 1 13 ? -11.602 23.281 9.578 1 92.75 13 LEU B O 1
ATOM 1653 N N . SER B 1 14 ? -12.406 22.406 11.492 1 96.19 14 SER B N 1
ATOM 1654 C CA . SER B 1 14 ? -12.016 23.562 12.297 1 96.19 14 SER B CA 1
ATOM 1655 C C . SER B 1 14 ? -11.383 23.125 13.617 1 96.19 14 SER B C 1
ATOM 1657 O O . SER B 1 14 ? -11.734 22.078 14.164 1 96.19 14 SER B O 1
ATOM 1659 N N . THR B 1 15 ? -10.391 23.781 13.969 1 95.62 15 THR B N 1
ATOM 1660 C CA . THR B 1 15 ? -9.805 23.609 15.297 1 95.62 15 THR B CA 1
ATOM 1661 C C . THR B 1 15 ? -10.07 24.828 16.172 1 95.62 15 THR B C 1
ATOM 1663 O O . THR B 1 15 ? -10.109 25.953 15.672 1 95.62 15 THR B O 1
ATOM 1666 N N . SER B 1 16 ? -10.281 24.547 17.422 1 94.25 16 SER B N 1
ATOM 1667 C CA . SER B 1 16 ? -10.648 25.609 18.344 1 94.25 16 SER B CA 1
ATOM 1668 C C . SER B 1 16 ? -9.438 26.078 19.156 1 94.25 16 SER B C 1
ATOM 1670 O O . SER B 1 16 ? -8.32 25.625 18.922 1 94.25 16 SER B O 1
ATOM 1672 N N . THR B 1 17 ? -9.695 27 20.125 1 93.62 17 THR B N 1
ATOM 1673 C CA . THR B 1 17 ? -8.633 27.641 20.891 1 93.62 17 THR B CA 1
ATOM 1674 C C . THR B 1 17 ? -8.227 26.781 22.094 1 93.62 17 THR B C 1
ATOM 1676 O O . THR B 1 17 ? -7.426 27.203 22.922 1 93.62 17 THR B O 1
ATOM 1679 N N . THR B 1 18 ? -8.625 25.516 22.281 1 90.38 18 THR B N 1
ATOM 1680 C CA . THR B 1 18 ? -8.438 24.688 23.469 1 90.38 18 THR B CA 1
ATOM 1681 C C . THR B 1 18 ? -7.285 23.719 23.281 1 90.38 18 THR B C 1
ATOM 1683 O O . THR B 1 18 ? -7 22.906 24.156 1 90.38 18 THR B O 1
ATOM 1686 N N . TYR B 1 19 ? -6.543 23.859 22.328 1 88.5 19 TYR B N 1
ATOM 1687 C CA . TYR B 1 19 ? -5.387 23.031 22.031 1 88.5 19 TYR B CA 1
ATOM 1688 C C . TYR B 1 19 ? -5.727 21.547 22.188 1 88.5 19 TYR B C 1
ATOM 1690 O O . TYR B 1 19 ? -5.199 20.875 23.078 1 88.5 19 TYR B O 1
ATOM 1698 N N . GLN B 1 20 ? -6.527 20.984 21.484 1 88.31 20 GLN B N 1
ATOM 1699 C CA . GLN B 1 20 ? -6.934 19.578 21.422 1 88.31 20 GLN B CA 1
ATOM 1700 C C . GLN B 1 20 ? -6.836 19.047 20 1 88.31 20 GLN B C 1
ATOM 1702 O O . GLN B 1 20 ? -7.309 19.688 19.047 1 88.31 20 GLN B O 1
ATOM 1707 N N . TYR B 1 21 ? -6.23 17.938 19.969 1 90.19 21 TYR B N 1
ATOM 1708 C CA . TYR B 1 21 ? -6.074 17.359 18.625 1 90.19 21 TYR B CA 1
ATOM 1709 C C . TYR B 1 21 ? -7.367 16.703 18.172 1 90.19 21 TYR B C 1
ATOM 1711 O O . TYR B 1 21 ? -8.055 16.047 18.953 1 90.19 21 TYR B O 1
ATOM 1719 N N . THR B 1 22 ? -7.699 17 16.984 1 90.38 22 THR B N 1
ATOM 1720 C CA . THR B 1 22 ? -8.703 16.266 16.219 1 90.38 22 THR B CA 1
ATOM 1721 C C . THR B 1 22 ? -8.039 15.273 15.273 1 90.38 22 THR B C 1
ATOM 1723 O O . THR B 1 22 ? -7.223 15.664 14.43 1 90.38 22 THR B O 1
ATOM 1726 N N . LEU B 1 23 ? -8.398 14.023 15.492 1 88 23 LEU B N 1
ATOM 1727 C CA . LEU B 1 23 ? -7.793 13 14.648 1 88 23 LEU B CA 1
ATOM 1728 C C . LEU B 1 23 ? -8.539 12.875 13.32 1 88 23 LEU B C 1
ATOM 1730 O O . LEU B 1 23 ? -9.773 12.781 13.305 1 88 23 LEU B O 1
ATOM 1734 N N . LEU B 1 24 ? -7.77 12.844 12.25 1 85.06 24 LEU B N 1
ATOM 1735 C CA . LEU B 1 24 ? -8.359 12.805 10.922 1 85.06 24 LEU B CA 1
ATOM 1736 C C . LEU B 1 24 ? -9.055 11.469 10.672 1 85.06 24 LEU B C 1
ATOM 1738 O O . LEU B 1 24 ? -9.922 11.367 9.805 1 85.06 24 LEU B O 1
ATOM 1742 N N . THR B 1 25 ? -8.609 10.461 11.43 1 77.81 25 THR B N 1
ATOM 1743 C CA . THR B 1 25 ? -9.258 9.164 11.297 1 77.81 25 THR B CA 1
ATOM 1744 C C . THR B 1 25 ? -10.742 9.266 11.617 1 77.81 25 THR B C 1
ATOM 1746 O O . THR B 1 25 ? -11.547 8.477 11.117 1 77.81 25 THR B O 1
ATOM 1749 N N . GLN B 1 26 ? -11.086 10.234 12.445 1 78.94 26 GLN B N 1
ATOM 1750 C CA . GLN B 1 26 ? -12.484 10.469 12.773 1 78.94 26 GLN B CA 1
ATOM 1751 C C . GLN B 1 26 ? -13.273 10.914 11.539 1 78.94 26 GLN B C 1
ATOM 1753 O O . GLN B 1 26 ? -14.5 10.883 11.539 1 78.94 26 GLN B O 1
ATOM 1758 N N . TYR B 1 27 ? -12.617 11.297 10.562 1 75.75 27 TYR B N 1
ATOM 1759 C CA . TYR B 1 27 ? -13.258 11.789 9.344 1 75.75 27 TYR B CA 1
ATOM 1760 C C . TYR B 1 27 ? -12.969 10.875 8.164 1 75.75 27 TYR B C 1
ATOM 1762 O O . TYR B 1 27 ? -12.977 11.32 7.012 1 75.75 27 TYR B O 1
ATOM 1770 N N . GLY B 1 28 ? -12.508 9.688 8.445 1 70.5 28 GLY B N 1
ATOM 1771 C CA . GLY B 1 28 ? -12.422 8.648 7.434 1 70.5 28 GLY B CA 1
ATOM 1772 C C . GLY B 1 28 ? -11.031 8.516 6.832 1 70.5 28 GLY B C 1
ATOM 1773 O O . GLY B 1 28 ? -10.82 7.727 5.91 1 70.5 28 GLY B O 1
ATOM 1774 N N . TYR B 1 29 ? -10.094 9.297 7.316 1 74.12 29 TYR B N 1
ATOM 1775 C CA . TYR B 1 29 ? -8.742 9.172 6.781 1 74.12 29 TYR B CA 1
ATOM 1776 C C . TYR B 1 29 ? -8.047 7.945 7.348 1 74.12 29 TYR B C 1
ATOM 1778 O O . TYR B 1 29 ? -8.156 7.652 8.539 1 74.12 29 TYR B O 1
ATOM 1786 N N . VAL B 1 30 ? -7.363 7.207 6.391 1 68.44 30 VAL B N 1
ATOM 1787 C CA . VAL B 1 30 ? -6.574 6.039 6.766 1 68.44 30 VAL B CA 1
ATOM 1788 C C . VAL B 1 30 ? -5.133 6.211 6.289 1 68.44 30 VAL B C 1
ATOM 1790 O O . VAL B 1 30 ? -4.891 6.473 5.109 1 68.44 30 VAL B O 1
ATOM 1793 N N . PHE B 1 31 ? -4.188 6.176 7.223 1 70.44 31 PHE B N 1
ATOM 1794 C CA . PHE B 1 31 ? -2.805 6.504 6.887 1 70.44 31 PHE B CA 1
ATOM 1795 C C . PHE B 1 31 ? -1.959 5.238 6.785 1 70.44 31 PHE B C 1
ATOM 1797 O O . PHE B 1 31 ? -0.794 5.297 6.387 1 70.44 31 PHE B O 1
ATOM 1804 N N . THR B 1 32 ? -2.396 4.105 7.129 1 62.38 32 THR B N 1
ATOM 1805 C CA . THR B 1 32 ? -1.725 2.828 6.922 1 62.38 32 THR B CA 1
ATOM 1806 C C . THR B 1 32 ? -2.588 1.897 6.074 1 62.38 32 THR B C 1
ATOM 1808 O O . THR B 1 32 ? -3.301 1.047 6.609 1 62.38 32 THR B O 1
ATOM 1811 N N . PRO B 1 33 ? -2.502 2.328 4.781 1 55.84 33 PRO B N 1
ATOM 1812 C CA . PRO B 1 33 ? -3.387 1.445 4.02 1 55.84 33 PRO B CA 1
ATOM 1813 C C . PRO B 1 33 ? -2.791 0.056 3.805 1 55.84 33 PRO B C 1
ATOM 1815 O O . PRO B 1 33 ? -1.574 -0.08 3.652 1 55.84 33 PRO B O 1
ATOM 1818 N N . SER B 1 34 ? -3.381 -0.869 4.246 1 59.97 34 SER B N 1
ATOM 1819 C CA . SER B 1 34 ? -3.068 -2.25 3.891 1 59.97 34 SER B CA 1
ATOM 1820 C C . SER B 1 34 ? -3.984 -2.756 2.781 1 59.97 34 SER B C 1
ATOM 1822 O O . SER B 1 34 ? -5.199 -2.535 2.822 1 59.97 34 SER B O 1
ATOM 1824 N N . PRO B 1 35 ? -3.229 -3.061 1.658 1 62.81 35 PRO B N 1
ATOM 1825 C CA . PRO B 1 35 ? -4.125 -3.611 0.638 1 62.81 35 PRO B CA 1
ATOM 1826 C C . PRO B 1 35 ? -5.016 -4.73 1.175 1 62.81 35 PRO B C 1
ATOM 1828 O O . PRO B 1 35 ? -4.613 -5.461 2.084 1 62.81 35 PRO B O 1
ATOM 1831 N N . GLN B 1 36 ? -6.273 -4.645 0.65 1 66.12 36 GLN B N 1
ATOM 1832 C CA . GLN B 1 36 ? -7.203 -5.711 0.999 1 66.12 36 GLN B CA 1
ATOM 1833 C C . GLN B 1 36 ? -6.77 -7.043 0.389 1 66.12 36 GLN B C 1
ATOM 1835 O O . GLN B 1 36 ? -7.078 -8.109 0.925 1 66.12 36 GLN B O 1
ATOM 1840 N N . ALA B 1 37 ? -6.078 -6.832 -0.739 1 72.81 37 ALA B N 1
ATOM 1841 C CA . ALA B 1 37 ? -5.613 -8.039 -1.419 1 72.81 37 ALA B CA 1
ATOM 1842 C C . ALA B 1 37 ? -4.344 -7.758 -2.221 1 72.81 37 ALA B C 1
ATOM 1844 O O . ALA B 1 37 ? -4.113 -6.629 -2.658 1 72.81 37 ALA B O 1
ATOM 1845 N N . ASN B 1 38 ? -3.555 -8.75 -2.283 1 79.44 38 ASN B N 1
ATOM 1846 C CA . ASN B 1 38 ? -2.43 -8.789 -3.213 1 79.44 38 ASN B CA 1
ATOM 1847 C C . ASN B 1 38 ? -2.693 -9.75 -4.371 1 79.44 38 ASN B C 1
ATOM 1849 O O . ASN B 1 38 ? -3.361 -10.766 -4.199 1 79.44 38 ASN B O 1
ATOM 1853 N N . CYS B 1 39 ? -2.236 -9.281 -5.516 1 81.25 39 CYS B N 1
ATOM 1854 C CA . CYS B 1 39 ? -2.475 -10.133 -6.676 1 81.25 39 CYS B CA 1
ATOM 1855 C C . CYS B 1 39 ? -1.231 -10.211 -7.555 1 81.25 39 CYS B C 1
ATOM 1857 O O . CYS B 1 39 ? -0.479 -9.242 -7.668 1 81.25 39 CYS B O 1
ATOM 1859 N N . ILE B 1 40 ? -1.052 -11.383 -8.172 1 83.94 40 ILE B N 1
ATOM 1860 C CA . ILE B 1 40 ? -0.039 -11.516 -9.219 1 83.94 40 ILE B CA 1
ATOM 1861 C C . ILE B 1 40 ? -0.601 -12.328 -10.383 1 83.94 40 ILE B C 1
ATOM 1863 O O . ILE B 1 40 ? -1.33 -13.305 -10.172 1 83.94 40 ILE B O 1
ATOM 1867 N N . THR B 1 41 ? -0.407 -11.773 -11.539 1 84.75 41 THR B N 1
ATOM 1868 C CA . THR B 1 41 ? -0.741 -12.492 -12.766 1 84.75 41 THR B CA 1
ATOM 1869 C C . THR B 1 41 ? 0.481 -13.219 -13.32 1 84.75 41 THR B C 1
ATOM 1871 O O . THR B 1 41 ? 1.617 -12.812 -13.07 1 84.75 41 THR B O 1
ATOM 1874 N N . PHE B 1 42 ? 0.195 -14.383 -14.031 1 90.81 42 PHE B N 1
ATOM 1875 C CA . PHE B 1 42 ? 1.312 -15.125 -14.609 1 90.81 42 PHE B CA 1
ATOM 1876 C C . PHE B 1 42 ? 0.838 -16.016 -15.75 1 90.81 42 PHE B C 1
ATOM 1878 O O . PHE B 1 42 ? -0.364 -16.234 -15.914 1 90.81 42 PHE B O 1
ATOM 1885 N N . GLN B 1 43 ? 1.835 -16.328 -16.516 1 94.25 43 GLN B N 1
ATOM 1886 C CA . GLN B 1 43 ? 1.64 -17.391 -17.5 1 94.25 43 GLN B CA 1
ATOM 1887 C C . GLN B 1 43 ? 2.459 -18.641 -17.141 1 94.25 43 GLN B C 1
ATOM 1889 O O . GLN B 1 43 ? 3.588 -18.516 -16.656 1 94.25 43 GLN B O 1
ATOM 1894 N N . VAL B 1 44 ? 1.85 -19.797 -17.422 1 97.56 44 VAL B N 1
ATOM 1895 C CA . VAL B 1 44 ? 2.607 -21.016 -17.172 1 97.56 44 VAL B CA 1
ATOM 1896 C C . VAL B 1 44 ? 2.375 -22.016 -18.297 1 97.56 44 VAL B C 1
ATOM 1898 O O . VAL B 1 44 ? 1.255 -22.141 -18.797 1 97.56 44 VAL B O 1
ATOM 1901 N N . LYS B 1 45 ? 3.418 -22.547 -18.75 1 98.44 45 LYS B N 1
ATOM 1902 C CA . LYS B 1 45 ? 3.455 -23.688 -19.656 1 98.44 45 LYS B CA 1
ATOM 1903 C C . LYS B 1 45 ? 4.016 -24.922 -18.969 1 98.44 45 LYS B C 1
ATOM 1905 O O . LYS B 1 45 ? 5.199 -24.953 -18.625 1 98.44 45 LYS B O 1
ATOM 1910 N N . ALA B 1 46 ? 3.189 -25.906 -18.703 1 98.38 46 ALA B N 1
ATOM 1911 C CA . ALA B 1 46 ? 3.559 -27.156 -18.062 1 98.38 46 ALA B CA 1
ATOM 1912 C C . ALA B 1 46 ? 2.588 -28.281 -18.438 1 98.38 46 ALA B C 1
ATOM 1914 O O . ALA B 1 46 ? 1.419 -28.016 -18.734 1 98.38 46 ALA B O 1
ATOM 1915 N N . CYS B 1 47 ? 3.055 -29.453 -18.391 1 97.88 47 CYS B N 1
ATOM 1916 C CA . CYS B 1 47 ? 2.176 -30.562 -18.719 1 97.88 47 CYS B CA 1
ATOM 1917 C C . CYS B 1 47 ? 1.207 -30.859 -17.578 1 97.88 47 CYS B C 1
ATOM 1919 O O . CYS B 1 47 ? 0.079 -31.297 -17.812 1 97.88 47 CYS B O 1
ATOM 1921 N N . HIS B 1 48 ? 1.607 -30.75 -16.422 1 97.19 48 HIS B N 1
ATOM 1922 C CA . HIS B 1 48 ? 0.796 -30.906 -15.219 1 97.19 48 HIS B CA 1
ATOM 1923 C C . HIS B 1 48 ? 1.523 -30.391 -13.992 1 97.19 48 HIS B C 1
ATOM 1925 O O . HIS B 1 48 ? 2.713 -30.062 -14.055 1 97.19 48 HIS B O 1
ATOM 1931 N N . ASP B 1 49 ? 0.795 -30.188 -12.867 1 96.62 49 ASP B N 1
ATOM 1932 C CA . ASP B 1 49 ? 1.312 -29.953 -11.523 1 96.62 49 ASP B CA 1
ATOM 1933 C C . ASP B 1 49 ? 2.074 -28.625 -11.453 1 96.62 49 ASP B C 1
ATOM 1935 O O . ASP B 1 49 ? 3.209 -28.594 -10.969 1 96.62 49 ASP B O 1
ATOM 1939 N N . ALA B 1 50 ? 1.573 -27.578 -11.914 1 97 50 ALA B N 1
ATOM 1940 C CA . ALA B 1 50 ? 2.113 -26.25 -11.633 1 97 50 ALA B CA 1
ATOM 1941 C C . ALA B 1 50 ? 1.73 -25.781 -10.227 1 97 50 ALA B C 1
ATOM 1943 O O . ALA B 1 50 ? 0.545 -25.672 -9.906 1 97 50 ALA B O 1
ATOM 1944 N N . HIS B 1 51 ? 2.684 -25.531 -9.43 1 93.62 51 HIS B N 1
ATOM 1945 C CA . HIS B 1 51 ? 2.441 -25.203 -8.031 1 93.62 51 HIS B CA 1
ATOM 1946 C C . HIS B 1 51 ? 2.785 -23.734 -7.746 1 93.62 51 HIS B C 1
ATOM 1948 O O . HIS B 1 51 ? 3.812 -23.234 -8.203 1 93.62 51 HIS B O 1
ATOM 1954 N N . ILE B 1 52 ? 1.957 -23.109 -7.035 1 92.94 52 ILE B N 1
ATOM 1955 C CA . ILE B 1 52 ? 2.232 -21.797 -6.453 1 92.94 52 ILE B CA 1
ATOM 1956 C C . ILE B 1 52 ? 2.061 -21.859 -4.938 1 92.94 52 ILE B C 1
ATOM 1958 O O . ILE B 1 52 ? 1.001 -22.25 -4.441 1 92.94 52 ILE B O 1
ATOM 1962 N N . GLY B 1 53 ? 3.049 -21.484 -4.281 1 89.81 53 GLY B N 1
ATOM 1963 C CA . GLY B 1 53 ? 3.004 -21.438 -2.826 1 89.81 53 GLY B CA 1
ATOM 1964 C C . GLY B 1 53 ? 2.959 -20.031 -2.275 1 89.81 53 GLY B C 1
ATOM 1965 O O . GLY B 1 53 ? 3.625 -19.141 -2.795 1 89.81 53 GLY B O 1
ATOM 1966 N N . LEU B 1 54 ? 2.174 -19.797 -1.287 1 87.88 54 LEU B N 1
ATOM 1967 C CA . LEU B 1 54 ? 2.109 -18.562 -0.516 1 87.88 54 LEU B CA 1
ATOM 1968 C C . LEU B 1 54 ? 2.672 -18.766 0.887 1 87.88 54 LEU B C 1
ATOM 1970 O O . LEU B 1 54 ? 2.117 -19.531 1.678 1 87.88 54 LEU B O 1
ATOM 1974 N N . PHE B 1 55 ? 3.73 -18.016 1.139 1 83.56 55 PHE B N 1
ATOM 1975 C CA . PHE B 1 55 ? 4.484 -18.312 2.35 1 83.56 55 PHE B CA 1
ATOM 1976 C C . PHE B 1 55 ? 4.613 -17.062 3.225 1 83.56 55 PHE B C 1
ATOM 1978 O O . PHE B 1 55 ? 4.691 -15.953 2.713 1 83.56 55 PHE B O 1
ATOM 1985 N N . GLU B 1 56 ? 4.652 -17.328 4.504 1 80.25 56 GLU B N 1
ATOM 1986 C CA . GLU B 1 56 ? 4.941 -16.25 5.445 1 80.25 56 GLU B CA 1
ATOM 1987 C C . GLU B 1 56 ? 6.445 -16.062 5.637 1 80.25 56 GLU B C 1
ATOM 1989 O O . GLU B 1 56 ? 6.91 -14.961 5.934 1 80.25 56 GLU B O 1
ATOM 1994 N N . SER B 1 57 ? 7.102 -17.188 5.566 1 79.69 57 SER B N 1
ATOM 1995 C CA . SER B 1 57 ? 8.547 -17.172 5.785 1 79.69 57 SER B CA 1
ATOM 1996 C C . SER B 1 57 ? 9.273 -17.953 4.684 1 79.69 57 SER B C 1
ATOM 1998 O O . SER B 1 57 ? 8.695 -18.828 4.055 1 79.69 57 SER B O 1
ATOM 2000 N N . GLU B 1 58 ? 10.5 -17.453 4.406 1 76.12 58 GLU B N 1
ATOM 2001 C CA . GLU B 1 58 ? 11.297 -18.094 3.367 1 76.12 58 GLU B CA 1
ATOM 2002 C C . GLU B 1 58 ? 11.648 -19.531 3.742 1 76.12 58 GLU B C 1
ATOM 2004 O O . GLU B 1 58 ? 11.805 -20.391 2.869 1 76.12 58 GLU B O 1
ATOM 2009 N N . ASP B 1 59 ? 11.914 -19.734 5.082 1 70.5 59 ASP B N 1
ATOM 2010 C CA . ASP B 1 59 ? 12.492 -20.969 5.57 1 70.5 59 ASP B CA 1
ATOM 2011 C C . ASP B 1 59 ? 11.406 -22.016 5.859 1 70.5 59 ASP B C 1
ATOM 2013 O O . ASP B 1 59 ? 11.688 -23.203 5.953 1 70.5 59 ASP B O 1
ATOM 2017 N N . ASP B 1 60 ? 10.289 -21.453 6.16 1 61.88 60 ASP B N 1
ATOM 2018 C CA . ASP B 1 60 ? 9.234 -22.375 6.562 1 61.88 60 ASP B CA 1
ATOM 2019 C C . ASP B 1 60 ? 8.141 -22.453 5.504 1 61.88 60 ASP B C 1
ATOM 2021 O O . ASP B 1 60 ? 7.16 -21.719 5.559 1 61.88 60 ASP B O 1
ATOM 2025 N N . LEU B 1 61 ? 8.562 -23.234 4.574 1 59.44 61 LEU B N 1
ATOM 2026 C CA . LEU B 1 61 ? 7.621 -23.438 3.48 1 59.44 61 LEU B CA 1
ATOM 2027 C C . LEU B 1 61 ? 6.371 -24.156 3.969 1 59.44 61 LEU B C 1
ATOM 2029 O O . LEU B 1 61 ? 5.719 -24.859 3.199 1 59.44 61 LEU B O 1
ATOM 2033 N N . VAL B 1 62 ? 6.316 -24.266 5.367 1 57.94 62 VAL B N 1
ATOM 2034 C CA . VAL B 1 62 ? 4.988 -24.703 5.766 1 57.94 62 VAL B CA 1
ATOM 2035 C C . VAL B 1 62 ? 3.928 -23.781 5.168 1 57.94 62 VAL B C 1
ATOM 2037 O O . VAL B 1 62 ? 3.768 -22.641 5.609 1 57.94 62 VAL B O 1
ATOM 2040 N N . ASN B 1 63 ? 3.803 -24.031 3.934 1 57.5 63 ASN B N 1
ATOM 2041 C CA . ASN B 1 63 ? 2.928 -23.234 3.082 1 57.5 63 ASN B CA 1
ATOM 2042 C C . ASN B 1 63 ? 1.515 -23.141 3.652 1 57.5 63 ASN B C 1
ATOM 2044 O O . ASN B 1 63 ? 0.92 -24.172 4.004 1 57.5 63 ASN B O 1
ATOM 2048 N N . ARG B 1 64 ? 1.156 -22.016 3.865 1 68.75 64 ARG B N 1
ATOM 2049 C CA . ARG B 1 64 ? -0.233 -22.016 4.312 1 68.75 64 ARG B CA 1
ATOM 2050 C C . ARG B 1 64 ? -1.182 -22.281 3.148 1 68.75 64 ARG B C 1
ATOM 2052 O O . ARG B 1 64 ? -2.111 -23.078 3.268 1 68.75 64 ARG B O 1
ATOM 2059 N N . TYR B 1 65 ? -0.837 -21.719 1.994 1 82.25 65 TYR B N 1
ATOM 2060 C CA . TYR B 1 65 ? -1.647 -22.078 0.837 1 82.25 65 TYR B CA 1
ATOM 2061 C C . TYR B 1 65 ? -0.771 -22.562 -0.311 1 82.25 65 TYR B C 1
ATOM 2063 O O . TYR B 1 65 ? 0.275 -21.969 -0.594 1 82.25 65 TYR B O 1
ATOM 2071 N N . ASN B 1 66 ? -1.066 -23.734 -0.78 1 88.06 66 ASN B N 1
ATOM 2072 C CA . ASN B 1 66 ? -0.494 -24.25 -2.014 1 88.06 66 ASN B CA 1
ATOM 2073 C C . ASN B 1 66 ? -1.556 -24.438 -3.096 1 88.06 66 ASN B C 1
ATOM 2075 O O . ASN B 1 66 ? -2.576 -25.078 -2.869 1 88.06 66 ASN B O 1
ATOM 2079 N N . VAL B 1 67 ? -1.317 -23.844 -4.117 1 92.44 67 VAL B N 1
ATOM 2080 C CA . VAL B 1 67 ? -2.223 -23.969 -5.254 1 92.44 67 VAL B CA 1
ATOM 2081 C C . VAL B 1 67 ? -1.603 -24.891 -6.305 1 92.44 67 VAL B C 1
ATOM 2083 O O . VAL B 1 67 ? -0.457 -24.688 -6.715 1 92.44 67 VAL B O 1
ATOM 2086 N N . VAL B 1 68 ? -2.338 -25.891 -6.648 1 94.38 68 VAL B N 1
ATOM 2087 C CA . VAL B 1 68 ? -1.887 -26.797 -7.699 1 94.38 68 VAL B CA 1
ATOM 2088 C C . VAL B 1 68 ? -2.779 -26.641 -8.93 1 94.38 68 VAL B C 1
ATOM 2090 O O . VAL B 1 68 ? -3.984 -26.906 -8.867 1 94.38 68 VAL B O 1
ATOM 2093 N N . ILE B 1 69 ? -2.203 -26.141 -9.945 1 97.12 69 ILE B N 1
ATOM 2094 C CA . ILE B 1 69 ? -2.924 -26.016 -11.211 1 97.12 69 ILE B CA 1
ATOM 2095 C C . ILE B 1 69 ? -2.592 -27.203 -12.117 1 97.12 69 ILE B C 1
ATOM 2097 O O . ILE B 1 69 ? -1.422 -27.469 -12.398 1 97.12 69 ILE B O 1
ATOM 2101 N N . GLY B 1 70 ? -3.648 -27.875 -12.539 1 97.44 70 GLY B N 1
ATOM 2102 C CA . GLY B 1 70 ? -3.457 -29.047 -13.375 1 97.44 70 GLY B CA 1
ATOM 2103 C C . GLY B 1 70 ? -2.879 -30.234 -12.617 1 97.44 70 GLY B C 1
ATOM 2104 O O . GLY B 1 70 ? -2.021 -30.953 -13.133 1 97.44 70 GLY B O 1
ATOM 2105 N N . GLY B 1 71 ? -3.182 -30.391 -11.398 1 95.19 71 GLY B N 1
ATOM 2106 C CA . GLY B 1 71 ? -2.801 -31.578 -10.656 1 95.19 71 GLY B CA 1
ATOM 2107 C C . GLY B 1 71 ? -3.453 -32.844 -11.18 1 95.19 71 GLY B C 1
ATOM 2108 O O . GLY B 1 71 ? -4.285 -32.781 -12.086 1 95.19 71 GLY B O 1
ATOM 2109 N N . TRP B 1 72 ? -2.967 -34.062 -10.578 1 93.62 72 TRP B N 1
ATOM 2110 C CA . TRP B 1 72 ? -3.541 -35.344 -11 1 93.62 72 TRP B CA 1
ATOM 2111 C C . TRP B 1 72 ? -3.553 -35.469 -12.516 1 93.62 72 TRP B C 1
ATOM 2113 O O . TRP B 1 72 ? -4.598 -35.75 -13.117 1 93.62 72 TRP B O 1
ATOM 2123 N N . ILE B 1 73 ? -2.375 -35.219 -13.078 1 95.19 73 ILE B N 1
ATOM 2124 C CA . ILE B 1 73 ? -2.107 -35.312 -14.508 1 95.19 73 ILE B CA 1
ATOM 2125 C C . ILE B 1 73 ? -3.016 -34.344 -15.266 1 95.19 73 ILE B C 1
ATOM 2127 O O . ILE B 1 73 ? -3.676 -34.719 -16.234 1 95.19 73 ILE B O 1
ATOM 2131 N N . ASN B 1 74 ? -3.145 -33.156 -14.781 1 97.56 74 ASN B N 1
ATOM 2132 C CA . ASN B 1 74 ? -3.795 -32.031 -15.438 1 97.56 74 ASN B CA 1
ATOM 2133 C C . ASN B 1 74 ? -5.312 -32.188 -15.477 1 97.56 74 ASN B C 1
ATOM 2135 O O . ASN B 1 74 ? -5.957 -31.812 -16.453 1 97.56 74 ASN B O 1
ATOM 2139 N N . THR B 1 75 ? -5.879 -32.781 -14.453 1 97.31 75 THR B N 1
ATOM 2140 C CA . THR B 1 75 ? -7.324 -32.969 -14.445 1 97.31 75 THR B CA 1
ATOM 2141 C C . THR B 1 75 ? -7.965 -32.156 -13.312 1 97.31 75 THR B C 1
ATOM 2143 O O . THR B 1 75 ? -9.188 -32.062 -13.25 1 97.31 75 THR B O 1
ATOM 2146 N N . ARG B 1 76 ? -7.113 -31.641 -12.422 1 96.62 76 ARG B N 1
ATOM 2147 C CA . ARG B 1 76 ? -7.672 -30.984 -11.242 1 96.62 76 ARG B CA 1
ATOM 2148 C C . ARG B 1 76 ? -6.824 -29.781 -10.844 1 96.62 76 ARG B C 1
ATOM 2150 O O . ARG B 1 76 ? -5.594 -29.828 -10.922 1 96.62 76 ARG B O 1
ATOM 2157 N N . THR B 1 77 ? -7.441 -28.719 -10.438 1 96.31 77 THR B N 1
ATOM 2158 C CA . THR B 1 77 ? -6.828 -27.578 -9.758 1 96.31 77 THR B CA 1
ATOM 2159 C C . THR B 1 77 ? -7.32 -27.484 -8.312 1 96.31 77 THR B C 1
ATOM 2161 O O . THR B 1 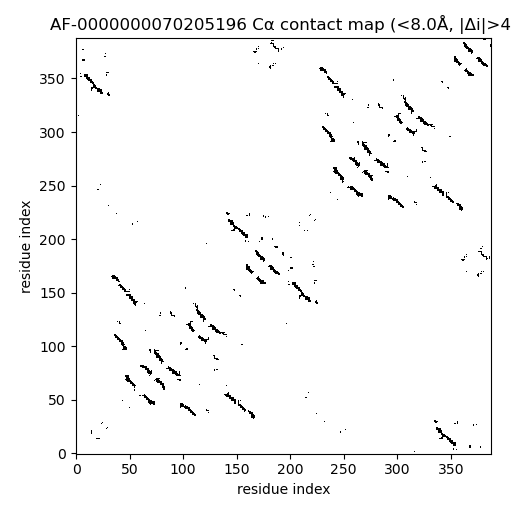77 ? -8.516 -27.625 -8.047 1 96.31 77 THR B O 1
ATOM 2164 N N . VAL B 1 78 ? -6.367 -27.328 -7.395 1 93.94 78 VAL B N 1
ATOM 2165 C CA . VAL B 1 78 ? -6.789 -27.328 -6 1 93.94 78 VAL B CA 1
ATOM 2166 C C . VAL B 1 78 ? -6.059 -26.234 -5.234 1 93.94 78 VAL B C 1
ATOM 2168 O O . VAL B 1 78 ? -4.98 -25.797 -5.645 1 93.94 78 VAL B O 1
ATOM 2171 N N . ILE B 1 79 ? -6.648 -25.688 -4.203 1 91.38 79 ILE B N 1
ATOM 2172 C CA . ILE B 1 79 ? -5.996 -24.906 -3.158 1 91.38 79 ILE B CA 1
ATOM 2173 C C . ILE B 1 79 ? -5.922 -25.719 -1.872 1 91.38 79 ILE B C 1
ATOM 2175 O O . ILE B 1 79 ? -6.938 -26.234 -1.398 1 91.38 79 ILE B O 1
ATOM 2179 N N . GLN B 1 80 ? -4.73 -25.75 -1.378 1 86.31 80 GLN B N 1
ATOM 2180 C CA . GLN B 1 80 ? -4.48 -26.578 -0.206 1 86.31 80 GLN B CA 1
ATOM 2181 C C . GLN B 1 80 ? -3.742 -25.797 0.877 1 86.31 80 GLN B C 1
ATOM 2183 O O . GLN B 1 80 ? -3.145 -24.766 0.599 1 86.31 80 GLN B O 1
ATOM 2188 N N . THR B 1 81 ? -3.881 -25.906 2.24 1 72.12 81 THR B N 1
ATOM 2189 C CA . THR B 1 81 ? -3.148 -25.234 3.309 1 72.12 81 THR B CA 1
ATOM 2190 C C . THR B 1 81 ? -1.721 -25.766 3.398 1 72.12 81 THR B C 1
ATOM 2192 O O . THR B 1 81 ? -0.792 -25.016 3.701 1 72.12 81 THR B O 1
ATOM 2195 N N . SER B 1 82 ? -1.499 -27.109 3.682 1 59 82 SER B N 1
ATOM 2196 C CA . SER B 1 82 ? -0.186 -27.688 3.951 1 59 82 SER B CA 1
ATOM 2197 C C . SER B 1 82 ? 0.253 -28.625 2.822 1 59 82 SER B C 1
ATOM 2199 O O . SER B 1 82 ? -0.538 -28.938 1.934 1 59 82 SER B O 1
ATOM 2201 N N . LEU B 1 83 ? 1.655 -28.719 2.885 1 53.66 83 LEU B N 1
ATOM 2202 C CA . LEU B 1 83 ? 2.34 -29.578 1.924 1 53.66 83 LEU B CA 1
ATOM 2203 C C . LEU B 1 83 ? 1.657 -30.938 1.828 1 53.66 83 LEU B C 1
ATOM 2205 O O . LEU B 1 83 ? 2.008 -31.766 0.972 1 53.66 83 LEU B O 1
ATOM 2209 N N . SER B 1 84 ? 0.844 -31.078 2.822 1 53.94 84 SER B N 1
ATOM 2210 C CA . SER B 1 84 ? 0.326 -32.438 2.615 1 53.94 84 SER B CA 1
ATOM 2211 C C . SER B 1 84 ? -0.791 -32.438 1.578 1 53.94 84 SER B C 1
ATOM 2213 O O . SER B 1 84 ? -1.688 -31.594 1.615 1 53.94 84 SER B O 1
ATOM 2215 N N . LEU B 1 85 ? -0.557 -32.969 0.51 1 54.09 85 LEU B N 1
ATOM 2216 C CA . LEU B 1 85 ? -1.47 -33.188 -0.605 1 54.09 85 LEU B CA 1
ATOM 2217 C C . LEU B 1 85 ? -2.861 -33.562 -0.103 1 54.09 85 LEU B C 1
ATOM 2219 O O . LEU B 1 85 ? -3.848 -33.406 -0.827 1 54.09 85 LEU B O 1
ATOM 2223 N N . ASP B 1 86 ? -2.969 -33.812 1.181 1 60.53 86 ASP B N 1
ATOM 2224 C CA . ASP B 1 86 ? -4.23 -34.344 1.688 1 60.53 86 ASP B CA 1
ATOM 2225 C C . ASP B 1 86 ? -5.09 -33.25 2.291 1 60.53 86 ASP B C 1
ATOM 2227 O O . ASP B 1 86 ? -6.277 -33.438 2.551 1 60.53 86 ASP B O 1
ATOM 2231 N N . ASP B 1 87 ? -4.559 -32.094 2.369 1 73.94 87 ASP B N 1
ATOM 2232 C CA . ASP B 1 87 ? -5.371 -31.062 3.02 1 73.94 87 ASP B CA 1
ATOM 2233 C C . ASP B 1 87 ? -5.891 -30.047 2.002 1 73.94 87 ASP B C 1
ATOM 2235 O O . ASP B 1 87 ? -5.551 -28.859 2.068 1 73.94 87 ASP B O 1
ATOM 2239 N N . ILE B 1 88 ? -6.766 -30.562 1.118 1 73.25 88 ILE B N 1
ATOM 2240 C CA . ILE B 1 88 ? -7.363 -29.75 0.061 1 73.25 88 ILE B CA 1
ATOM 2241 C C . ILE B 1 88 ? -8.508 -28.922 0.633 1 73.25 88 ILE B C 1
ATOM 2243 O O . ILE B 1 88 ? -9.438 -29.469 1.239 1 73.25 88 ILE B O 1
ATOM 2247 N N . ILE B 1 89 ? -8.383 -27.703 0.517 1 77.94 89 ILE B N 1
ATOM 2248 C CA . ILE B 1 89 ? -9.445 -26.797 0.942 1 77.94 89 ILE B CA 1
ATOM 2249 C C . ILE B 1 89 ? -10.555 -26.781 -0.11 1 77.94 89 ILE B C 1
ATOM 2251 O O . ILE B 1 89 ? -11.734 -26.922 0.218 1 77.94 89 ILE B O 1
ATOM 2255 N N . ILE B 1 90 ? -10.266 -26.688 -1.336 1 89.12 90 ILE B N 1
ATOM 2256 C CA . ILE B 1 90 ? -11.227 -26.578 -2.432 1 89.12 90 ILE B CA 1
ATOM 2257 C C . ILE B 1 90 ? -10.57 -27.016 -3.736 1 89.12 90 ILE B C 1
ATOM 2259 O O . ILE B 1 90 ? -9.352 -26.906 -3.891 1 89.12 90 ILE B O 1
ATOM 2263 N N . GLY B 1 91 ? -11.383 -27.562 -4.734 1 93.5 91 GLY B N 1
ATOM 2264 C CA . GLY B 1 91 ? -10.859 -28.031 -6.012 1 93.5 91 GLY B CA 1
ATOM 2265 C C . GLY B 1 91 ? -11.805 -27.766 -7.172 1 93.5 91 GLY B C 1
ATOM 2266 O O . GLY B 1 91 ? -12.977 -27.453 -6.965 1 93.5 91 GLY B O 1
ATOM 2267 N N . HIS B 1 92 ? -11.305 -27.766 -8.273 1 95.75 92 HIS B N 1
ATOM 2268 C CA . HIS B 1 92 ? -11.992 -27.625 -9.547 1 95.75 92 HIS B CA 1
ATOM 2269 C C . HIS B 1 92 ? -11.539 -28.688 -10.547 1 95.75 92 HIS B C 1
ATOM 2271 O O . HIS B 1 92 ? -10.344 -28.781 -10.844 1 95.75 92 HIS B O 1
ATOM 2277 N N . GLU B 1 93 ? -12.469 -29.5 -11.047 1 96.62 93 GLU B N 1
ATOM 2278 C CA . GLU B 1 93 ? -12.141 -30.547 -12.008 1 96.62 93 GLU B CA 1
ATOM 2279 C C . GLU B 1 93 ? -12.32 -30.062 -13.445 1 96.62 93 GLU B C 1
ATOM 2281 O O . GLU B 1 93 ? -13.422 -29.672 -13.836 1 96.62 93 GLU B O 1
ATOM 2286 N N . GLU B 1 94 ? -11.305 -30.062 -14.125 1 97 94 GLU B N 1
ATOM 2287 C CA . GLU B 1 94 ? -11.281 -29.703 -15.539 1 97 94 GLU B CA 1
ATOM 2288 C C . GLU B 1 94 ? -10.039 -30.266 -16.234 1 97 94 GLU B C 1
ATOM 2290 O O . GLU B 1 94 ? -8.914 -30.016 -15.789 1 97 94 GLU B O 1
ATOM 2295 N N . ASP B 1 95 ? -10.312 -30.953 -17.297 1 96.94 95 ASP B N 1
ATOM 2296 C CA . ASP B 1 95 ? -9.18 -31.516 -18.031 1 96.94 95 ASP B CA 1
ATOM 2297 C C . ASP B 1 95 ? -8.445 -30.422 -18.812 1 96.94 95 ASP B C 1
ATOM 2299 O O . ASP B 1 95 ? -9.07 -29.562 -19.422 1 96.94 95 ASP B O 1
ATOM 2303 N N . GLY B 1 96 ? -7.105 -30.453 -18.719 1 97.31 96 GLY B N 1
ATOM 2304 C CA . GLY B 1 96 ? -6.27 -29.625 -19.578 1 97.31 96 GLY B CA 1
ATOM 2305 C C . GLY B 1 96 ? -6.297 -28.156 -19.203 1 97.31 96 GLY B C 1
ATOM 2306 O O . GLY B 1 96 ? -6.379 -27.281 -20.078 1 97.31 96 GLY B O 1
ATOM 2307 N N . VAL B 1 97 ? -6.359 -27.891 -17.953 1 97.62 97 VAL B N 1
ATOM 2308 C CA . VAL B 1 97 ? -6.383 -26.5 -17.5 1 97.62 97 VAL B CA 1
ATOM 2309 C C . VAL B 1 97 ? -5.078 -25.812 -17.875 1 97.62 97 VAL B C 1
ATOM 2311 O O . VAL B 1 97 ? -5.062 -24.609 -18.141 1 97.62 97 VAL B O 1
ATOM 2314 N N . ILE B 1 98 ? -3.943 -26.531 -17.844 1 98.25 98 ILE B N 1
ATOM 2315 C CA . ILE B 1 98 ? -2.67 -26.016 -18.344 1 98.25 98 ILE B CA 1
ATOM 2316 C C . ILE B 1 98 ? -2.197 -26.891 -19.516 1 98.25 98 ILE B C 1
ATOM 2318 O O . ILE B 1 98 ? -2.846 -27.875 -19.875 1 98.25 98 ILE B O 1
ATOM 2322 N N . SER B 1 99 ? -1.123 -26.438 -20.172 1 98.06 99 SER B N 1
ATOM 2323 C CA . SER B 1 99 ? -0.731 -27.078 -21.422 1 98.06 99 SER B CA 1
ATOM 2324 C C . SER B 1 99 ? 0.783 -27.234 -21.531 1 98.06 99 SER B C 1
ATOM 2326 O O . SER B 1 99 ? 1.526 -26.328 -21.109 1 98.06 99 SER B O 1
ATOM 2328 N N . CYS B 1 100 ? 1.168 -28.328 -22.156 1 95.81 100 CYS B N 1
ATOM 2329 C CA . CYS B 1 100 ? 2.586 -28.578 -22.406 1 95.81 100 CYS B CA 1
ATOM 2330 C C . CYS B 1 100 ? 3.094 -27.703 -23.547 1 95.81 100 CYS B C 1
ATOM 2332 O O . CYS B 1 100 ? 4.301 -27.531 -23.719 1 95.81 100 CYS B O 1
ATOM 2334 N N . ASP B 1 101 ? 2.211 -27.109 -24.25 1 96.88 101 ASP B N 1
ATOM 2335 C CA . ASP B 1 101 ? 2.617 -26.531 -25.531 1 96.88 101 ASP B CA 1
ATOM 2336 C C . ASP B 1 101 ? 2.426 -25.016 -25.531 1 96.88 101 ASP B C 1
ATOM 2338 O O . ASP B 1 101 ? 3.002 -24.312 -26.359 1 96.88 101 ASP B O 1
ATOM 2342 N N . GLU B 1 102 ? 1.594 -24.578 -24.625 1 97.44 102 GLU B N 1
ATOM 2343 C CA . GLU B 1 102 ? 1.296 -23.156 -24.688 1 97.44 102 GLU B CA 1
ATOM 2344 C C . GLU B 1 102 ? 1.254 -22.547 -23.297 1 97.44 102 GLU B C 1
ATOM 2346 O O . GLU B 1 102 ? 0.838 -23.203 -22.328 1 97.44 102 GLU B O 1
ATOM 2351 N N . TYR B 1 103 ? 1.688 -21.328 -23.281 1 97 103 TYR B N 1
ATOM 2352 C CA . TYR B 1 103 ? 1.511 -20.562 -22.047 1 97 103 TYR B CA 1
ATOM 2353 C C . TYR B 1 103 ? 0.042 -20.219 -21.828 1 97 103 TYR B C 1
ATOM 2355 O O . TYR B 1 103 ? -0.657 -19.812 -22.766 1 97 103 TYR B O 1
ATOM 2363 N N . ARG B 1 104 ? -0.438 -20.375 -20.625 1 96.88 104 ARG B N 1
ATOM 2364 C CA . ARG B 1 104 ? -1.793 -19.969 -20.25 1 96.88 104 ARG B CA 1
ATOM 2365 C C . ARG B 1 104 ? -1.778 -19 -19.078 1 96.88 104 ARG B C 1
ATOM 2367 O O . ARG B 1 104 ? -0.996 -19.172 -18.141 1 96.88 104 ARG B O 1
ATOM 2374 N N . TYR B 1 105 ? -2.686 -18.047 -19.141 1 93.69 105 TYR B N 1
ATOM 2375 C CA . TYR B 1 105 ? -2.717 -16.969 -18.156 1 93.69 105 TYR B CA 1
ATOM 2376 C C . TYR B 1 105 ? -3.533 -17.359 -16.922 1 93.69 105 TYR B C 1
ATOM 2378 O O . TYR B 1 105 ? -4.633 -17.906 -17.062 1 93.69 105 TYR B O 1
ATOM 2386 N N . PHE B 1 106 ? -2.969 -17.047 -15.781 1 94.56 106 PHE B N 1
ATOM 2387 C CA . PHE B 1 106 ? -3.66 -17.188 -14.508 1 94.56 106 PHE B CA 1
ATOM 2388 C C . PHE B 1 106 ? -3.365 -15.992 -13.602 1 94.56 106 PHE B C 1
ATOM 2390 O O . PHE B 1 106 ? -2.457 -15.203 -13.875 1 94.56 106 PHE B O 1
ATOM 2397 N N . TRP B 1 107 ? -4.184 -15.812 -12.617 1 88.75 107 TRP B N 1
ATOM 2398 C CA . TRP B 1 107 ? -3.889 -14.883 -11.531 1 88.75 107 TRP B CA 1
ATOM 2399 C C . TRP B 1 107 ? -4.281 -15.469 -10.18 1 88.75 107 TRP B C 1
ATOM 2401 O O . TRP B 1 107 ? -5.18 -16.312 -10.102 1 88.75 107 TRP B O 1
ATOM 2411 N N . ILE B 1 108 ? -3.553 -15.078 -9.141 1 91.69 108 ILE B N 1
ATOM 2412 C CA . ILE B 1 108 ? -3.861 -15.453 -7.766 1 91.69 108 ILE B CA 1
ATOM 2413 C C . ILE B 1 108 ? -3.943 -14.203 -6.898 1 91.69 108 ILE B C 1
ATOM 2415 O O . ILE B 1 108 ? -3.135 -13.281 -7.043 1 91.69 108 ILE B O 1
ATOM 2419 N N . SER B 1 109 ? -4.938 -14.164 -6.117 1 86.88 109 SER B N 1
ATOM 2420 C CA . SER B 1 109 ? -5.109 -13.094 -5.137 1 86.88 109 SER B CA 1
ATOM 2421 C C . SER B 1 109 ? -5.195 -13.656 -3.721 1 86.88 109 SER B C 1
ATOM 2423 O O . SER B 1 109 ? -5.785 -14.711 -3.498 1 86.88 109 SER B O 1
ATOM 2425 N N . TRP B 1 110 ? -4.582 -12.953 -2.805 1 86.56 110 TRP B N 1
ATOM 2426 C CA . TRP B 1 110 ? -4.688 -13.352 -1.404 1 86.56 110 TRP B CA 1
ATOM 2427 C C . TRP B 1 110 ? -4.906 -12.133 -0.508 1 86.56 110 TRP B C 1
ATOM 2429 O O . TRP B 1 110 ? -4.438 -11.031 -0.815 1 86.56 110 TRP B O 1
ATOM 2439 N N . ARG B 1 111 ? -5.66 -12.438 0.509 1 80.94 111 ARG B N 1
ATOM 2440 C CA . ARG B 1 111 ? -5.977 -11.406 1.493 1 80.94 111 ARG B CA 1
ATOM 2441 C C . ARG B 1 111 ? -5.414 -11.766 2.865 1 80.94 111 ARG B C 1
ATOM 2443 O O . ARG B 1 111 ? -5.223 -12.945 3.17 1 80.94 111 ARG B O 1
ATOM 2450 N N . ASN B 1 112 ? -5.25 -10.734 3.609 1 72.5 112 ASN B N 1
ATOM 2451 C CA . ASN B 1 112 ? -4.711 -10.945 4.949 1 72.5 112 ASN B CA 1
ATOM 2452 C C . ASN B 1 112 ? -5.707 -11.672 5.848 1 72.5 112 ASN B C 1
ATOM 2454 O O . ASN B 1 112 ? -5.328 -12.203 6.891 1 72.5 112 ASN B O 1
ATOM 2458 N N . ASP B 1 113 ? -6.918 -11.695 5.422 1 74.5 113 ASP B N 1
ATOM 2459 C CA . ASP B 1 113 ? -7.914 -12.375 6.242 1 74.5 113 ASP B CA 1
ATOM 2460 C C . ASP B 1 113 ? -8.039 -13.844 5.852 1 74.5 113 ASP B C 1
ATOM 2462 O O . ASP B 1 113 ? -8.938 -14.547 6.32 1 74.5 113 ASP B O 1
ATOM 2466 N N . GLY B 1 114 ? -7.195 -14.242 4.914 1 77.38 114 GLY B N 1
ATOM 2467 C CA . GLY B 1 114 ? -7.086 -15.664 4.637 1 77.38 114 GLY B CA 1
ATOM 2468 C C . GLY B 1 114 ? -7.805 -16.078 3.367 1 77.38 114 GLY B C 1
ATOM 2469 O O . GLY B 1 114 ? -7.941 -17.266 3.086 1 77.38 114 GLY B O 1
ATOM 2470 N N . GLU B 1 115 ? -8.281 -15.148 2.688 1 85.19 115 GLU B N 1
ATOM 2471 C CA . GLU B 1 115 ? -8.914 -15.492 1.419 1 85.19 115 GLU B CA 1
ATOM 2472 C C . GLU B 1 115 ? -7.883 -15.617 0.301 1 85.19 115 GLU B C 1
ATOM 2474 O O . GLU B 1 115 ? -7.004 -14.766 0.165 1 85.19 115 GLU B O 1
ATOM 2479 N N . VAL B 1 116 ? -7.941 -16.734 -0.425 1 89.38 116 VAL B N 1
ATOM 2480 C CA . VAL B 1 116 ? -7.129 -16.953 -1.618 1 89.38 116 VAL B CA 1
ATOM 2481 C C . VAL B 1 116 ? -8.031 -17.234 -2.814 1 89.38 116 VAL B C 1
ATOM 2483 O O . VAL B 1 116 ? -8.938 -18.078 -2.73 1 89.38 116 VAL B O 1
ATOM 2486 N N . VAL B 1 117 ? -7.852 -16.5 -3.863 1 90.5 117 VAL B N 1
ATOM 2487 C CA . VAL B 1 117 ? -8.664 -16.672 -5.062 1 90.5 117 VAL B CA 1
ATOM 2488 C C . VAL B 1 117 ? -7.766 -16.953 -6.262 1 90.5 117 VAL B C 1
ATOM 2490 O O . VAL B 1 117 ? -6.73 -16.312 -6.438 1 90.5 117 VAL B O 1
ATOM 2493 N N . LEU B 1 118 ? -8.031 -17.969 -7.016 1 95.25 118 LEU B N 1
ATOM 2494 C CA . LEU B 1 118 ? -7.367 -18.312 -8.273 1 95.25 118 LEU B CA 1
ATOM 2495 C C . LEU B 1 118 ? -8.312 -18.125 -9.453 1 95.25 118 LEU B C 1
ATOM 2497 O O . LEU B 1 118 ? -9.477 -18.516 -9.391 1 95.25 118 LEU B O 1
ATOM 2501 N N . GLY B 1 119 ? -7.824 -17.469 -10.43 1 95 119 GLY B N 1
ATOM 2502 C CA . GLY B 1 119 ? -8.594 -17.359 -11.656 1 95 119 GLY B CA 1
ATOM 2503 C C . GLY B 1 119 ? -7.738 -17.438 -12.906 1 95 119 GLY B C 1
ATOM 2504 O O . GLY B 1 119 ? -6.523 -17.625 -12.82 1 95 119 GLY B O 1
ATOM 2505 N N . ARG B 1 120 ? -8.43 -17.391 -14.094 1 94.25 120 ARG B N 1
ATOM 2506 C CA . ARG B 1 120 ? -7.758 -17.469 -15.391 1 94.25 120 ARG B CA 1
ATOM 2507 C C . ARG B 1 120 ? -7.789 -16.125 -16.094 1 94.25 120 ARG B C 1
ATOM 2509 O O . ARG B 1 120 ? -8.703 -15.32 -15.883 1 94.25 120 ARG B O 1
ATOM 2516 N N . GLY B 1 121 ? -6.695 -15.945 -16.844 1 87.62 121 GLY B N 1
ATOM 2517 C CA . GLY B 1 121 ? -6.672 -14.773 -17.703 1 87.62 121 GLY B CA 1
ATOM 2518 C C . GLY B 1 121 ? -5.789 -13.664 -17.172 1 87.62 121 GLY B C 1
ATOM 2519 O O . GLY B 1 121 ? -5.184 -13.797 -16.109 1 87.62 121 GLY B O 1
ATOM 2520 N N . GLU B 1 122 ? -5.727 -12.578 -17.906 1 76.56 122 GLU B N 1
ATOM 2521 C CA . GLU B 1 122 ? -4.836 -11.453 -17.641 1 76.56 122 GLU B CA 1
ATOM 2522 C C . GLU B 1 122 ? -5.465 -10.477 -16.641 1 76.56 122 GLU B C 1
ATOM 2524 O O . GLU B 1 122 ? -4.754 -9.742 -15.953 1 76.56 122 GLU B O 1
ATOM 2529 N N . VAL B 1 123 ? -6.754 -10.492 -16.672 1 72.88 123 VAL B N 1
ATOM 2530 C CA . VAL B 1 123 ? -7.461 -9.516 -15.836 1 72.88 123 VAL B CA 1
ATOM 2531 C C . VAL B 1 123 ? -7.844 -10.156 -14.508 1 72.88 123 VAL B C 1
ATOM 2533 O O . VAL B 1 123 ? -8.625 -11.109 -14.469 1 72.88 123 VAL B O 1
ATOM 2536 N N . VAL B 1 124 ? -7.359 -9.57 -13.469 1 78.06 124 VAL B N 1
ATOM 2537 C CA . VAL B 1 124 ? -7.594 -10.102 -12.125 1 78.06 124 VAL B CA 1
ATOM 2538 C C . VAL B 1 124 ? -9.078 -10.031 -11.797 1 78.06 124 VAL B C 1
ATOM 2540 O O . VAL B 1 124 ? -9.789 -9.133 -12.266 1 78.06 124 VAL B O 1
ATOM 2543 N N . PHE B 1 125 ? -9.594 -11.008 -11.062 1 77.31 125 PHE B N 1
ATOM 2544 C CA . PHE B 1 125 ? -10.93 -11.148 -10.492 1 77.31 125 PHE B CA 1
ATOM 2545 C C . PHE B 1 125 ? -11.961 -11.43 -11.578 1 77.31 125 PHE B C 1
ATOM 2547 O O . PHE B 1 125 ? -13.164 -11.297 -11.344 1 77.31 125 PHE B O 1
ATOM 2554 N N . GLN B 1 126 ? -11.477 -11.625 -12.703 1 80.38 126 GLN B N 1
ATOM 2555 C CA . GLN B 1 126 ? -12.336 -12.18 -13.742 1 80.38 126 GLN B CA 1
ATOM 2556 C C . GLN B 1 126 ? -12.078 -13.68 -13.922 1 80.38 126 GLN B C 1
ATOM 2558 O O . GLN B 1 126 ? -10.977 -14.164 -13.641 1 80.38 126 GLN B O 1
ATOM 2563 N N . ASP B 1 127 ? -13.078 -14.523 -14.359 1 91.38 127 ASP B N 1
ATOM 2564 C CA . ASP B 1 127 ? -12.977 -15.953 -14.633 1 91.38 127 ASP B CA 1
ATOM 2565 C C . ASP B 1 127 ? -12.383 -16.688 -13.438 1 91.38 127 ASP B C 1
ATOM 2567 O O . ASP B 1 127 ? -11.391 -17.422 -13.578 1 91.38 127 ASP B O 1
ATOM 2571 N N . VAL B 1 128 ? -13.016 -16.516 -12.281 1 93.38 128 VAL B N 1
ATOM 2572 C CA . VAL B 1 128 ? -12.578 -17.125 -11.023 1 93.38 128 VAL B CA 1
ATOM 2573 C C . VAL B 1 128 ? -12.75 -18.641 -11.086 1 93.38 128 VAL B C 1
ATOM 2575 O O . VAL B 1 128 ? -13.828 -19.125 -11.43 1 93.38 128 VAL B O 1
ATOM 2578 N N . LEU B 1 129 ? -11.672 -19.406 -10.758 1 96.44 129 LEU B N 1
ATOM 2579 C CA . LEU B 1 129 ? -11.711 -20.875 -10.719 1 96.44 129 LEU B CA 1
ATOM 2580 C C . LEU B 1 129 ? -11.992 -21.375 -9.305 1 96.44 129 LEU B C 1
ATOM 2582 O O . LEU B 1 129 ? -12.836 -22.25 -9.109 1 96.44 129 LEU B O 1
ATOM 2586 N N . LEU B 1 130 ? -11.289 -20.844 -8.383 1 96.19 130 LEU B N 1
ATOM 2587 C CA . LEU B 1 130 ? -11.414 -21.297 -6.996 1 96.19 130 LEU B CA 1
ATOM 2588 C C . LEU B 1 130 ? -11.352 -20.094 -6.043 1 96.19 130 LEU B C 1
ATOM 2590 O O . LEU B 1 130 ? -10.602 -19.156 -6.273 1 96.19 130 LEU B O 1
ATOM 2594 N N . THR B 1 131 ? -12.07 -20.094 -5 1 92.94 131 THR B N 1
ATOM 2595 C CA . THR B 1 131 ? -11.969 -19.203 -3.844 1 92.94 131 THR B CA 1
ATOM 2596 C C . THR B 1 131 ? -11.883 -20 -2.551 1 92.94 131 THR B C 1
ATOM 2598 O O . THR B 1 131 ? -12.766 -20.812 -2.25 1 92.94 131 THR B O 1
ATOM 2601 N N . ALA B 1 132 ? -10.766 -19.828 -1.918 1 88.88 132 ALA B N 1
ATOM 2602 C CA . ALA B 1 132 ? -10.586 -20.516 -0.642 1 88.88 132 ALA B CA 1
ATOM 2603 C C . ALA B 1 132 ? -10.508 -19.516 0.511 1 88.88 132 ALA B C 1
ATOM 2605 O O . ALA B 1 132 ? -10.07 -18.375 0.33 1 88.88 132 ALA B O 1
ATOM 2606 N N . ARG B 1 133 ? -10.898 -19.938 1.659 1 82.88 133 ARG B N 1
ATOM 2607 C CA . ARG B 1 133 ? -10.773 -19.156 2.883 1 82.88 133 ARG B CA 1
ATOM 2608 C C . ARG B 1 133 ? -10.367 -20.031 4.059 1 82.88 133 ARG B C 1
ATOM 2610 O O . ARG B 1 133 ? -10.898 -21.141 4.234 1 82.88 133 ARG B O 1
ATOM 2617 N N . ASP B 1 134 ? -9.312 -19.609 4.578 1 73.31 134 ASP B N 1
ATOM 2618 C CA . ASP B 1 134 ? -8.914 -20.25 5.824 1 73.31 134 ASP B CA 1
ATOM 2619 C C . ASP B 1 134 ? -9.047 -19.297 7.008 1 73.31 134 ASP B C 1
ATOM 2621 O O . ASP B 1 134 ? -8.227 -18.391 7.17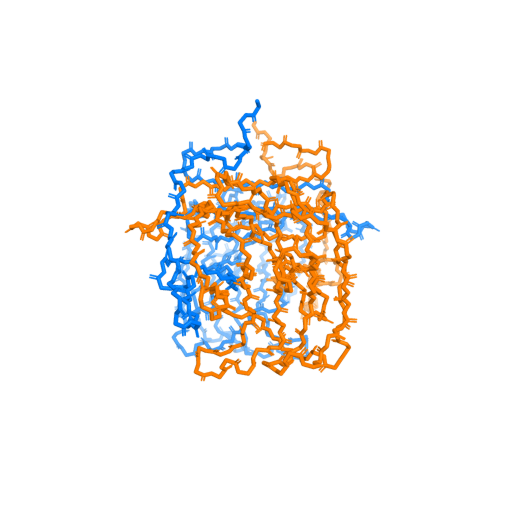6 1 73.31 134 ASP B O 1
ATOM 2625 N N . ASP B 1 135 ? -10.055 -19.484 7.703 1 66.81 135 ASP B N 1
ATOM 2626 C CA . ASP B 1 135 ? -10.367 -18.594 8.812 1 66.81 135 ASP B CA 1
ATOM 2627 C C . ASP B 1 135 ? -9.305 -18.672 9.906 1 66.81 135 ASP B C 1
ATOM 2629 O O . ASP B 1 135 ? -9.195 -17.781 10.742 1 66.81 135 ASP B O 1
ATOM 2633 N N . GLU B 1 136 ? -8.648 -19.828 9.875 1 62.41 136 GLU B N 1
ATOM 2634 C CA . GLU B 1 136 ? -7.621 -19.969 10.906 1 62.41 136 GLU B CA 1
ATOM 2635 C C . GLU B 1 136 ? -6.328 -19.266 10.5 1 62.41 136 GLU B C 1
ATOM 2637 O O . GLU B 1 136 ? -5.398 -19.156 11.297 1 62.41 136 GLU B O 1
ATOM 2642 N N . TYR B 1 137 ? -6.445 -18.75 9.234 1 57.09 137 TYR B N 1
ATOM 2643 C CA . TYR B 1 137 ? -5.23 -18.219 8.625 1 57.09 137 TYR B CA 1
ATOM 2644 C C . TYR B 1 137 ? -4.938 -16.812 9.133 1 57.09 137 TYR B C 1
ATOM 2646 O O . TYR B 1 137 ? -5.695 -15.883 8.867 1 57.09 137 TYR B O 1
ATOM 2654 N N . LEU B 1 138 ? -3.955 -16.703 10.172 1 55.09 138 LEU B N 1
ATOM 2655 C CA . LEU B 1 138 ? -3.553 -15.414 10.734 1 55.09 138 LEU B CA 1
ATOM 2656 C C . LEU B 1 138 ? -2.293 -14.898 10.047 1 55.09 138 LEU B C 1
ATOM 2658 O O . LEU B 1 138 ? -1.688 -13.93 10.508 1 55.09 138 LEU B O 1
ATOM 2662 N N . TYR B 1 139 ? -1.995 -15.453 8.789 1 61.38 139 TYR B N 1
ATOM 2663 C CA . TYR B 1 139 ? -0.63 -15.039 8.477 1 61.38 139 TYR B CA 1
ATOM 2664 C C . TYR B 1 139 ? -0.6 -14.141 7.25 1 61.38 139 TYR B C 1
ATOM 2666 O O . TYR B 1 139 ? -1.503 -14.188 6.41 1 61.38 139 TYR B O 1
ATOM 2674 N N . GLN B 1 140 ? 0.323 -13.25 7.293 1 72.31 140 GLN B N 1
ATOM 2675 C CA . GLN B 1 140 ? 0.625 -12.344 6.191 1 72.31 140 GLN B CA 1
ATOM 2676 C C . GLN B 1 140 ? 1.525 -13.016 5.156 1 72.31 140 GLN B C 1
ATOM 2678 O O . GLN B 1 140 ? 2.613 -13.492 5.492 1 72.31 140 GLN B O 1
ATOM 2683 N N . VAL B 1 141 ? 1.043 -13.164 3.881 1 81.62 141 VAL B N 1
ATOM 2684 C CA . VAL B 1 141 ? 1.862 -13.695 2.797 1 81.62 141 VAL B CA 1
ATOM 2685 C C . VAL B 1 141 ? 2.998 -12.727 2.482 1 81.62 141 VAL B C 1
ATOM 2687 O O . VAL B 1 141 ? 2.754 -11.555 2.164 1 81.62 141 VAL B O 1
ATOM 2690 N N . ARG B 1 142 ? 4.234 -13.195 2.59 1 79.75 142 ARG B N 1
ATOM 2691 C CA . ARG B 1 142 ? 5.395 -12.359 2.311 1 79.75 142 ARG B CA 1
ATOM 2692 C C . ARG B 1 142 ? 6.184 -12.891 1.119 1 79.75 142 ARG B C 1
ATOM 2694 O O . ARG B 1 142 ? 6.992 -12.172 0.528 1 79.75 142 ARG B O 1
ATOM 2701 N N . PHE B 1 143 ? 5.93 -14.141 0.846 1 83.44 143 PHE B N 1
ATOM 2702 C CA . PHE B 1 143 ? 6.664 -14.781 -0.235 1 83.44 143 PHE B CA 1
ATOM 2703 C C . PHE B 1 143 ? 5.727 -15.594 -1.121 1 83.44 143 PHE B C 1
ATOM 2705 O O . PHE B 1 143 ? 4.805 -16.25 -0.625 1 83.44 143 PHE B O 1
ATOM 2712 N N . VAL B 1 144 ? 6 -15.484 -2.34 1 87.88 144 VAL B N 1
ATOM 2713 C CA . VAL B 1 144 ? 5.336 -16.328 -3.33 1 87.88 144 VAL B CA 1
ATOM 2714 C C . VAL B 1 144 ? 6.371 -17.203 -4.047 1 87.88 144 VAL B C 1
ATOM 2716 O O . VAL B 1 144 ? 7.414 -16.703 -4.473 1 87.88 144 VAL B O 1
ATOM 2719 N N . GLY B 1 145 ? 6.07 -18.406 -4.09 1 90.69 145 GLY B N 1
ATOM 2720 C CA . GLY B 1 145 ? 6.965 -19.344 -4.766 1 90.69 145 GLY B CA 1
ATOM 2721 C C . GLY B 1 145 ? 6.277 -20.141 -5.848 1 90.69 145 GLY B C 1
ATOM 2722 O O . GLY B 1 145 ? 5.066 -20.375 -5.793 1 90.69 145 GLY B O 1
ATOM 2723 N N . ILE B 1 146 ? 7.086 -20.547 -6.812 1 93.44 146 ILE B N 1
ATOM 2724 C CA . ILE B 1 146 ? 6.566 -21.422 -7.863 1 93.44 146 ILE B CA 1
ATOM 2725 C C . ILE B 1 146 ? 7.348 -22.734 -7.879 1 93.44 146 ILE B C 1
ATOM 2727 O O . ILE B 1 146 ? 8.523 -22.766 -7.527 1 93.44 146 ILE B O 1
ATOM 2731 N N . SER B 1 147 ? 6.605 -23.75 -8.25 1 93.81 147 SER B N 1
ATOM 2732 C CA . SER B 1 147 ? 7.191 -25.078 -8.445 1 93.81 147 SER B CA 1
ATOM 2733 C C . SER B 1 147 ? 6.344 -25.922 -9.391 1 93.81 147 SER B C 1
ATOM 2735 O O . SER B 1 147 ? 5.262 -25.5 -9.805 1 93.81 147 SER B O 1
ATOM 2737 N N . THR B 1 148 ? 6.914 -26.984 -9.852 1 95.75 148 THR B N 1
ATOM 2738 C CA . THR B 1 148 ? 6.16 -28.062 -10.469 1 95.75 148 THR B CA 1
ATOM 2739 C C . THR B 1 148 ? 6.316 -29.359 -9.672 1 95.75 148 THR B C 1
ATOM 2741 O O . THR B 1 148 ? 7.316 -29.547 -8.977 1 95.75 148 THR B O 1
ATOM 2744 N N . GLY B 1 149 ? 5.262 -30.156 -9.672 1 92.19 149 GLY B N 1
ATOM 2745 C CA . GLY B 1 149 ? 5.344 -31.438 -8.984 1 92.19 149 GLY B CA 1
ATOM 2746 C C . GLY B 1 149 ? 6.461 -32.312 -9.508 1 92.19 149 GLY B C 1
ATOM 2747 O O . GLY B 1 149 ? 7.094 -32 -10.516 1 92.19 149 GLY B O 1
ATOM 2748 N N . PHE B 1 150 ? 6.598 -33.406 -8.742 1 90.69 150 PHE B N 1
ATOM 2749 C CA . PHE B 1 150 ? 7.621 -34.375 -9.141 1 90.69 150 PHE B CA 1
ATOM 2750 C C . PHE B 1 150 ? 7.379 -34.875 -10.57 1 90.69 150 PHE B C 1
ATOM 2752 O O . PHE B 1 150 ? 6.262 -35.25 -10.914 1 90.69 150 PHE B O 1
ATOM 2759 N N . GLY B 1 151 ? 8.469 -34.781 -11.43 1 91.12 151 GLY B N 1
ATOM 2760 C CA . GLY B 1 151 ? 8.391 -35.281 -12.797 1 91.12 151 GLY B CA 1
ATOM 2761 C C . GLY B 1 151 ? 7.82 -34.281 -13.766 1 91.12 151 GLY B C 1
ATOM 2762 O O . GLY B 1 151 ? 7.734 -34.531 -14.969 1 91.12 151 GLY B O 1
ATOM 2763 N N . SER B 1 152 ? 7.375 -33.219 -13.273 1 94.19 152 SER B N 1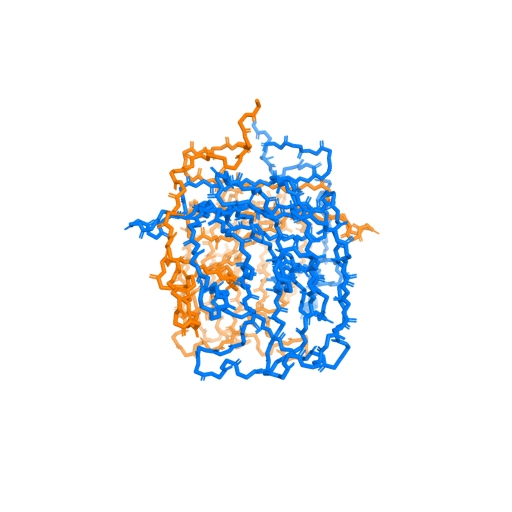
ATOM 2764 C CA . SER B 1 152 ? 6.844 -32.156 -14.117 1 94.19 152 SER B CA 1
ATOM 2765 C C . SER B 1 152 ? 7.777 -30.953 -14.141 1 94.19 152 SER B C 1
ATOM 2767 O O . SER B 1 152 ? 8.422 -30.641 -13.141 1 94.19 152 SER B O 1
ATOM 2769 N N . SER B 1 153 ? 7.93 -30.328 -15.305 1 97.06 153 SER B N 1
ATOM 2770 C CA . SER B 1 153 ? 8.641 -29.062 -15.438 1 97.06 153 SER B CA 1
ATOM 2771 C C . SER B 1 153 ? 7.723 -27.969 -15.953 1 97.06 153 SER B C 1
ATOM 2773 O O . SER B 1 153 ? 6.625 -28.234 -16.438 1 97.06 153 SER B O 1
ATOM 2775 N N . GLY B 1 154 ? 8.141 -26.766 -15.75 1 97.75 154 GLY B N 1
ATOM 2776 C CA . GLY B 1 154 ? 7.301 -25.656 -16.188 1 97.75 154 GLY B CA 1
ATOM 2777 C C . GLY B 1 154 ? 8.094 -24.438 -16.609 1 97.75 154 GLY B C 1
ATOM 2778 O O . GLY B 1 154 ? 9.234 -24.25 -16.188 1 97.75 154 GLY B O 1
ATOM 2779 N N . LYS B 1 155 ? 7.516 -23.703 -17.516 1 97.69 155 LYS B N 1
ATOM 2780 C CA . LYS B 1 155 ? 7.977 -22.375 -17.906 1 97.69 155 LYS B CA 1
ATOM 2781 C C . LYS B 1 155 ? 6.961 -21.297 -17.516 1 97.69 155 LYS B C 1
ATOM 2783 O O . LYS B 1 155 ? 5.754 -21.484 -17.688 1 97.69 155 LYS B O 1
ATOM 2788 N N . TRP B 1 156 ? 7.551 -20.25 -16.906 1 95.81 156 TRP B N 1
ATOM 2789 C CA . TRP B 1 156 ? 6.691 -19.234 -16.344 1 95.81 156 TRP B CA 1
ATOM 2790 C C . TRP B 1 156 ? 7.055 -17.844 -16.875 1 95.81 156 TRP B C 1
ATOM 2792 O O . TRP B 1 156 ? 8.227 -17.578 -17.156 1 95.81 156 TRP B O 1
ATOM 2802 N N . LYS B 1 157 ? 6.055 -17.094 -17.031 1 89 157 LYS B N 1
ATOM 2803 C CA . LYS B 1 157 ? 6.23 -15.664 -17.312 1 89 157 LYS B CA 1
ATOM 2804 C C . LYS B 1 157 ? 5.488 -14.812 -16.281 1 89 157 LYS B C 1
ATOM 2806 O O . LYS B 1 157 ? 4.305 -15.039 -16.016 1 89 157 LYS B O 1
ATOM 2811 N N . PHE B 1 158 ? 6.191 -13.938 -15.648 1 86.25 158 PHE B N 1
ATOM 2812 C CA . PHE B 1 158 ? 5.602 -13.008 -14.695 1 86.25 158 PHE B CA 1
ATOM 2813 C C . PHE B 1 158 ? 5.789 -11.57 -15.172 1 86.25 158 PHE B C 1
ATOM 2815 O O . PHE B 1 158 ? 6.906 -11.148 -15.484 1 86.25 158 PHE B O 1
ATOM 2822 N N . PRO B 1 159 ? 4.617 -10.922 -15.211 1 73.31 159 PRO B N 1
ATOM 2823 C CA . PRO B 1 159 ? 4.828 -9.492 -15.445 1 73.31 159 PRO B CA 1
ATOM 2824 C C . PRO B 1 159 ? 5.547 -8.805 -14.289 1 73.31 159 PRO B C 1
ATOM 2826 O O . PRO B 1 159 ? 5.465 -9.258 -13.148 1 73.31 159 PRO B O 1
ATOM 2829 N N . ARG B 1 160 ? 6.27 -7.855 -14.531 1 63.12 160 ARG B N 1
ATOM 2830 C CA . ARG B 1 160 ? 6.934 -7.055 -13.508 1 63.12 160 ARG B CA 1
ATOM 2831 C C . ARG B 1 160 ? 5.961 -6.082 -12.859 1 63.12 160 ARG B C 1
ATOM 2833 O O . ARG B 1 160 ? 6.199 -4.875 -12.836 1 63.12 160 ARG B O 1
ATOM 2840 N N . LEU B 1 161 ? 4.707 -6.633 -12.781 1 60.06 161 LEU B N 1
ATOM 2841 C CA . LEU B 1 161 ? 3.639 -5.809 -12.227 1 60.06 161 LEU B CA 1
ATOM 2842 C C . LEU B 1 161 ? 3.002 -6.484 -11.016 1 60.06 161 LEU B C 1
ATOM 2844 O O . LEU B 1 161 ? 2.598 -7.648 -11.094 1 60.06 161 LEU B O 1
ATOM 2848 N N . LEU B 1 162 ? 3.207 -5.789 -9.906 1 63.09 162 LEU B N 1
ATOM 2849 C CA . LEU B 1 162 ? 2.449 -6.191 -8.727 1 63.09 162 LEU B CA 1
ATOM 2850 C C . LEU B 1 162 ? 1.217 -5.312 -8.547 1 63.09 162 LEU B C 1
ATOM 2852 O O . LEU B 1 162 ? 1.271 -4.105 -8.789 1 63.09 162 LEU B O 1
ATOM 2856 N N . VAL B 1 163 ? 0.135 -5.988 -8.258 1 63.09 163 VAL B N 1
ATOM 2857 C CA . VAL B 1 163 ? -1.121 -5.258 -8.117 1 63.09 163 VAL B CA 1
ATOM 2858 C C . VAL B 1 163 ? -1.632 -5.367 -6.688 1 63.09 163 VAL B C 1
ATOM 2860 O O . VAL B 1 163 ? -1.585 -6.441 -6.086 1 63.09 163 VAL B O 1
ATOM 2863 N N . TRP B 1 164 ? -1.945 -4.305 -6.191 1 69.5 164 TRP B N 1
ATOM 2864 C CA . TRP B 1 164 ? -2.609 -4.211 -4.895 1 69.5 164 TRP B CA 1
ATOM 2865 C C . TRP B 1 164 ? -4.039 -3.705 -5.051 1 69.5 164 TRP B C 1
ATOM 2867 O O . TRP B 1 164 ? -4.305 -2.818 -5.863 1 69.5 164 TRP B O 1
ATOM 2877 N N . VAL B 1 165 ? -4.805 -4.383 -4.344 1 61.69 165 VAL B N 1
ATOM 2878 C CA . VAL B 1 165 ? -6.215 -4.012 -4.418 1 61.69 165 VAL B CA 1
ATOM 2879 C C . VAL B 1 165 ? -6.617 -3.264 -3.148 1 61.69 165 VAL B C 1
ATOM 2881 O O . VAL B 1 165 ? -6.473 -3.783 -2.039 1 61.69 165 VAL B O 1
ATOM 2884 N N . TYR B 1 166 ? -6.898 -2.156 -3.342 1 60.38 166 TYR B N 1
ATOM 2885 C CA . TYR B 1 166 ? -7.496 -1.334 -2.295 1 60.38 166 TYR B CA 1
ATOM 2886 C C . TYR B 1 166 ? -8.969 -1.071 -2.58 1 60.38 166 TYR B C 1
ATOM 2888 O O . TYR B 1 166 ? -9.305 -0.291 -3.473 1 60.38 166 TYR B O 1
ATOM 2896 N N . ASP B 1 167 ? -9.727 -1.805 -1.8 1 58.62 167 ASP B N 1
ATOM 2897 C CA . ASP B 1 167 ? -11.156 -1.734 -2.084 1 58.62 167 ASP B CA 1
ATOM 2898 C C . ASP B 1 167 ? -11.438 -1.956 -3.57 1 58.62 167 ASP B C 1
ATOM 2900 O O . ASP B 1 167 ? -11.117 -3.016 -4.113 1 58.62 167 ASP B O 1
ATOM 2904 N N . GLN B 1 168 ? -11.836 -0.973 -4.293 1 55.34 168 GLN B N 1
ATOM 2905 C CA . GLN B 1 168 ? -12.211 -1.163 -5.688 1 55.34 168 GLN B CA 1
ATOM 2906 C C . GLN B 1 168 ? -11.133 -0.639 -6.625 1 55.34 168 GLN B C 1
ATOM 2908 O O . GLN B 1 168 ? -11.328 -0.572 -7.84 1 55.34 168 GLN B O 1
ATOM 2913 N N . VAL B 1 169 ? -10.016 -0.29 -5.91 1 58.28 169 VAL B N 1
ATOM 2914 C CA . VAL B 1 169 ? -8.953 0.277 -6.73 1 58.28 169 VAL B CA 1
ATOM 2915 C C . VAL B 1 169 ? -7.797 -0.715 -6.836 1 58.28 169 VAL B C 1
ATOM 2917 O O . VAL B 1 169 ? -7.367 -1.285 -5.832 1 58.28 169 VAL B O 1
ATOM 2920 N N . LEU B 1 170 ? -7.438 -0.905 -8.055 1 61.41 170 LEU B N 1
ATOM 2921 C CA . LEU B 1 170 ? -6.242 -1.698 -8.312 1 61.41 170 LEU B CA 1
ATOM 2922 C C . LEU B 1 170 ? -5.027 -0.798 -8.531 1 61.41 170 LEU B C 1
ATOM 2924 O O . LEU B 1 170 ? -5.086 0.153 -9.312 1 61.41 170 LEU B O 1
ATOM 2928 N N . VAL B 1 171 ? -4.109 -0.987 -7.664 1 61.38 171 VAL B N 1
ATOM 2929 C CA . VAL B 1 171 ? -2.854 -0.265 -7.836 1 61.38 171 VAL B CA 1
ATOM 2930 C C . VAL B 1 171 ? -1.772 -1.222 -8.336 1 61.38 171 VAL B C 1
ATOM 2932 O O . VAL B 1 171 ? -1.55 -2.279 -7.742 1 61.38 171 VAL B O 1
ATOM 2935 N N . GLY B 1 172 ? -1.216 -0.926 -9.477 1 62.88 172 GLY B N 1
ATOM 2936 C CA . GLY B 1 172 ? -0.15 -1.741 -10.039 1 62.88 172 GLY B CA 1
ATOM 2937 C C . GLY B 1 172 ? 1.176 -1.01 -10.125 1 62.88 172 GLY B C 1
ATOM 2938 O O . GLY B 1 172 ? 1.216 0.174 -10.469 1 62.88 172 GLY B O 1
ATOM 2939 N N . LEU B 1 173 ? 2.145 -1.54 -9.617 1 60.72 173 LEU B N 1
ATOM 2940 C CA . LEU B 1 173 ? 3.49 -0.99 -9.734 1 60.72 173 LEU B CA 1
ATOM 2941 C C . LEU B 1 173 ? 4.395 -1.932 -10.523 1 60.72 173 LEU B C 1
ATOM 2943 O O . LEU B 1 173 ? 4.41 -3.139 -10.273 1 60.72 173 LEU B O 1
ATOM 2947 N N . LEU B 1 174 ? 4.871 -1.348 -11.602 1 56.94 174 LEU B N 1
ATOM 2948 C CA . LEU B 1 174 ? 5.852 -2.084 -12.391 1 56.94 174 LEU B CA 1
ATOM 2949 C C . LEU B 1 174 ? 7.266 -1.815 -11.891 1 56.94 174 LEU B C 1
ATOM 2951 O O . LEU B 1 174 ? 7.668 -0.659 -11.742 1 56.94 174 LEU B O 1
ATOM 2955 N N . THR B 1 175 ? 7.891 -2.752 -11.398 1 52.22 175 THR B N 1
ATOM 2956 C CA . THR B 1 175 ? 9.258 -2.592 -10.906 1 52.22 175 THR B CA 1
ATOM 2957 C C . THR B 1 175 ? 10.25 -3.238 -11.859 1 52.22 175 THR B C 1
ATOM 2959 O O . THR B 1 175 ? 9.875 -4.074 -12.688 1 52.22 175 THR B O 1
ATOM 2962 N N . SER B 1 176 ? 11.344 -2.383 -12.164 1 47.78 176 SER B N 1
ATOM 2963 C CA . SER B 1 176 ? 12.43 -3 -12.93 1 47.78 176 SER B CA 1
ATOM 2964 C C . SER B 1 176 ? 13.297 -3.877 -12.039 1 47.78 176 SER B C 1
ATOM 2966 O O . SER B 1 176 ? 13.492 -3.576 -10.859 1 47.78 176 SER B O 1
ATOM 2968 N N . VAL B 1 177 ? 13.508 -5.176 -12.453 1 46.84 177 VAL B N 1
ATOM 2969 C CA . VAL B 1 177 ? 14.398 -6.09 -11.75 1 46.84 177 VAL B CA 1
ATOM 2970 C C . VAL B 1 177 ? 15.719 -5.383 -11.43 1 46.84 177 VAL B C 1
ATOM 2972 O O . VAL B 1 177 ? 16.297 -5.602 -10.367 1 46.84 177 VAL B O 1
ATOM 2975 N N . ASP B 1 178 ? 16.094 -4.711 -12.359 1 46.69 178 ASP B N 1
ATOM 2976 C CA . ASP B 1 178 ? 17.453 -4.215 -12.266 1 46.69 178 ASP B CA 1
ATOM 2977 C C . ASP B 1 178 ? 17.516 -2.916 -11.461 1 46.69 178 ASP B C 1
ATOM 2979 O O . ASP B 1 178 ? 18.562 -2.574 -10.898 1 46.69 178 ASP B O 1
ATOM 2983 N N . THR B 1 179 ? 16.406 -2.258 -11.719 1 45.41 179 THR B N 1
ATOM 2984 C CA . THR B 1 179 ? 16.469 -0.973 -11.031 1 45.41 179 THR B CA 1
ATOM 2985 C C . THR B 1 179 ? 15.258 -0.801 -10.109 1 45.41 179 THR B C 1
ATOM 2987 O O . THR B 1 179 ? 14.117 -0.901 -10.547 1 45.41 179 THR B O 1
ATOM 2990 N N . PRO B 1 180 ? 15.438 -1.061 -8.812 1 45.53 180 PRO B N 1
ATOM 2991 C CA . PRO B 1 180 ? 14.391 -0.938 -7.789 1 45.53 180 PRO B CA 1
ATOM 2992 C C . PRO B 1 180 ? 13.445 0.232 -8.047 1 45.53 180 PRO B C 1
ATOM 2994 O O . PRO B 1 180 ? 12.57 0.517 -7.23 1 45.53 180 PRO B O 1
ATOM 2997 N N . ASP B 1 181 ? 13.664 0.766 -9.18 1 49.09 181 ASP B N 1
ATOM 2998 C CA . ASP B 1 181 ? 12.828 1.935 -9.422 1 49.09 181 ASP B CA 1
ATOM 2999 C C . ASP B 1 181 ? 11.484 1.531 -10.031 1 49.09 181 ASP B C 1
ATOM 3001 O O . ASP B 1 181 ? 11.406 0.554 -10.781 1 49.09 181 ASP B O 1
ATOM 3005 N N . VAL B 1 182 ? 10.453 1.915 -9.438 1 50.5 182 VAL B N 1
ATOM 3006 C CA . VAL B 1 182 ? 9.133 1.786 -10.039 1 50.5 182 VAL B CA 1
ATOM 3007 C C . VAL B 1 182 ? 9.109 2.488 -11.398 1 50.5 182 VAL B C 1
ATOM 3009 O O . VAL B 1 182 ? 9.438 3.672 -11.492 1 50.5 182 VAL B O 1
ATOM 3012 N N . LEU B 1 183 ? 9.047 1.804 -12.5 1 49.44 183 LEU B N 1
ATOM 3013 C CA . LEU B 1 183 ? 9.047 2.338 -13.852 1 49.44 183 LEU B CA 1
ATOM 3014 C C . LEU B 1 183 ? 7.68 2.92 -14.211 1 49.44 183 LEU B C 1
ATOM 3016 O O . LEU B 1 183 ? 7.598 3.953 -14.883 1 49.44 183 LEU B O 1
ATOM 3020 N N . THR B 1 184 ? 6.672 2.066 -13.719 1 52 184 THR B N 1
ATOM 3021 C CA . THR B 1 184 ? 5.336 2.514 -14.086 1 52 184 THR B CA 1
ATOM 3022 C C . THR B 1 184 ? 4.312 2.08 -13.039 1 52 184 THR B C 1
ATOM 3024 O O . THR B 1 184 ? 4.512 1.077 -12.352 1 52 184 THR B O 1
ATOM 3027 N N . ALA B 1 185 ? 3.504 3.004 -12.656 1 55.78 185 ALA B N 1
ATOM 3028 C CA . ALA B 1 185 ? 2.391 2.686 -11.766 1 55.78 185 ALA B CA 1
ATOM 3029 C C . ALA B 1 185 ? 1.052 2.934 -12.453 1 55.78 185 ALA B C 1
ATOM 3031 O O . ALA B 1 185 ? 0.959 3.752 -13.375 1 55.78 185 ALA B O 1
ATOM 3032 N N . PHE B 1 186 ? 0.125 1.986 -12.211 1 56.22 186 PHE B N 1
ATOM 3033 C CA . PHE B 1 186 ? -1.221 2.219 -12.719 1 56.22 186 PHE B CA 1
ATOM 3034 C C . PHE B 1 186 ? -2.254 2.055 -11.617 1 56.22 186 PHE B C 1
ATOM 3036 O O . PHE B 1 186 ? -1.983 1.419 -10.594 1 56.22 186 PHE B O 1
ATOM 3043 N N . VAL B 1 187 ? -3.254 2.855 -11.781 1 55.41 187 VAL B N 1
ATOM 3044 C CA . VAL B 1 187 ? -4.41 2.707 -10.906 1 55.41 187 VAL B CA 1
ATOM 3045 C C . VAL B 1 187 ? -5.66 2.439 -11.742 1 55.41 187 VAL B C 1
ATOM 3047 O O . VAL B 1 187 ? -5.84 3.037 -12.805 1 55.41 187 VAL B O 1
ATOM 3050 N N . TYR B 1 188 ? -6.277 1.365 -11.484 1 54.16 188 TYR B N 1
ATOM 3051 C CA . TYR B 1 188 ? -7.586 1.086 -12.07 1 54.16 188 TYR B CA 1
ATOM 3052 C C . TYR B 1 188 ? -8.68 1.148 -11.008 1 54.16 188 TYR B C 1
ATOM 3054 O O . TYR B 1 188 ? -8.547 0.563 -9.93 1 54.16 188 TYR B O 1
ATOM 3062 N N . SER B 1 189 ? -9.43 2.146 -11.039 1 47.56 189 SER B N 1
ATOM 3063 C CA . SER B 1 189 ? -10.648 2.221 -10.242 1 47.56 189 SER B CA 1
ATOM 3064 C C . SER B 1 189 ? -11.891 2.064 -11.109 1 47.56 189 SER B C 1
ATOM 3066 O O . SER B 1 189 ? -11.922 2.539 -12.25 1 47.56 189 SER B O 1
ATOM 3068 N N . PRO B 1 190 ? -12.703 1.014 -10.641 1 43.47 190 PRO B N 1
ATOM 3069 C CA . PRO B 1 190 ? -13.93 1.018 -11.438 1 43.47 190 PRO B CA 1
ATOM 3070 C C . PRO B 1 190 ? -14.422 2.428 -11.758 1 43.47 190 PRO B C 1
ATOM 3072 O O . PRO B 1 190 ? -14.516 3.271 -10.859 1 43.47 190 PRO B O 1
ATOM 3075 N N . GLY B 1 191 ? -14.484 2.725 -13.07 1 40.97 191 GLY B N 1
ATOM 3076 C CA . GLY B 1 191 ? -14.953 3.965 -13.664 1 40.97 191 GLY B CA 1
ATOM 3077 C C . GLY B 1 191 ? -13.836 4.902 -14.07 1 40.97 191 GLY B C 1
ATOM 3078 O O . GLY B 1 191 ? -14.055 5.848 -14.828 1 40.97 191 GLY B O 1
ATOM 3079 N N . THR B 1 192 ? -12.867 5.082 -13.227 1 35.38 192 THR B N 1
ATOM 3080 C CA . THR B 1 192 ? -11.875 6.078 -13.625 1 35.38 192 THR B CA 1
ATOM 3081 C C . THR B 1 192 ? -10.617 5.406 -14.156 1 35.38 192 THR B C 1
ATOM 3083 O O . THR B 1 192 ? -9.953 4.652 -13.43 1 35.38 192 THR B O 1
ATOM 3086 N N . VAL B 1 193 ? -10.625 4.617 -15.227 1 34.69 193 VAL B N 1
ATOM 3087 C CA . VAL B 1 193 ? -9.438 4.074 -15.875 1 34.69 193 VAL B CA 1
ATOM 3088 C C . VAL B 1 193 ? -8.469 5.207 -16.219 1 34.69 193 VAL B C 1
ATOM 3090 O O . VAL B 1 193 ? -8.836 6.16 -16.906 1 34.69 193 VAL B O 1
ATOM 3093 N N . ILE B 1 194 ? -7.598 5.809 -15.344 1 34.44 194 ILE B N 1
ATOM 3094 C CA . ILE B 1 194 ? -6.707 6.742 -16.031 1 34.44 194 ILE B CA 1
ATOM 3095 C C . ILE B 1 194 ? -5.457 6.004 -16.5 1 34.44 194 ILE B C 1
ATOM 3097 O O . ILE B 1 194 ? -4.867 5.219 -15.758 1 34.44 194 ILE B O 1
#

pLDDT: mean 76.64, std 18.79, range [21.88, 98.44]

Nearest PDB structures (foldseek):
  3aya-assembly2_B  TM=5.201E-01  e=1.024E-03  Homo sapiens
  6fof-assembly1_D  TM=5.152E-01  e=1.338E-03  Homo sapiens
  7cxd-assembly3_D  TM=5.349E-01  e=7.050E-03  Rattus norvegicus
  6fof-assembly2_F  TM=5.068E-01  e=3.909E-03  Homo sapiens
  6fof-assembly2_A  TM=4.971E-01  e=6.333E-03  Homo sapiens

InterPro domains:
  IPR022041 Farnesoic acid O-methyl transferase [PF12248] (26-158)

Solvent-accessible surface area (backbone atoms only — not comparable to full-atom values): 19593 Å² total; per-residue (Å²): 129,74,57,92,64,61,81,55,78,54,47,76,45,73,32,52,46,75,50,54,72,46,54,42,53,82,64,62,52,72,67,67,80,66,58,55,27,38,37,44,50,34,30,37,24,22,61,25,22,42,32,40,36,36,18,60,43,94,86,49,75,47,74,27,50,34,32,29,44,10,22,86,81,10,34,28,30,36,40,20,46,35,79,50,91,77,43,63,72,44,73,41,81,43,75,60,71,42,27,70,83,42,72,43,48,25,24,43,34,39,25,62,72,23,37,36,36,35,24,40,35,85,53,79,92,35,65,71,67,47,77,43,71,36,84,83,39,82,56,57,61,53,40,46,25,40,25,11,36,76,80,17,42,31,39,34,35,30,48,42,41,41,34,32,25,42,78,56,24,36,37,30,41,23,46,38,73,87,43,83,45,47,61,40,43,42,18,40,14,77,88,43,73,78,129,75,59,92,65,59,82,55,78,54,47,74,47,74,32,52,46,76,49,56,72,46,52,42,54,80,64,64,52,74,65,67,80,65,61,55,26,39,37,45,51,35,31,38,24,21,59,24,22,41,31,40,35,38,13,62,41,93,85,45,65,70,18,52,37,35,34,29,46,11,22,86,82,10,33,28,31,36,38,17,38,45,83,49,86,79,45,62,74,45,75,40,81,42,75,60,72,43,27,70,83,41,72,43,47,26,26,41,34,41,27,60,70,24,38,38,37,36,27,42,36,86,52,78,92,36,65,71,68,48,76,43,71,36,83,84,37,82,55,58,61,53,41,45,25,39,25,10,36,76,80,19,42,31,40,34,34,30,47,44,41,42,34,33,26,42,81,57,24,36,38,30,41,23,47,40,72,86,43,86,45,47,62,39,43,41,20,41,12,78,88,42,73,80